Protein 7SZS (pdb70)

InterPro domains:
  IPR006073 GTP binding domain [PF01926] (28-146)
  IPR019987 GTP-binding protein, ribosome biogenesis, YsxC [MF_00321] (14-197)
  IPR019987 GTP-binding protein, ribosome biogenesis, YsxC [TIGR03598] (10-193)
  IPR027417 P-loop containing nucleoside triphosphate hydrolase [G3DSA:3.40.50.300] (1-209)
  IPR027417 P-loop containing nucleoside triphosphate hydrolase [SSF52540] (10-199)
  IPR030393 EngB-type guanine nucleotide-binding (G) domain [PS51706] (25-199)
  IPR030393 EngB-type guanine nucleotide-binding (G) domain [cd01876] (28-197)

Solvent-accessible surface area: 18723 Å² total; per-residue (Å²): 140,74,136,13,70,39,11,64,34,4,41,101,1,85,47,63,51,45,0,82,59,55,85,117,21,51,72,51,73,6,2,0,0,0,0,0,0,87,73,134,7,18,25,63,51,0,4,35,27,4,0,77,61,104,70,7,14,162,86,163,134,52,83,11,20,0,0,40,11,27,160,21,23,20,0,0,10,0,14,20,1,24,27,101,113,45,90,115,75,67,69,96,123,49,33,58,42,6,3,62,3,2,96,118,26,154,9,5,79,0,0,0,0,0,1,18,0,94,104,12,29,110,77,18,0,91,72,0,0,58,52,0,13,119,38,136,17,70,0,0,0,0,0,4,52,0,17,103,32,48,78,53,49,27,53,57,36,8,92,95,0,105,122,41,7,133,97,24,145,46,73,25,51,3,18,34,1,0,21,122,86,92,9,8,7,19,80,0,29,56,25,0,1,45,6,1,48,86,72,22,118,152,85,107,109,132,11,73,32,11,63,38,5,40,107,3,92,105,61,45,43,1,81,50,40,88,121,22,49,72,52,72,6,2,0,0,0,0,0,0,84,70,133,6,18,25,21,55,0,2,23,20,4,0,75,55,188,117,24,5,210,114,165,90,93,11,42,0,5,40,14,28,159,25,22,21,1,0,8,0,23,20,0,23,30,97,112,29,95,82,84,26,73,59,60,82,36,61,39,6,2,71,0,2,92,115,22,155,7,4,72,0,0,0,0,0,2,18,0,91,103,13,27,108,80,16,0,92,68,0,0,55,39,0,14,112,36,137,18,71,0,0,0,0,0,4,57,0,6,91,31,48,79,52,50,28,52,58,36,8,90,102,0,103,121,40,7,132,97,27,144,48,73,24,57,2,18,34,0,0,20,97,71,93,8,9,6,18,81,0,27,57,26,0,2,46,7,2,42,89,70,24,119,153,82,110

Sequence (406 aa):
HHHMLTNWNYQLTHFVTSSAPDIRHLPADTGIEVAFAGRSSNAGKSSSALNTLTNQKNLARTSTQLINLFEVAEGKRLVDLPGYGYAQVPEEMKIKWQRALGEYLEKRLCLKGLVVLMDIRHPLKDLDQQQMIEWAVESDIQVLVLLTKADKLASGARKAQVNMVREAVLAFNGDVQVEPFSSLKKKSGVDKLRQKLDSSWFNEIPPQEAHHMLTNWNYQLTHFVVTSAPDIRHLPADTGIEVAFAGRSSNAGKSSALNTLTNQKNLAARTTSQLINLFEVAEEGKRLVDLPGYGYAQVPEEMKIKWQRALGEYLEEKRLCLKGLVVLMDIRHPLKDLDQQMIEWAVESDIQVLVLLTKADKLASGARKAQVNMVREAVLAFNGDVQVEPFSSLKKSGVDKLRQKLDSSWFNEIPPQEA

Organism: Klebsiella pneumoniae subsp. pneumoniae (strain ATCC 700721 / MGH 78578) (NCBI:txid272620)

B-factor: mean 21.28, std 11.11, range [8.26, 72.09]

Secondary structure (DSSP, 8-state):
---------GGG-EEEEEESSGGGS--S-SEEEEEEEBTTSSHHHHHHHHHT-TTTT-----PEEEEEEETTEEEEEPPPB--TT--HHHHHHHHHHHHHHHHH-TTEEEEEEEEETTS-S-TTHHHHHHHHHHTT-EEEEEEE-GGGS-HHHHHHHHHHHHHHHTTSSS-EEEEE-BTTTTBSHHHHHHHHHHHHT---GGG-/--------GGG-EEEEEESSGGGS--S-SEEEEEEEBTTSSHHHHHHHHHT-SSSS-----EEEEEEETTEEEEEPPPB--TT--HHHHHHHHHHHHHHHHH-TTEEEEEEEEETTS-S-TTHHHHHHHHHHTT-EEEEEEE-GGGS-HHHHHHHHHHHHHHHTTSSS-EEEEE-BTTTTBSHHHHHHHHHHHHT---GGG-

Structure (mmCIF, N/CA/C/O backbone):
data_7SZS
#
_entry.id   7SZS
#
_cell.length_a   105.470
_cell.length_b   94.070
_cell.length_c   56.590
_cell.angle_alpha   90.000
_cell.angle_beta   108.600
_cell.angle_gamma   90.000
#
_symmetry.space_group_name_H-M   'C 1 2 1'
#
loop_
_entity.id
_entity.type
_entity.pdbx_description
1 polymer 'Probable GTP-binding protein EngB'
2 non-polymer "GUANOSINE-5'-DIPHOSPHATE"
3 non-polymer GLYCEROL
4 non-polymer 1,4-BUTANEDIOL
5 non-polymer R-1,2-PROPANEDIOL
6 water water
#
loop_
_atom_site.group_PDB
_atom_site.id
_atom_site.type_symbol
_atom_site.label_atom_id
_atom_site.label_alt_id
_atom_site.label_comp_id
_atom_site.label_asym_id
_atom_site.label_entity_id
_atom_site.label_seq_id
_atom_site.pdbx_PDB_ins_code
_atom_site.Cartn_x
_atom_site.Cartn_y
_atom_site.Cartn_z
_atom_site.occupancy
_atom_site.B_iso_or_equiv
_atom_site.auth_seq_id
_atom_site.auth_comp_id
_atom_site.auth_asym_id
_atom_site.auth_atom_id
_atom_site.pdbx_PDB_model_num
ATOM 1 N N . HIS A 1 6 ? 22.410 19.079 -12.122 1.00 54.28 -2 HIS A N 1
ATOM 2 C CA . HIS A 1 6 ? 21.889 18.587 -10.848 1.00 50.21 -2 HIS A CA 1
ATOM 3 C C . HIS A 1 6 ? 22.621 17.313 -10.419 1.00 52.58 -2 HIS A C 1
ATOM 4 O O . HIS A 1 6 ? 22.760 16.373 -11.206 1.00 61.58 -2 HIS A O 1
ATOM 11 N N . HIS A 1 7 ? 23.087 17.287 -9.171 1.00 44.82 -1 HIS A N 1
ATOM 12 C CA . HIS A 1 7 ? 23.917 16.209 -8.652 1.00 43.80 -1 HIS A CA 1
ATOM 13 C C . HIS A 1 7 ? 23.242 15.532 -7.465 1.00 38.56 -1 HIS A C 1
ATOM 14 O O . HIS A 1 7 ? 22.315 16.078 -6.856 1.00 38.12 -1 HIS A O 1
ATOM 21 N N . HIS A 1 8 ? 23.733 14.336 -7.130 1.00 36.74 0 HIS A N 1
ATOM 22 C CA . HIS A 1 8 ? 23.139 13.560 -6.048 1.00 38.42 0 HIS A CA 1
ATOM 23 C C . HIS A 1 8 ? 23.415 14.203 -4.698 1.00 32.81 0 HIS A C 1
ATOM 24 O O . HIS A 1 8 ? 24.501 14.732 -4.447 1.00 35.50 0 HIS A O 1
ATOM 31 N N . MET A 1 9 ? 22.419 14.135 -3.820 1.00 24.73 1 MET A N 1
ATOM 32 C CA . MET A 1 9 ? 22.513 14.643 -2.463 1.00 22.54 1 MET A CA 1
ATOM 33 C C . MET A 1 9 ? 21.737 13.708 -1.552 1.00 22.33 1 MET A C 1
ATOM 34 O O . MET A 1 9 ? 20.906 12.918 -2.005 1.00 26.51 1 MET A O 1
ATOM 39 N N . LEU A 1 10 ? 22.022 13.795 -0.259 1.00 21.70 2 LEU A N 1
ATOM 40 C CA . LEU A 1 10 ? 21.263 13.023 0.718 1.00 19.62 2 LEU A CA 1
ATOM 41 C C . LEU A 1 10 ? 19.837 13.558 0.805 1.00 16.34 2 LEU A C 1
ATOM 42 O O . LEU A 1 10 ? 19.624 14.704 1.218 1.00 18.32 2 LEU A O 1
ATOM 47 N N . THR A 1 11 ? 18.864 12.736 0.412 1.00 15.55 3 THR A N 1
ATOM 48 C CA . THR A 1 11 ? 17.461 13.134 0.460 1.00 13.71 3 THR A CA 1
ATOM 49 C C . THR A 1 11 ? 16.917 13.080 1.883 1.00 12.55 3 THR A C 1
ATOM 50 O O . THR A 1 11 ? 17.121 12.096 2.600 1.00 13.51 3 THR A O 1
ATOM 54 N N . ASN A 1 12 ? 16.185 14.127 2.273 1.00 13.06 4 ASN A N 1
ATOM 55 C CA . ASN A 1 12 ? 15.392 14.096 3.505 1.00 12.23 4 ASN A CA 1
ATOM 56 C C . ASN A 1 12 ? 13.980 13.672 3.132 1.00 12.83 4 ASN A C 1
ATOM 57 O O . ASN A 1 12 ? 13.179 14.487 2.666 1.00 14.97 4 ASN A O 1
ATOM 62 N N . TRP A 1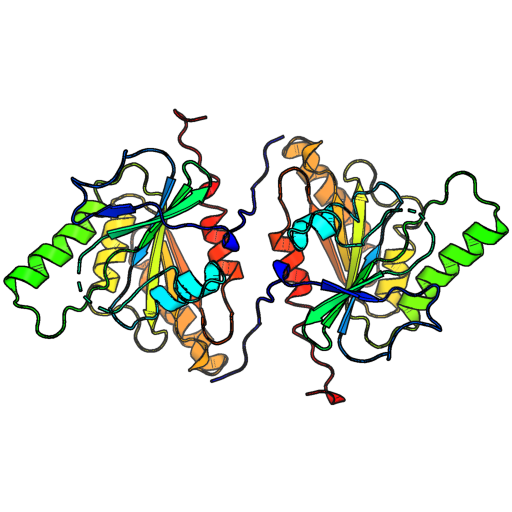 13 ? 13.664 12.400 3.347 1.00 11.17 5 TRP A N 1
ATOM 63 C CA . TRP A 1 13 ? 12.371 11.879 2.932 1.00 12.34 5 TRP A CA 1
ATOM 64 C C . TRP A 1 13 ? 11.271 12.456 3.804 1.00 12.33 5 TRP A C 1
ATOM 65 O O . TRP A 1 13 ? 11.502 12.851 4.949 1.00 13.01 5 TRP A O 1
ATOM 76 N N . ASN A 1 14 ? 10.066 12.529 3.240 1.00 12.77 6 ASN A N 1
ATOM 77 C CA . ASN A 1 14 ? 8.918 13.046 3.977 1.00 11.41 6 ASN A CA 1
ATOM 78 C C . ASN A 1 14 ? 8.199 11.881 4.644 1.00 9.74 6 ASN A C 1
ATOM 79 O O . ASN A 1 14 ? 7.351 11.228 4.035 1.00 12.12 6 ASN A O 1
ATOM 84 N N . TYR A 1 15 ? 8.510 11.644 5.924 1.00 11.05 7 TYR A N 1
ATOM 85 C CA . TYR A 1 15 ? 7.923 10.512 6.639 1.00 10.26 7 TYR A CA 1
ATOM 86 C C . TYR A 1 15 ? 6.458 10.731 6.976 1.00 10.44 7 TYR A C 1
ATOM 87 O O . TYR A 1 15 ? 5.766 9.753 7.290 1.00 11.64 7 TYR A O 1
ATOM 96 N N . GLN A 1 16 ? 5.956 11.967 6.874 1.00 10.09 8 GLN A N 1
ATOM 97 C CA . GLN A 1 16 ? 4.538 12.179 7.112 1.00 12.06 8 GLN A CA 1
ATOM 98 C C . GLN A 1 16 ? 3.685 11.719 5.941 1.00 13.38 8 GLN A C 1
ATOM 99 O O . GLN A 1 16 ? 2.456 11.684 6.070 1.00 15.45 8 GLN A O 1
ATOM 105 N N . LEU A 1 17 ? 4.303 11.353 4.816 1.00 12.19 9 LEU A N 1
ATOM 106 C CA . LEU A 1 17 ? 3.582 10.775 3.690 1.00 13.33 9 LEU A CA 1
ATOM 107 C C . LEU A 1 17 ? 3.643 9.256 3.676 1.00 12.22 9 LEU A C 1
ATOM 108 O O . LEU A 1 17 ? 3.128 8.637 2.736 1.00 14.77 9 LEU A O 1
ATOM 113 N N . THR A 1 18 ? 4.247 8.648 4.701 1.00 12.18 10 THR A N 1
ATOM 114 C CA . THR A 1 18 ? 4.287 7.197 4.825 1.00 11.57 10 THR A CA 1
ATOM 115 C C . THR A 1 18 ? 2.875 6.645 4.881 1.00 18.38 10 THR A C 1
ATOM 116 O O . THR A 1 18 ? 2.000 7.210 5.541 1.00 18.57 10 THR A O 1
ATOM 120 N N . HIS A 1 19 ? 2.639 5.539 4.187 1.00 16.15 11 HIS A N 1
ATOM 121 C CA . HIS A 1 19 ? 1.304 4.973 4.222 1.00 17.40 11 HIS A CA 1
ATOM 122 C C . HIS A 1 19 ? 1.359 3.460 4.307 1.00 15.99 11 HIS A C 1
ATOM 123 O O . HIS A 1 19 ? 2.295 2.812 3.829 1.00 16.16 11 HIS A O 1
ATOM 130 N N . PHE A 1 20 ? 0.332 2.922 4.941 1.00 17.14 12 PHE A N 1
ATOM 131 C CA . PHE A 1 20 ? 0.133 1.488 5.016 1.00 18.36 12 PHE A CA 1
ATOM 132 C C . PHE A 1 20 ? 0.053 0.901 3.614 1.00 19.35 12 PHE A C 1
ATOM 133 O O . PHE A 1 20 ? -0.619 1.446 2.735 1.00 20.79 12 PHE A O 1
ATOM 141 N N . VAL A 1 21 ? 0.737 -0.221 3.385 1.00 19.75 13 VAL A N 1
ATOM 142 C CA . VAL A 1 21 ? 0.594 -0.938 2.125 1.00 21.17 13 VAL A CA 1
ATOM 143 C C . VAL A 1 21 ? 0.062 -2.353 2.321 1.00 27.45 13 VAL A C 1
ATOM 144 O O . VAL A 1 21 ? -0.841 -2.780 1.592 1.00 28.33 13 VAL A O 1
ATOM 148 N N . THR A 1 22 ? 0.569 -3.092 3.301 1.00 22.95 14 THR A N 1
ATOM 149 C CA . THR A 1 22 ? 0.081 -4.455 3.461 1.00 28.19 14 THR A CA 1
ATOM 150 C C . THR A 1 22 ? 0.529 -5.000 4.805 1.00 28.26 14 THR A C 1
ATOM 151 O O . THR A 1 22 ? 1.418 -4.453 5.465 1.00 23.35 14 THR A O 1
ATOM 155 N N . SER A 1 23 ? -0.120 -6.083 5.203 1.00 30.37 15 SER A N 1
ATOM 156 C CA A SER A 1 23 ? 0.296 -6.868 6.350 0.68 27.71 15 SER A CA 1
ATOM 157 C CA B SER A 1 23 ? 0.278 -6.874 6.353 0.32 27.75 15 SER A CA 1
ATOM 158 C C . SER A 1 23 ? 0.676 -8.266 5.882 1.00 34.20 15 SER A C 1
ATOM 159 O O . SER A 1 23 ? 0.336 -8.692 4.773 1.00 31.66 15 SER A O 1
ATOM 164 N N . ALA A 1 24 ? 1.399 -8.978 6.739 1.00 28.39 16 ALA A N 1
ATOM 165 C CA . ALA A 1 24 ? 1.812 -10.324 6.423 1.00 30.08 16 ALA A CA 1
ATOM 166 C C . ALA A 1 24 ? 1.772 -11.147 7.701 1.00 31.21 16 ALA A C 1
ATOM 167 O O . ALA A 1 24 ? 2.214 -10.673 8.758 1.00 30.07 16 ALA A O 1
ATOM 169 N N . PRO A 1 25 ? 1.236 -12.367 7.641 1.00 28.62 17 PRO A N 1
ATOM 170 C CA . PRO A 1 25 ? 1.252 -13.228 8.834 1.00 26.46 17 PRO A CA 1
ATOM 171 C C . PRO A 1 25 ? 2.611 -13.841 9.132 1.00 28.81 17 PRO A C 1
ATOM 172 O O . PRO A 1 25 ? 2.809 -14.332 10.250 1.00 31.48 17 PRO A O 1
ATOM 176 N N . ASP A 1 26 ? 3.538 -13.840 8.179 1.00 28.78 18 ASP A N 1
ATOM 177 C CA . ASP A 1 26 ? 4.852 -14.463 8.331 1.00 29.03 18 ASP A CA 1
ATOM 178 C C . ASP A 1 26 ? 5.727 -13.983 7.179 1.00 33.37 18 ASP A C 1
ATOM 179 O O . ASP A 1 26 ? 5.261 -13.279 6.279 1.00 28.11 18 ASP A O 1
ATOM 184 N N . ILE A 1 27 ? 6.999 -14.403 7.191 1.00 32.89 19 ILE A N 1
ATOM 185 C CA . ILE A 1 27 ? 7.949 -13.903 6.198 1.00 32.76 19 ILE A CA 1
ATOM 186 C C . ILE A 1 27 ? 7.690 -14.507 4.824 1.00 34.09 19 ILE A C 1
ATOM 187 O O . ILE A 1 27 ? 8.005 -13.885 3.802 1.00 34.85 19 ILE A O 1
ATOM 192 N N . ARG A 1 28 ? 7.117 -15.714 4.766 1.00 31.17 20 ARG A N 1
ATOM 193 C CA . ARG A 1 28 ? 6.811 -16.327 3.478 1.00 34.07 20 ARG A CA 1
ATOM 194 C C . ARG A 1 28 ? 5.772 -15.535 2.699 1.00 31.78 20 ARG A C 1
ATOM 195 O O . ARG A 1 28 ? 5.674 -15.695 1.478 1.00 37.20 20 ARG A O 1
ATOM 197 N N . HIS A 1 29 ? 5.006 -14.675 3.371 1.00 30.38 21 HIS A N 1
ATOM 198 C CA . HIS A 1 29 ? 3.970 -13.878 2.726 1.00 34.36 21 HIS A CA 1
ATOM 199 C C . HIS A 1 29 ? 4.329 -12.399 2.674 1.00 27.30 21 HIS A C 1
ATOM 200 O O . HIS A 1 29 ? 3.453 -11.556 2.453 1.00 32.68 21 HIS A O 1
ATOM 207 N N . LEU A 1 30 ? 5.602 -12.067 2.865 1.00 25.97 22 LEU A N 1
ATOM 208 C CA . LEU A 1 30 ? 6.062 -10.713 2.639 1.00 21.22 22 LEU A CA 1
ATOM 209 C C . LEU A 1 30 ? 6.105 -10.408 1.142 1.00 23.47 22 LEU A C 1
ATOM 210 O O . LEU A 1 30 ? 6.140 -11.323 0.313 1.00 23.44 22 LEU A O 1
ATOM 215 N N . PRO A 1 31 ? 6.101 -9.122 0.763 1.00 21.06 23 PRO A N 1
ATOM 216 C CA . PRO A 1 31 ? 6.291 -8.788 -0.657 1.00 22.10 23 PRO A CA 1
ATOM 217 C C . PRO A 1 31 ? 7.714 -9.069 -1.114 1.00 20.78 23 PRO A C 1
ATOM 218 O O . PRO A 1 31 ? 8.555 -9.463 -0.304 1.00 18.64 23 PRO A O 1
ATOM 222 N N . ALA A 1 32 ? 7.987 -8.889 -2.407 1.00 20.45 24 ALA A N 1
ATOM 223 C CA . ALA A 1 32 ? 9.297 -9.214 -2.964 1.00 20.06 24 ALA A CA 1
ATOM 224 C C . ALA A 1 32 ? 10.425 -8.610 -2.136 1.00 20.30 24 ALA A C 1
ATOM 225 O O . ALA A 1 32 ? 10.309 -7.508 -1.597 1.00 17.93 24 ALA A O 1
ATOM 227 N N . ASP A 1 33 ? 11.524 -9.360 -2.035 1.00 18.40 25 ASP A N 1
ATOM 228 C CA . ASP A 1 33 ? 12.684 -8.986 -1.226 1.00 16.26 25 ASP A CA 1
ATOM 229 C C . ASP A 1 33 ? 13.580 -8.049 -2.039 1.00 16.41 25 ASP A C 1
ATOM 230 O O . ASP A 1 33 ? 14.685 -8.393 -2.468 1.00 21.68 25 ASP A O 1
ATOM 235 N N . THR A 1 34 ? 13.058 -6.845 -2.274 1.00 14.66 26 THR A N 1
ATOM 236 C CA . THR A 1 34 ? 13.703 -5.847 -3.122 1.00 15.75 26 THR A CA 1
ATOM 237 C C . THR A 1 34 ? 13.559 -4.488 -2.457 1.00 14.64 26 THR A C 1
ATOM 238 O O . THR A 1 34 ? 12.856 -4.336 -1.453 1.00 15.25 26 THR A O 1
ATOM 242 N N . GLY A 1 35 ? 14.226 -3.486 -3.024 1.00 15.04 27 GLY A N 1
ATOM 243 C CA . GLY A 1 35 ? 14.150 -2.173 -2.406 1.00 11.72 27 GLY A CA 1
ATOM 244 C C . GLY A 1 35 ? 14.905 -2.118 -1.085 1.00 12.01 27 GLY A C 1
ATOM 245 O O . GLY A 1 35 ? 15.927 -2.783 -0.888 1.00 12.36 27 GLY A O 1
ATOM 246 N N . ILE A 1 36 ? 14.398 -1.282 -0.174 1.00 12.25 28 ILE A N 1
ATOM 247 C CA . ILE A 1 36 ? 15.007 -1.066 1.136 1.00 10.82 28 ILE A CA 1
ATOM 248 C C . ILE A 1 36 ? 13.931 -1.185 2.204 1.00 10.30 28 ILE A C 1
ATOM 249 O O . ILE A 1 36 ? 12.884 -0.535 2.105 1.00 12.04 28 ILE A O 1
ATOM 254 N N . GLU A 1 37 ? 14.201 -1.992 3.230 1.00 11.37 29 GLU A N 1
ATOM 255 C CA . GLU A 1 37 ? 13.355 -2.062 4.414 1.00 10.59 29 GLU A CA 1
ATOM 256 C C . GLU A 1 37 ? 14.128 -1.606 5.643 1.00 10.02 29 GLU A C 1
ATOM 257 O O . GLU A 1 37 ? 15.316 -1.915 5.801 1.00 11.13 29 GLU A O 1
ATOM 263 N N . VAL A 1 38 ? 13.436 -0.877 6.510 1.00 9.39 30 VAL A N 1
ATOM 264 C CA . VAL A 1 38 ? 13.906 -0.592 7.865 1.00 8.26 30 VAL A CA 1
ATOM 265 C C . VAL A 1 38 ? 12.875 -1.164 8.825 1.00 10.11 30 VAL A C 1
ATOM 266 O O . VAL A 1 38 ? 11.689 -0.843 8.719 1.00 10.81 30 VAL A O 1
ATOM 270 N N . ALA A 1 39 ? 13.320 -2.009 9.757 1.00 9.66 31 ALA A N 1
ATOM 271 C CA . ALA A 1 39 ? 12.414 -2.691 10.671 1.00 9.50 31 ALA A CA 1
ATOM 272 C C . ALA A 1 39 ? 12.401 -2.018 12.037 1.00 10.82 31 ALA A C 1
ATOM 273 O O . ALA A 1 39 ? 13.376 -1.380 12.446 1.00 9.57 31 ALA A O 1
ATOM 275 N N . PHE A 1 40 ? 11.266 -2.158 12.720 1.00 9.41 32 PHE A N 1
ATOM 276 C CA . PHE A 1 40 ? 11.046 -1.634 14.063 1.00 9.06 32 PHE A CA 1
ATOM 277 C C . PHE A 1 40 ? 10.620 -2.780 14.966 1.00 9.76 32 PHE A C 1
ATOM 278 O O . PHE A 1 40 ? 9.727 -3.552 14.605 1.00 10.08 32 PHE A O 1
ATOM 286 N N . ALA A 1 41 ? 11.240 -2.882 16.142 1.00 9.82 33 ALA A N 1
ATOM 287 C CA . ALA A 1 41 ? 10.945 -3.976 17.059 1.00 9.83 33 ALA A CA 1
ATOM 288 C C . ALA A 1 41 ? 11.077 -3.500 18.495 1.00 10.63 33 ALA A C 1
ATOM 289 O O . ALA A 1 41 ? 11.773 -2.524 18.780 1.00 10.26 33 ALA A O 1
ATOM 291 N N . GLY A 1 42 ? 10.412 -4.219 19.394 1.00 9.67 34 GLY A N 1
ATOM 292 C CA . GLY A 1 42 ? 10.578 -3.956 20.818 1.00 9.89 34 GLY A CA 1
ATOM 293 C C . GLY A 1 42 ? 9.626 -4.795 21.635 1.00 11.36 34 GLY A C 1
ATOM 294 O O . GLY A 1 42 ? 8.746 -5.475 21.112 1.00 11.85 34 GLY A O 1
ATOM 295 N N . ARG A 1 43 ? 9.830 -4.754 22.951 1.00 10.96 35 ARG A N 1
ATOM 296 C CA . ARG A 1 43 ? 8.884 -5.408 23.847 1.00 12.03 35 ARG A CA 1
ATOM 297 C C . ARG A 1 43 ? 7.509 -4.775 23.689 1.00 11.91 35 ARG A C 1
ATOM 298 O O . ARG A 1 43 ? 7.395 -3.563 23.487 1.00 13.34 35 ARG A O 1
ATOM 306 N N . SER A 1 44 ? 6.461 -5.595 23.746 1.00 12.65 36 SER A N 1
ATOM 307 C CA A SER A 1 44 ? 5.113 -5.048 23.818 0.59 13.93 36 SER A CA 1
ATOM 308 C CA B SER A 1 44 ? 5.114 -5.045 23.817 0.41 13.96 36 SER A CA 1
ATOM 309 C C . SER A 1 44 ? 5.051 -3.999 24.921 1.00 14.83 36 SER A C 1
ATOM 310 O O . SER A 1 44 ? 5.603 -4.192 26.006 1.00 16.01 36 SER A O 1
ATOM 315 N N . ASN A 1 45 ? 4.407 -2.873 24.619 1.00 15.13 37 ASN A N 1
ATOM 316 C CA . ASN A 1 45 ? 4.216 -1.708 25.492 1.00 13.24 37 ASN A CA 1
ATOM 317 C C . ASN A 1 45 ? 5.453 -0.810 25.578 1.00 15.36 37 ASN A C 1
ATOM 318 O O . ASN A 1 45 ? 5.416 0.165 26.336 1.00 16.28 37 ASN A O 1
ATOM 323 N N . ALA A 1 46 ? 6.523 -1.070 24.826 1.00 12.41 38 ALA A N 1
ATOM 324 C CA . ALA A 1 46 ? 7.687 -0.195 24.915 1.00 12.01 38 ALA A CA 1
ATOM 325 C C . ALA A 1 46 ? 7.442 1.161 24.272 1.00 14.11 38 ALA A C 1
ATOM 326 O O . ALA A 1 46 ? 8.194 2.106 24.545 1.00 14.27 38 ALA A O 1
ATOM 328 N N . GLY A 1 47 ? 6.433 1.283 23.418 1.00 12.96 39 GLY A N 1
ATOM 329 C CA . GLY A 1 47 ? 6.150 2.534 22.749 1.00 12.46 39 GLY A CA 1
ATOM 330 C C . GLY A 1 47 ? 6.373 2.522 21.254 1.00 13.11 39 GLY A C 1
ATOM 331 O O . GLY A 1 47 ? 6.582 3.596 20.668 1.00 12.63 39 GLY A O 1
ATOM 332 N N . LYS A 1 48 ? 6.329 1.348 20.621 1.00 12.08 40 LYS A N 1
ATOM 333 C CA . LYS A 1 48 ? 6.633 1.237 19.195 1.00 10.61 40 LYS A CA 1
ATOM 334 C C . LYS A 1 48 ? 5.551 1.867 18.322 1.00 13.69 40 LYS A C 1
ATOM 335 O O . LYS A 1 48 ? 5.858 2.637 17.405 1.00 12.36 40 LYS A O 1
ATOM 341 N N A SER A 1 49 ? 4.274 1.570 18.591 0.72 13.18 41 SER A N 1
ATOM 342 N N B SER A 1 49 ? 4.277 1.557 18.588 0.28 13.19 41 SER A N 1
ATOM 343 C CA A SER A 1 49 ? 3.232 2.157 17.749 0.72 13.30 41 SER A CA 1
ATOM 344 C CA B SER A 1 49 ? 3.207 2.140 17.781 0.28 13.38 41 SER A CA 1
ATOM 345 C C A SER A 1 49 ? 3.186 3.668 17.916 0.72 12.34 41 SER A C 1
ATOM 346 C C B SER A 1 49 ? 3.176 3.655 17.923 0.28 12.42 41 SER A C 1
ATOM 347 O O A SER A 1 49 ? 3.010 4.398 16.934 0.72 13.40 41 SER A O 1
ATOM 348 O O B SER A 1 49 ? 2.988 4.375 16.936 0.28 13.39 41 SER A O 1
ATOM 353 N N . SER A 1 50 ? 3.367 4.156 19.146 1.00 12.68 42 SER A N 1
ATOM 354 C CA . SER A 1 50 ? 3.375 5.600 19.366 1.00 12.67 42 SER A CA 1
ATOM 355 C C . SER A 1 50 ? 4.513 6.272 18.606 1.00 12.73 42 SER A C 1
ATOM 356 O O . SER A 1 50 ? 4.339 7.361 18.046 1.00 13.53 42 SER A O 1
ATOM 359 N N . ALA A 1 51 ? 5.676 5.632 18.562 1.00 10.97 43 ALA A N 1
ATOM 360 C CA . ALA A 1 51 ? 6.810 6.211 17.853 1.00 10.85 43 ALA A CA 1
ATOM 361 C C . ALA A 1 51 ? 6.535 6.290 16.360 1.00 11.57 43 ALA A C 1
ATOM 362 O O . ALA A 1 51 ? 6.842 7.303 15.719 1.00 11.58 43 ALA A O 1
ATOM 364 N N . LEU A 1 52 ? 5.963 5.223 15.790 1.00 10.70 44 LEU A N 1
ATOM 365 C CA . LEU A 1 52 ? 5.643 5.230 14.366 1.00 9.45 44 LEU A CA 1
ATOM 366 C C . LEU A 1 52 ? 4.547 6.246 14.069 1.00 11.48 44 LEU A C 1
ATOM 367 O O . LEU A 1 52 ? 4.613 6.966 13.062 1.00 11.04 44 LEU A O 1
ATOM 372 N N . ASN A 1 53 ? 3.544 6.329 14.949 1.00 11.07 45 ASN A N 1
ATOM 373 C CA . ASN A 1 53 ? 2.502 7.335 14.791 1.00 13.22 45 ASN A CA 1
ATOM 374 C C . ASN A 1 53 ? 3.091 8.739 14.835 1.00 14.12 45 ASN A C 1
ATOM 375 O O . ASN A 1 53 ? 2.670 9.619 14.075 1.00 12.53 45 ASN A O 1
ATOM 380 N N . THR A 1 54 ? 4.047 8.973 15.737 1.00 11.72 46 THR A N 1
ATOM 381 C CA . THR A 1 54 ? 4.663 10.292 15.861 1.00 13.06 46 THR A CA 1
ATOM 382 C C . THR A 1 54 ? 5.498 10.626 14.627 1.00 13.45 46 THR A C 1
ATOM 383 O O . THR A 1 54 ? 5.389 11.727 14.064 1.00 13.47 46 THR A O 1
ATOM 387 N N . LEU A 1 55 ? 6.353 9.687 14.208 1.00 10.69 47 LEU A N 1
ATOM 388 C CA . LEU A 1 55 ? 7.186 9.886 13.022 1.00 9.74 47 LEU A CA 1
ATOM 389 C C . LEU A 1 55 ? 6.350 10.259 11.805 1.00 12.35 47 LEU A C 1
ATOM 390 O O . LEU A 1 55 ? 6.738 11.133 11.015 1.00 12.66 47 LEU A O 1
ATOM 395 N N . THR A 1 56 ? 5.220 9.583 11.618 1.00 10.71 48 THR A N 1
ATOM 396 C CA . THR A 1 56 ? 4.433 9.741 10.399 1.00 11.30 48 THR A CA 1
ATOM 397 C C . THR A 1 56 ? 3.290 10.725 10.557 1.00 13.09 48 THR A C 1
ATOM 398 O O . THR A 1 56 ? 2.568 10.966 9.589 1.00 13.15 48 THR A O 1
ATOM 402 N N . ASN A 1 57 ? 3.132 11.320 11.738 1.00 11.76 49 ASN A N 1
ATOM 403 C CA . ASN A 1 57 ? 1.988 12.178 12.068 1.00 12.49 49 ASN A CA 1
ATOM 404 C C . ASN A 1 57 ? 0.664 11.547 11.644 1.00 13.46 49 ASN A C 1
ATOM 405 O O . ASN A 1 57 ? -0.166 12.169 10.974 1.00 15.86 49 ASN A O 1
ATOM 410 N N . GLN A 1 58 ? 0.463 10.292 12.047 1.00 13.66 50 GLN A N 1
ATOM 411 C CA . GLN A 1 58 ? -0.780 9.579 11.782 1.00 14.78 50 GLN A CA 1
ATOM 412 C C . GLN A 1 58 ? -1.263 8.904 13.057 1.00 17.72 50 GLN A C 1
ATOM 413 O O . GLN A 1 58 ? -0.464 8.339 13.803 1.00 21.49 50 GLN A O 1
ATOM 419 N N . LYS A 1 59 ? -2.576 8.975 13.306 1.00 19.22 51 LYS A N 1
ATOM 420 C CA . LYS A 1 59 ? -3.115 8.642 14.624 1.00 25.92 51 LYS A CA 1
ATOM 421 C C . LYS A 1 59 ? -3.034 7.154 14.940 1.00 28.42 51 LYS A C 1
ATOM 422 O O . LYS A 1 59 ? -2.918 6.781 16.113 1.00 32.85 51 LYS A O 1
ATOM 424 N N . ASN A 1 60 ? -3.132 6.293 13.933 1.00 22.42 52 ASN A N 1
ATOM 425 C CA . ASN A 1 60 ? -3.154 4.840 14.137 1.00 22.40 52 ASN A CA 1
ATOM 426 C C . ASN A 1 60 ? -2.600 4.247 12.840 1.00 16.59 52 ASN A C 1
ATOM 427 O O . ASN A 1 60 ? -3.314 3.643 12.030 1.00 18.48 52 ASN A O 1
ATOM 432 N N . LEU A 1 61 ? -1.295 4.449 12.637 1.00 14.43 53 LEU A N 1
ATOM 433 C CA . LEU A 1 61 ? -0.685 4.099 11.353 1.00 12.79 53 LEU A CA 1
ATOM 434 C C . LEU A 1 61 ? -0.882 2.623 11.020 1.00 14.82 53 LEU A C 1
ATOM 435 O O . LEU A 1 61 ? -1.201 2.275 9.872 1.00 15.85 53 LEU A O 1
ATOM 440 N N . ALA A 1 62 ? -0.703 1.737 12.006 1.00 16.22 54 ALA A N 1
ATOM 441 C CA . ALA A 1 62 ? -0.810 0.302 11.758 1.00 18.29 54 ALA A CA 1
ATOM 442 C C . ALA A 1 62 ? -2.243 -0.181 11.576 1.00 17.91 54 ALA A C 1
ATOM 443 O O . ALA A 1 62 ? -2.427 -1.370 11.287 1.00 21.55 54 ALA A O 1
ATOM 445 N N . ARG A 1 63 ? -3.250 0.681 11.752 1.00 19.30 55 ARG A N 1
ATOM 446 C CA . ARG A 1 63 ? -4.658 0.309 11.569 1.00 19.16 55 ARG A CA 1
ATOM 447 C C . ARG A 1 63 ? -5.057 -0.849 12.479 1.00 24.50 55 ARG A C 1
ATOM 448 O O . ARG A 1 63 ? -5.784 -1.762 12.078 1.00 25.05 55 ARG A O 1
ATOM 456 N N . THR A 1 64 ? -4.576 -0.809 13.716 1.00 23.24 56 THR A N 1
ATOM 457 C CA . THR A 1 64 ? -4.970 -1.800 14.705 1.00 29.31 56 THR A CA 1
ATOM 458 C C . THR A 1 64 ? -6.409 -1.559 15.152 1.00 31.93 56 THR A C 1
ATOM 459 O O . THR A 1 64 ? -6.838 -0.416 15.328 1.00 33.47 56 THR A O 1
ATOM 463 N N . SER A 1 65 ? -7.157 -2.643 15.334 1.00 40.84 57 SER A N 1
ATOM 464 C CA . SER A 1 65 ? -8.546 -2.535 15.772 1.00 48.30 57 SER A CA 1
ATOM 465 C C . SER A 1 65 ? -8.638 -2.502 17.294 1.00 50.13 57 SER A C 1
ATOM 466 O O . SER A 1 65 ? -7.693 -2.872 17.990 1.00 51.78 57 SER A O 1
ATOM 469 N N . THR A 1 71 ? -1.583 -10.030 18.509 1.00 53.84 63 THR A N 1
ATOM 470 C CA . THR A 1 71 ? -1.440 -10.143 17.063 1.00 53.09 63 THR A CA 1
ATOM 471 C C . THR A 1 71 ? 0.015 -10.363 16.664 1.00 48.41 63 THR A C 1
ATOM 472 O O . THR A 1 71 ? 0.914 -9.669 17.141 1.00 46.02 63 THR A O 1
ATOM 474 N N . GLN A 1 72 ? 0.239 -11.339 15.786 1.00 41.86 64 GLN A N 1
ATOM 475 C CA . GLN A 1 72 ? 1.560 -11.632 15.251 1.00 37.64 64 GLN A CA 1
ATOM 476 C C . GLN A 1 72 ? 1.744 -11.092 13.839 1.00 33.21 64 GLN A C 1
ATOM 477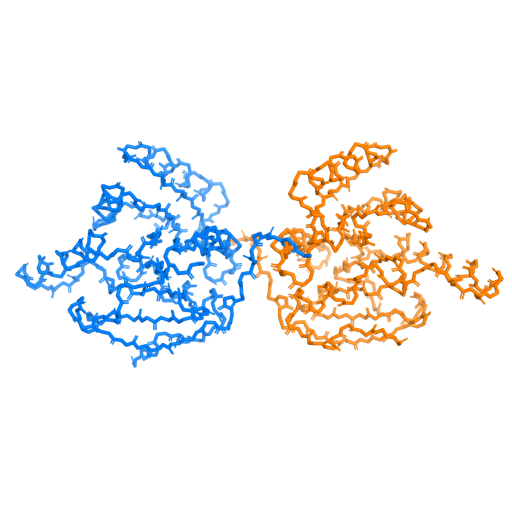 O O . GLN A 1 72 ? 2.660 -11.524 13.131 1.00 35.41 64 GLN A O 1
ATOM 483 N N . LEU A 1 73 ? 0.891 -10.166 13.412 1.00 31.78 65 LEU A N 1
ATOM 484 C CA . LEU A 1 73 ? 0.998 -9.633 12.062 1.00 28.68 65 LEU A CA 1
ATOM 485 C C . LEU A 1 73 ? 2.216 -8.730 11.929 1.00 19.79 65 LEU A C 1
ATOM 486 O O . LEU A 1 73 ? 2.570 -7.990 12.851 1.00 24.25 65 LEU A O 1
ATOM 491 N N . ILE A 1 74 ? 2.864 -8.806 10.772 1.00 19.61 66 ILE A N 1
ATOM 492 C CA . ILE A 1 74 ? 3.917 -7.876 10.379 1.00 16.49 66 ILE A CA 1
ATOM 493 C C . ILE A 1 74 ? 3.261 -6.799 9.526 1.00 18.69 66 ILE A C 1
ATOM 494 O O . ILE A 1 74 ? 2.597 -7.117 8.535 1.00 19.66 66 ILE A O 1
ATOM 499 N N . ASN A 1 75 ? 3.419 -5.534 9.902 1.00 16.30 67 ASN A N 1
ATOM 500 C CA . ASN A 1 75 ? 2.808 -4.436 9.154 1.00 17.32 67 ASN A CA 1
ATOM 501 C C . ASN A 1 75 ? 3.878 -3.739 8.327 1.00 13.18 67 ASN A C 1
ATOM 502 O O . ASN A 1 75 ? 4.973 -3.477 8.824 1.00 14.14 67 ASN A O 1
ATOM 507 N N . LEU A 1 76 ? 3.564 -3.443 7.067 1.00 13.96 68 LEU A N 1
ATOM 508 C CA . LEU A 1 76 ? 4.505 -2.782 6.171 1.00 12.35 68 LEU A CA 1
ATOM 509 C C . LEU A 1 76 ? 3.915 -1.482 5.661 1.00 12.89 68 LEU A C 1
ATOM 510 O O . LEU A 1 76 ? 2.737 -1.417 5.303 1.00 15.07 68 LEU A O 1
ATOM 515 N N . PHE A 1 77 ? 4.768 -0.465 5.597 1.00 13.13 69 PHE A N 1
ATOM 516 C CA . PHE A 1 77 ? 4.404 0.890 5.213 1.00 13.13 69 PHE A CA 1
ATOM 517 C C . PHE A 1 77 ? 5.398 1.382 4.178 1.00 12.77 69 PHE A C 1
ATOM 518 O O . PHE A 1 77 ? 6.585 1.076 4.268 1.00 16.14 69 PHE A O 1
ATOM 526 N N . GLU A 1 78 ? 4.925 2.133 3.191 1.00 12.99 70 GLU A N 1
ATOM 527 C CA . GLU A 1 78 ? 5.812 2.705 2.186 1.00 12.11 70 GLU A CA 1
ATOM 528 C C . GLU A 1 78 ? 6.064 4.168 2.512 1.00 12.08 70 GLU A C 1
ATOM 529 O O . GLU A 1 78 ? 5.116 4.951 2.620 1.00 12.98 70 GLU A O 1
ATOM 535 N N . VAL A 1 79 ? 7.346 4.529 2.653 1.00 11.48 71 VAL A N 1
ATOM 536 C CA . VAL A 1 79 ? 7.736 5.933 2.638 1.00 14.20 71 VAL A CA 1
ATOM 537 C C . VAL A 1 79 ? 7.684 6.472 1.214 1.00 12.99 71 VAL A C 1
ATOM 538 O O . VAL A 1 79 ? 7.251 7.606 0.975 1.00 15.82 71 VAL A O 1
ATOM 542 N N . ALA A 1 80 ? 8.111 5.655 0.256 1.00 12.95 72 ALA A N 1
ATOM 543 C CA . ALA A 1 80 ? 8.149 5.958 -1.168 1.00 14.80 72 ALA A CA 1
ATOM 544 C C . ALA A 1 80 ? 8.337 4.621 -1.864 1.00 14.54 72 ALA A C 1
ATOM 545 O O . ALA A 1 80 ? 8.616 3.611 -1.216 1.00 14.51 72 ALA A O 1
ATOM 547 N N . GLU A 1 81 ? 8.188 4.612 -3.184 1.00 16.33 73 GLU A N 1
ATOM 548 C CA . GLU A 1 81 ? 8.323 3.356 -3.911 1.00 17.22 73 GLU A CA 1
ATOM 549 C C . GLU A 1 81 ? 9.651 2.697 -3.576 1.00 16.15 73 GLU A C 1
ATOM 550 O O . GLU A 1 81 ? 10.713 3.319 -3.688 1.00 16.71 73 GLU A O 1
ATOM 556 N N . GLY A 1 82 ? 9.586 1.449 -3.120 1.00 15.41 74 GLY A N 1
ATOM 557 C CA . GLY A 1 82 ? 10.791 0.703 -2.820 1.00 15.59 74 GLY A CA 1
ATOM 558 C C . GLY A 1 82 ? 11.468 1.063 -1.517 1.00 14.59 74 GLY A C 1
ATOM 559 O O . GLY A 1 82 ? 12.617 0.662 -1.308 1.00 14.70 74 GLY A O 1
ATOM 560 N N . LYS A 1 83 ? 10.814 1.837 -0.658 1.00 12.35 75 LYS A N 1
ATOM 561 C CA . LYS A 1 83 ? 11.377 2.243 0.629 1.00 10.37 75 LYS A CA 1
ATOM 562 C C . LYS A 1 83 ? 10.304 2.039 1.688 1.00 12.06 75 LYS A C 1
ATOM 563 O O . LYS A 1 83 ? 9.321 2.790 1.735 1.00 13.20 75 LYS A O 1
ATOM 569 N N . ARG A 1 84 ? 10.486 1.016 2.521 1.00 11.41 76 ARG A N 1
ATOM 570 C CA . ARG A 1 84 ? 9.446 0.545 3.429 1.00 10.14 76 ARG A CA 1
ATOM 571 C C . ARG A 1 84 ? 9.903 0.543 4.879 1.00 11.21 76 ARG A C 1
ATOM 572 O O . ARG A 1 84 ? 11.063 0.240 5.179 1.00 11.03 76 ARG A O 1
ATOM 580 N N . LEU A 1 85 ? 8.963 0.864 5.767 1.00 10.42 77 LEU A N 1
ATOM 581 C CA . LEU A 1 85 ? 9.109 0.611 7.196 1.00 9.98 77 LEU A CA 1
ATOM 582 C C . LEU A 1 85 ? 8.387 -0.687 7.519 1.00 13.15 77 LEU A C 1
ATOM 583 O O . LEU A 1 85 ? 7.292 -0.945 7.011 1.00 12.96 77 LEU A O 1
ATOM 588 N N . VAL A 1 86 ? 8.995 -1.510 8.361 1.00 9.72 78 VAL A N 1
ATOM 589 C CA . VAL A 1 86 ? 8.438 -2.811 8.714 1.00 10.46 78 VAL A CA 1
ATOM 590 C C . VAL A 1 86 ? 8.226 -2.833 10.226 1.00 12.80 78 VAL A C 1
ATOM 591 O O . VAL A 1 86 ? 9.186 -2.689 10.993 1.00 14.11 78 VAL A O 1
ATOM 595 N N . ASP A 1 87 ? 6.976 -2.999 10.652 1.00 12.03 79 ASP A N 1
ATOM 596 C CA . ASP A 1 87 ? 6.615 -3.036 12.074 1.00 11.91 79 ASP A CA 1
ATOM 597 C C . ASP A 1 87 ? 6.526 -4.504 12.492 1.00 14.20 79 ASP A C 1
ATOM 598 O O . ASP A 1 87 ? 5.563 -5.194 12.154 1.00 14.59 79 ASP A O 1
ATOM 603 N N . LEU A 1 88 ? 7.551 -4.994 13.227 1.00 11.59 80 LEU A N 1
ATOM 604 C CA . LEU A 1 88 ? 7.563 -6.386 13.675 1.00 12.68 80 LEU A CA 1
ATOM 605 C C . LEU A 1 88 ? 6.761 -6.540 14.970 1.00 13.08 80 LEU A C 1
ATOM 606 O O . LEU A 1 88 ? 6.836 -5.681 15.852 1.00 13.98 80 LEU A O 1
ATOM 611 N N . PRO A 1 89 ? 5.995 -7.621 15.114 1.00 14.59 81 PRO A N 1
ATOM 612 C CA . PRO A 1 89 ? 5.149 -7.775 16.309 1.00 13.39 81 PRO A CA 1
ATOM 613 C C . PRO A 1 89 ? 5.961 -7.770 17.600 1.00 14.00 81 PRO A C 1
ATOM 614 O O . PRO A 1 89 ? 6.999 -8.425 17.715 1.00 14.98 81 PRO A O 1
ATOM 618 N N . GLY A 1 90 ? 5.459 -7.024 18.580 1.00 14.36 82 GLY A N 1
ATOM 619 C CA . GLY A 1 90 ? 6.180 -6.869 19.831 1.00 16.68 82 GLY A CA 1
ATOM 620 C C . GLY A 1 90 ? 6.411 -8.196 20.527 1.00 17.90 82 GLY A C 1
ATOM 621 O O . GLY A 1 90 ? 5.582 -9.113 20.468 1.00 18.20 82 GLY A O 1
ATOM 622 N N . TYR A 1 91 ? 7.555 -8.293 21.206 1.00 16.32 83 TYR A N 1
ATOM 623 C CA . TYR A 1 91 ? 7.911 -9.515 21.910 1.00 17.95 83 TYR A CA 1
ATOM 624 C C . TYR A 1 91 ? 7.686 -9.365 23.412 1.00 21.42 83 TYR A C 1
ATOM 625 O O . TYR A 1 91 ? 7.202 -8.347 23.904 1.00 20.23 83 TYR A O 1
ATOM 634 N N . GLY A 1 92 ? 8.040 -10.414 24.145 1.00 21.48 84 GLY A N 1
ATOM 635 C CA . GLY A 1 92 ? 7.711 -10.521 25.553 1.00 23.73 84 GLY A CA 1
ATOM 636 C C . GLY A 1 92 ? 6.740 -11.660 25.790 1.00 29.69 84 GLY A C 1
ATOM 637 O O . GLY A 1 92 ? 7.055 -12.620 26.501 1.00 35.38 84 GLY A O 1
ATOM 638 N N . TYR A 1 93 ? 5.553 -11.564 25.185 1.00 29.54 85 TYR A N 1
ATOM 639 C CA . TYR A 1 93 ? 4.555 -12.639 25.173 1.00 40.74 85 TYR A CA 1
ATOM 640 C C . TYR A 1 93 ? 4.142 -13.023 26.598 1.00 42.76 85 TYR A C 1
ATOM 641 O O . TYR A 1 93 ? 4.441 -14.108 27.100 1.00 48.71 85 TYR A O 1
ATOM 650 N N . ALA A 1 94 ? 3.430 -12.097 27.230 1.00 44.66 86 ALA A N 1
ATOM 651 C CA . ALA A 1 94 ? 2.912 -12.343 28.568 1.00 50.82 86 ALA A CA 1
ATOM 652 C C . ALA A 1 94 ? 1.871 -13.457 28.532 1.00 57.34 86 ALA A C 1
ATOM 653 O O . ALA A 1 94 ? 0.897 -13.384 27.775 1.00 61.06 86 ALA A O 1
ATOM 655 N N . GLN A 1 95 ? 2.095 -14.497 29.341 1.00 59.38 87 GLN A N 1
ATOM 656 C CA . GLN A 1 95 ? 1.160 -15.617 29.490 1.00 64.29 87 GLN A CA 1
ATOM 657 C C . GLN A 1 95 ? 0.944 -16.352 28.165 1.00 65.76 87 GLN A C 1
ATOM 658 O O . GLN A 1 95 ? -0.185 -16.534 27.704 1.00 68.91 87 GLN A O 1
ATOM 660 N N . VAL A 1 96 ? 2.045 -16.792 27.561 1.00 64.80 88 VAL A N 1
ATOM 661 C CA . VAL A 1 96 ? 2.017 -17.495 26.279 1.00 54.27 88 VAL A CA 1
ATOM 662 C C . VAL A 1 96 ? 2.740 -18.829 26.436 1.00 54.52 88 VAL A C 1
ATOM 663 O O . VAL A 1 96 ? 3.757 -18.896 27.141 1.00 58.66 88 VAL A O 1
ATOM 667 N N . PRO A 1 97 ? 2.249 -19.912 25.828 1.00 52.45 89 PRO A N 1
ATOM 668 C CA . PRO A 1 97 ? 2.915 -21.211 25.987 1.00 50.19 89 PRO A CA 1
ATOM 669 C C . PRO A 1 97 ? 4.334 -21.186 25.438 1.00 51.89 89 PRO A C 1
ATOM 670 O O . PRO A 1 97 ? 4.621 -20.521 24.440 1.00 46.63 89 PRO A O 1
ATOM 674 N N . GLU A 1 98 ? 5.220 -21.934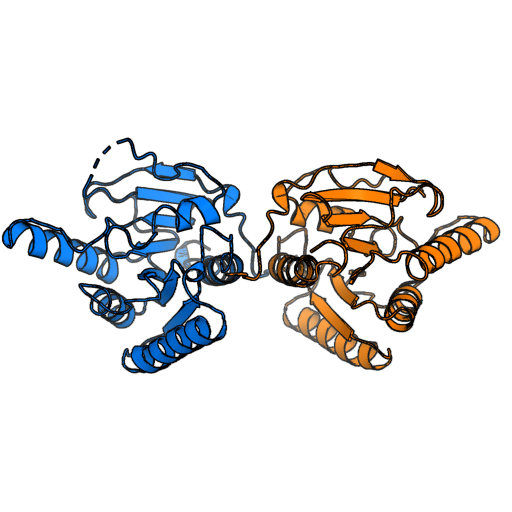 26.103 1.00 52.63 90 GLU A N 1
ATOM 675 C CA . GLU A 1 98 ? 6.633 -21.957 25.732 1.00 49.99 90 GLU A CA 1
ATOM 676 C C . GLU A 1 98 ? 6.825 -22.270 24.252 1.00 46.45 90 GLU A C 1
ATOM 677 O O . GLU A 1 98 ? 7.704 -21.695 23.597 1.00 42.71 90 GLU A O 1
ATOM 683 N N . GLU A 1 99 ? 5.999 -23.166 23.705 1.00 54.12 91 GLU A N 1
ATOM 684 C CA . GLU A 1 99 ? 6.139 -23.557 22.305 1.00 50.30 91 GLU A CA 1
ATOM 685 C C . GLU A 1 99 ? 5.893 -22.374 21.375 1.00 43.40 91 GLU A C 1
ATOM 686 O O . GLU A 1 99 ? 6.645 -22.156 20.417 1.00 43.87 91 GLU A O 1
ATOM 688 N N . MET A 1 100 ? 4.840 -21.598 21.642 1.00 46.51 92 MET A N 1
ATOM 689 C CA . MET A 1 100 ? 4.555 -20.441 20.801 1.00 39.68 92 MET A CA 1
ATOM 690 C C . MET A 1 100 ? 5.596 -19.347 20.998 1.00 37.40 92 MET A C 1
ATOM 691 O O . MET A 1 100 ? 5.989 -18.682 20.035 1.00 33.57 92 MET A O 1
ATOM 696 N N . LYS A 1 101 ? 6.049 -19.143 22.238 1.00 38.63 93 LYS A N 1
ATOM 697 C CA . LYS A 1 101 ? 7.057 -18.120 22.502 1.00 32.88 93 LYS A CA 1
ATOM 698 C C . LYS A 1 101 ? 8.314 -18.365 21.675 1.00 30.35 93 LYS A C 1
ATOM 699 O O . LYS A 1 101 ? 8.808 -17.462 20.988 1.00 27.45 93 LYS A O 1
ATOM 705 N N . ILE A 1 102 ? 8.839 -19.590 21.724 1.00 31.94 94 ILE A N 1
ATOM 706 C CA . ILE A 1 102 ? 10.042 -19.925 20.966 1.00 31.25 94 ILE A CA 1
ATOM 707 C C . ILE A 1 102 ? 9.803 -19.736 19.473 1.00 28.37 94 ILE A C 1
ATOM 708 O O . ILE A 1 102 ? 10.649 -19.185 18.758 1.00 25.90 94 ILE A O 1
ATOM 713 N N . LYS A 1 103 ? 8.642 -20.174 18.981 1.00 29.79 95 LYS A N 1
ATOM 714 C CA . LYS A 1 103 ? 8.334 -20.029 17.560 1.00 29.15 95 LYS A CA 1
ATOM 715 C C . LYS A 1 103 ? 8.334 -18.563 17.141 1.00 26.03 95 LYS A C 1
ATOM 716 O O . LYS A 1 103 ? 8.927 -18.193 16.119 1.00 24.38 95 LYS A O 1
ATOM 722 N N . TRP A 1 104 ? 7.685 -17.706 17.930 1.00 25.46 96 TRP A N 1
ATOM 723 C CA . TRP A 1 104 ? 7.570 -16.302 17.551 1.00 23.28 96 TRP A CA 1
ATOM 724 C C . TRP A 1 104 ? 8.909 -15.583 17.660 1.00 20.88 96 TRP A C 1
ATOM 725 O O . TRP A 1 104 ? 9.226 -14.725 16.829 1.00 19.21 96 TRP A O 1
ATOM 736 N N . GLN A 1 105 ? 9.705 -15.914 18.680 1.00 21.54 97 GLN A N 1
ATOM 737 C CA . GLN A 1 105 ? 11.047 -15.351 18.784 1.00 19.99 97 GLN A CA 1
ATOM 738 C C . GLN A 1 105 ? 11.908 -15.759 17.595 1.00 18.67 97 GLN A C 1
ATOM 739 O O . GLN A 1 105 ? 12.619 -14.924 17.017 1.00 17.36 97 GLN A O 1
ATOM 745 N N . ARG A 1 106 ? 11.845 -17.034 17.204 1.00 20.10 98 ARG A N 1
ATOM 746 C CA . ARG A 1 106 ? 12.650 -17.500 16.078 1.00 19.85 98 ARG A CA 1
ATOM 747 C C . ARG A 1 106 ? 12.259 -16.787 14.792 1.00 19.50 98 ARG A C 1
ATOM 748 O O . ARG A 1 106 ? 13.117 -16.499 13.949 1.00 20.33 98 ARG A O 1
ATOM 750 N N . ALA A 1 107 ? 10.968 -16.489 14.629 1.00 18.21 99 ALA A N 1
ATOM 751 C CA . ALA A 1 107 ? 10.509 -15.814 13.418 1.00 17.90 99 ALA A CA 1
ATOM 752 C C . ALA A 1 107 ? 11.100 -14.412 13.297 1.00 17.58 99 ALA A C 1
ATOM 753 O O . ALA A 1 107 ? 11.399 -13.952 12.187 1.00 15.89 99 ALA A O 1
ATOM 755 N N . LEU A 1 108 ? 11.267 -13.712 14.423 1.00 15.29 100 LEU A N 1
ATOM 756 C CA . LEU A 1 108 ? 11.938 -12.415 14.388 1.00 13.03 100 LEU A CA 1
ATOM 757 C C . LEU A 1 108 ? 13.381 -12.576 13.922 1.00 14.26 100 LEU A C 1
ATOM 758 O O . LEU A 1 108 ? 13.865 -11.823 13.069 1.00 14.22 100 LEU A O 1
ATOM 763 N N . GLY A 1 109 ? 14.085 -13.559 14.476 1.00 14.03 101 GLY A N 1
ATOM 764 C CA . GLY A 1 109 ? 15.452 -13.796 14.050 1.00 15.78 101 GLY A CA 1
ATOM 765 C C . GLY A 1 109 ? 15.540 -14.161 12.583 1.00 15.92 101 GLY A C 1
ATOM 766 O O . GLY A 1 109 ? 16.464 -13.739 11.884 1.00 16.22 101 GLY A O 1
ATOM 767 N N . GLU A 1 110 ? 14.583 -14.958 12.104 1.00 15.87 102 GLU A N 1
ATOM 768 C CA . GLU A 1 110 ? 14.603 -15.373 10.704 1.00 14.84 102 GLU A CA 1
ATOM 769 C C . GLU A 1 110 ? 14.432 -14.175 9.780 1.00 14.96 102 GLU A C 1
ATOM 770 O O . GLU A 1 110 ? 15.114 -14.075 8.752 1.00 14.87 102 GLU A O 1
ATOM 776 N N . TYR A 1 111 ? 13.539 -13.250 10.132 1.00 13.42 103 TYR A N 1
ATOM 777 C CA . TYR A 1 111 ? 13.404 -12.030 9.338 1.00 12.44 103 TYR A CA 1
ATOM 778 C C . TYR A 1 111 ? 14.726 -11.267 9.286 1.00 13.32 103 TYR A C 1
ATOM 779 O O . TYR A 1 111 ? 15.192 -10.880 8.205 1.00 13.69 103 TYR A O 1
ATOM 788 N N . LEU A 1 112 ? 15.371 -11.069 10.439 1.00 12.29 104 LEU A N 1
ATOM 789 C CA . LEU A 1 112 ? 16.593 -10.267 10.451 1.00 12.67 104 LEU A CA 1
ATOM 790 C C . LEU A 1 112 ? 17.702 -10.927 9.641 1.00 15.84 104 LEU A C 1
ATOM 791 O O . LEU A 1 112 ? 18.484 -10.236 8.975 1.00 15.29 104 LEU A O 1
ATOM 796 N N . GLU A 1 113 ? 17.786 -12.258 9.676 1.00 13.70 105 GLU A N 1
ATOM 797 C CA . GLU A 1 113 ? 18.893 -12.938 9.017 1.00 13.84 105 GLU A CA 1
ATOM 798 C C . GLU A 1 113 ? 18.628 -13.199 7.543 1.00 19.29 105 GLU A C 1
ATOM 799 O O . GLU A 1 113 ? 19.582 -13.322 6.769 1.00 19.37 105 GLU A O 1
ATOM 805 N N . LYS A 1 114 ? 17.365 -13.292 7.127 1.00 14.25 106 LYS A N 1
ATOM 806 C CA . LYS A 1 114 ? 17.070 -13.721 5.765 1.00 15.96 106 LYS A CA 1
ATOM 807 C C . LYS A 1 114 ? 16.499 -12.631 4.870 1.00 15.89 106 LYS A C 1
ATOM 808 O O . LYS A 1 114 ? 16.422 -12.841 3.654 1.00 17.24 106 LYS A O 1
ATOM 814 N N . ARG A 1 115 ? 16.102 -11.485 5.411 1.00 13.30 107 ARG A N 1
ATOM 815 C CA . ARG A 1 115 ? 15.519 -10.434 4.580 1.00 10.94 107 ARG A CA 1
ATOM 816 C C . ARG A 1 115 ? 16.645 -9.655 3.906 1.00 13.37 107 ARG A C 1
ATOM 817 O O . ARG A 1 115 ? 17.326 -8.843 4.543 1.00 13.91 107 ARG A O 1
ATOM 825 N N . LEU A 1 116 ? 16.832 -9.884 2.605 1.00 12.44 108 LEU A N 1
ATOM 826 C CA . LEU A 1 116 ? 17.982 -9.317 1.916 1.00 13.52 108 LEU A CA 1
ATOM 827 C C . LEU A 1 116 ? 17.867 -7.808 1.740 1.00 13.53 108 LEU A C 1
ATOM 828 O O . LEU A 1 116 ? 18.888 -7.123 1.624 1.00 15.76 108 LEU A O 1
ATOM 833 N N . CYS A 1 117 ? 16.649 -7.277 1.685 1.00 12.58 109 CYS A N 1
ATOM 834 C CA . CYS A 1 117 ? 16.463 -5.844 1.484 1.00 12.84 109 CYS A CA 1
ATOM 835 C C . CYS A 1 117 ? 16.531 -5.040 2.779 1.00 12.61 109 CYS A C 1
ATOM 836 O O . CYS A 1 117 ? 16.433 -3.807 2.727 1.00 13.30 109 CYS A O 1
ATOM 839 N N . LEU A 1 118 ? 16.727 -5.701 3.920 1.00 10.93 110 LEU A N 1
ATOM 840 C CA . LEU A 1 118 ? 16.772 -5.030 5.219 1.00 10.55 110 LEU A CA 1
ATOM 841 C C . LEU A 1 118 ? 18.075 -4.254 5.385 1.00 11.84 110 LEU A C 1
ATOM 842 O O . LEU A 1 118 ? 19.165 -4.807 5.221 1.00 16.57 110 LEU A O 1
ATOM 847 N N . LYS A 1 119 ? 17.967 -2.966 5.732 1.00 11.38 111 LYS A N 1
ATOM 848 C CA . LYS A 1 119 ? 19.144 -2.127 5.892 1.00 12.82 111 LYS A CA 1
ATOM 849 C C . LYS A 1 119 ? 19.322 -1.592 7.303 1.00 13.60 111 LYS A C 1
ATOM 850 O O . LYS A 1 119 ? 20.423 -1.145 7.638 1.00 17.29 111 LYS A O 1
ATOM 856 N N . GLY A 1 120 ? 18.290 -1.608 8.127 1.00 10.60 112 GLY A N 1
ATOM 857 C CA . GLY A 1 120 ? 18.425 -1.084 9.473 1.00 10.15 112 GLY A CA 1
ATOM 858 C C . GLY A 1 120 ? 17.369 -1.658 10.382 1.00 9.94 112 GLY A C 1
ATOM 859 O O . GLY A 1 120 ? 16.286 -2.047 9.935 1.00 10.22 112 GLY A O 1
ATOM 860 N N . LEU A 1 121 ? 17.692 -1.722 11.678 1.00 9.33 113 LEU A N 1
ATOM 861 C CA . LEU A 1 121 ? 16.759 -2.151 12.711 1.00 8.97 113 LEU A CA 1
ATOM 862 C C . LEU A 1 121 ? 16.684 -1.088 13.796 1.00 9.68 113 LEU A C 1
ATOM 863 O O . LEU A 1 121 ? 17.718 -0.674 14.329 1.00 10.96 113 LEU A O 1
ATOM 868 N N . VAL A 1 122 ? 15.471 -0.641 14.101 1.00 8.68 114 VAL A N 1
ATOM 869 C CA . VAL A 1 122 ? 15.218 0.249 15.230 1.00 8.94 114 VAL A CA 1
ATOM 870 C C . VAL A 1 122 ? 14.658 -0.607 16.350 1.00 9.34 114 VAL A C 1
ATOM 871 O O . VAL A 1 122 ? 13.598 -1.220 16.179 1.00 10.76 114 VAL A O 1
ATOM 875 N N . VAL A 1 123 ? 15.371 -0.674 17.480 1.00 8.58 115 VAL A N 1
ATOM 876 C CA . VAL A 1 123 ? 14.916 -1.402 18.668 1.00 8.89 115 VAL A CA 1
ATOM 877 C C . VAL A 1 123 ? 14.491 -0.372 19.693 1.00 9.90 115 VAL A C 1
ATOM 878 O O . VAL A 1 123 ? 15.315 0.428 20.155 1.00 11.31 115 VAL A O 1
ATOM 882 N N . LEU A 1 124 ? 13.210 -0.396 20.044 1.00 9.15 116 LEU A N 1
ATOM 883 C CA . LEU A 1 124 ? 12.642 0.535 21.008 1.00 9.37 116 LEU A CA 1
ATOM 884 C C . LEU A 1 124 ? 12.589 -0.143 22.365 1.00 10.23 116 LEU A C 1
ATOM 885 O O . LEU A 1 124 ? 12.129 -1.286 22.479 1.00 11.70 116 LEU A O 1
ATOM 890 N N . MET A 1 125 ? 13.075 0.552 23.388 1.00 10.57 117 MET A N 1
ATOM 891 C CA . MET A 1 125 ? 13.041 -0.005 24.730 1.00 11.05 117 MET A CA 1
ATOM 892 C C . MET A 1 125 ? 12.888 1.117 25.739 1.00 12.06 117 MET A C 1
ATOM 893 O O . MET A 1 125 ? 13.510 2.170 25.603 1.00 11.65 117 MET A O 1
ATOM 898 N N . ASP A 1 126 ? 12.073 0.866 26.762 1.00 12.50 118 ASP A N 1
ATOM 899 C CA . ASP A 1 126 ? 11.844 1.842 27.824 1.00 13.04 118 ASP A CA 1
ATOM 900 C C . ASP A 1 126 ? 13.169 2.311 28.417 1.00 14.70 118 ASP A C 1
ATOM 901 O O . ASP A 1 126 ? 13.989 1.499 28.857 1.00 14.24 118 ASP A O 1
ATOM 906 N N . ILE A 1 127 ? 13.368 3.633 28.444 1.00 11.90 119 ILE A N 1
ATOM 907 C CA . ILE A 1 127 ? 14.613 4.193 28.966 1.00 12.29 119 ILE A CA 1
ATOM 908 C C . ILE A 1 127 ? 14.880 3.774 30.409 1.00 15.11 119 ILE A C 1
ATOM 909 O O . ILE A 1 127 ? 16.036 3.750 30.837 1.00 15.36 119 ILE A O 1
ATOM 914 N N . ARG A 1 128 ? 13.840 3.433 31.168 1.00 13.57 120 ARG A N 1
ATOM 915 C CA . ARG A 1 128 ? 14.032 3.031 32.558 1.00 13.62 120 ARG A CA 1
ATOM 916 C C . ARG A 1 128 ? 14.491 1.590 32.693 1.00 16.44 120 ARG A C 1
ATOM 917 O O . ARG A 1 128 ? 15.076 1.238 33.725 1.00 14.98 120 ARG A O 1
ATOM 925 N N . HIS A 1 129 ? 14.239 0.750 31.687 1.00 14.46 121 HIS A N 1
ATOM 926 C CA . HIS A 1 129 ? 14.536 -0.685 31.772 1.00 13.35 121 HIS A CA 1
ATOM 927 C C . HIS A 1 129 ? 15.069 -1.197 30.444 1.00 11.10 121 HIS A C 1
ATOM 928 O O . HIS A 1 129 ? 14.495 -2.111 29.839 1.00 13.11 121 HIS A O 1
ATOM 935 N N . PRO A 1 130 ? 16.190 -0.652 29.973 1.00 11.66 122 PRO A N 1
ATOM 936 C CA . PRO A 1 130 ? 16.725 -1.073 28.673 1.00 12.15 122 PRO A CA 1
ATOM 937 C C . PRO A 1 130 ? 17.353 -2.459 28.734 1.00 13.99 122 PRO A C 1
ATOM 938 O O . PRO A 1 130 ? 17.743 -2.956 29.789 1.00 14.92 122 PRO A O 1
ATOM 942 N N . LEU A 1 131 ? 17.440 -3.090 27.560 1.00 12.38 123 LEU A N 1
ATOM 943 C CA . LEU A 1 131 ? 18.206 -4.323 27.364 1.00 14.20 123 LEU A CA 1
ATOM 944 C C . LEU A 1 131 ? 17.654 -5.472 28.214 1.00 13.88 123 LEU A C 1
ATOM 945 O O . LEU A 1 131 ? 18.361 -6.125 28.994 1.00 16.37 123 LEU A O 1
ATOM 950 N N . LYS A 1 132 ? 16.360 -5.723 28.033 1.00 12.65 124 LYS A N 1
ATOM 951 C CA . LYS A 1 132 ? 15.656 -6.790 28.721 1.00 11.85 124 LYS A CA 1
ATOM 952 C C . LYS A 1 132 ? 14.930 -7.660 27.707 1.00 11.93 124 LYS A C 1
ATOM 953 O O . LYS A 1 132 ? 14.678 -7.243 26.574 1.00 11.78 124 LYS A O 1
ATOM 959 N N . ASP A 1 133 ? 14.571 -8.866 28.139 1.00 13.66 125 ASP A N 1
ATOM 960 C CA . ASP A 1 133 ? 13.815 -9.817 27.314 1.00 13.19 125 ASP A CA 1
ATOM 961 C C . ASP A 1 133 ? 14.605 -10.015 26.022 1.00 13.45 125 ASP A C 1
ATOM 962 O O . ASP A 1 133 ? 15.832 -10.189 26.089 1.00 14.26 125 ASP A O 1
ATOM 967 N N . LEU A 1 134 ? 13.979 -9.961 24.844 1.00 11.71 126 LEU A N 1
ATOM 968 C CA . LEU A 1 134 ? 14.686 -10.256 23.601 1.00 12.76 126 LEU A CA 1
ATOM 969 C C . LEU A 1 134 ? 15.499 -9.076 23.071 1.00 11.43 126 LEU A C 1
ATOM 970 O O . LEU A 1 134 ? 16.057 -9.189 21.971 1.00 11.91 126 LEU A O 1
ATOM 975 N N . ASP A 1 135 ? 15.572 -7.948 23.793 1.00 10.94 127 ASP A N 1
ATOM 976 C CA . ASP A 1 135 ? 16.297 -6.774 23.297 1.00 10.17 127 ASP A CA 1
ATOM 977 C C . ASP A 1 135 ? 17.700 -7.138 22.818 1.00 10.65 127 ASP A C 1
ATOM 978 O O . ASP A 1 135 ? 18.092 -6.822 21.686 1.00 11.04 127 ASP A O 1
ATOM 983 N N . GLN A 1 136 ? 18.488 -7.780 23.681 1.00 12.37 128 GLN A N 1
ATOM 984 C CA A GLN A 1 136 ? 19.878 -8.057 23.333 0.50 12.58 128 GLN A CA 1
ATOM 985 C CA B GLN A 1 136 ? 19.880 -8.071 23.344 0.50 12.60 128 GLN A CA 1
ATOM 986 C C . GLN A 1 136 ? 19.975 -9.043 22.178 1.00 12.32 128 GLN A C 1
ATOM 987 O O . GLN A 1 136 ? 20.833 -8.887 21.299 1.00 12.56 128 GLN A O 1
ATOM 998 N N . GLN A 1 137 ? 19.102 -10.053 22.148 1.00 11.70 129 GLN A N 1
ATOM 999 C CA . GLN A 1 137 ? 19.124 -11.007 21.039 1.00 10.51 129 GLN A CA 1
ATOM 1000 C C . GLN A 1 137 ? 18.801 -10.323 19.716 1.00 12.05 129 GLN A C 1
ATOM 1001 O O . GLN A 1 137 ? 19.375 -10.668 18.675 1.00 13.14 129 GLN A O 1
ATOM 1007 N N . MET A 1 138 ? 17.883 -9.355 19.731 1.00 9.93 130 MET A N 1
ATOM 1008 C CA . MET A 1 138 ? 17.543 -8.645 18.499 1.00 10.08 130 MET A CA 1
ATOM 1009 C C . MET A 1 138 ? 18.733 -7.849 17.983 1.00 11.31 130 MET A C 1
ATOM 1010 O O . MET A 1 138 ? 19.064 -7.904 16.790 1.00 11.14 130 MET A O 1
ATOM 1015 N N . ILE A 1 139 ? 19.403 -7.116 18.871 1.00 10.45 131 ILE A N 1
ATOM 1016 C CA . ILE A 1 139 ? 20.603 -6.377 18.494 1.00 9.91 131 ILE A CA 1
ATOM 1017 C C . ILE A 1 139 ? 21.674 -7.332 17.975 1.00 12.99 131 ILE A C 1
ATOM 1018 O O . ILE A 1 139 ? 22.310 -7.076 16.946 1.00 12.26 131 ILE A O 1
ATOM 1023 N N . GLU A 1 140 ? 21.888 -8.451 18.679 1.00 11.72 132 GLU A N 1
ATOM 1024 C CA . GLU A 1 140 ? 22.916 -9.408 18.269 1.00 10.33 132 GLU A CA 1
ATOM 1025 C C . GLU A 1 140 ? 22.614 -9.991 16.893 1.00 12.60 132 GLU A C 1
ATOM 1026 O O . GLU A 1 140 ? 23.506 -10.096 16.041 1.00 13.27 132 GLU A O 1
ATOM 1032 N N . TRP A 1 141 ? 21.359 -10.388 16.656 1.00 10.87 133 TRP A N 1
ATOM 1033 C CA . TRP A 1 141 ? 20.997 -10.920 15.345 1.00 12.06 133 TRP A CA 1
ATOM 1034 C C . TRP A 1 141 ? 21.243 -9.890 14.250 1.00 11.44 133 TRP A C 1
ATOM 1035 O O . TRP A 1 141 ? 21.731 -10.225 13.161 1.00 12.83 133 TRP A O 1
ATOM 1046 N N . ALA A 1 142 ? 20.888 -8.632 14.507 1.00 12.43 134 ALA A N 1
ATOM 1047 C CA . ALA A 1 142 ? 21.114 -7.597 13.504 1.00 11.22 134 ALA A CA 1
ATOM 1048 C C . ALA A 1 142 ? 22.602 -7.428 13.205 1.00 11.10 134 ALA A C 1
ATOM 1049 O O . ALA A 1 142 ? 23.006 -7.382 12.040 1.00 12.21 134 ALA A O 1
ATOM 1051 N N . VAL A 1 143 ? 23.446 -7.348 14.244 1.00 11.61 135 VAL A N 1
ATOM 1052 C CA . VAL A 1 143 ? 24.861 -7.117 13.958 1.00 12.85 135 VAL A CA 1
ATOM 1053 C C . VAL A 1 143 ? 25.478 -8.326 13.257 1.00 14.69 135 VAL A C 1
ATOM 1054 O O . VAL A 1 143 ? 26.329 -8.164 12.370 1.00 14.49 135 VAL A O 1
ATOM 1058 N N . GLU A 1 144 ? 25.044 -9.547 13.605 1.00 14.48 136 GLU A N 1
ATOM 1059 C CA . GLU A 1 144 ? 25.561 -10.733 12.923 1.00 13.76 136 GLU A CA 1
ATOM 1060 C C . GLU A 1 144 ? 25.211 -10.709 11.446 1.00 13.17 136 GLU A C 1
ATOM 1061 O O . GLU A 1 144 ? 25.962 -11.237 10.614 1.00 16.73 136 GLU A O 1
ATOM 1067 N N . SER A 1 145 ? 24.091 -10.076 11.102 1.00 12.43 137 SER A N 1
ATOM 1068 C CA . SER A 1 145 ? 23.643 -9.986 9.722 1.00 13.40 137 SER A CA 1
ATOM 1069 C C . SER A 1 145 ? 24.090 -8.700 9.050 1.00 14.04 137 SER A C 1
ATOM 1070 O O . SER A 1 145 ? 23.606 -8.384 7.954 1.00 14.36 137 SER A O 1
ATOM 1073 N N . ASP A 1 146 ? 25.020 -7.964 9.664 1.00 13.05 138 ASP A N 1
ATOM 1074 C CA . ASP A 1 146 ? 25.583 -6.739 9.085 1.00 14.03 138 ASP A CA 1
ATOM 1075 C C . ASP A 1 146 ? 24.512 -5.668 8.886 1.00 14.86 138 ASP A C 1
ATOM 1076 O O . ASP A 1 146 ? 24.558 -4.899 7.915 1.00 18.05 138 ASP A O 1
ATOM 1081 N N . ILE A 1 147 ? 23.547 -5.630 9.801 1.00 12.25 139 ILE A N 1
ATOM 1082 C CA . ILE A 1 147 ? 22.485 -4.626 9.840 1.00 12.77 139 ILE A CA 1
ATOM 1083 C C . ILE A 1 147 ? 22.845 -3.578 10.889 1.00 16.02 139 ILE A C 1
ATOM 1084 O O . ILE A 1 147 ? 23.138 -3.924 12.042 1.00 14.12 139 ILE A O 1
ATOM 1089 N N . GLN A 1 148 ? 22.803 -2.301 10.516 1.00 14.06 140 GLN A N 1
ATOM 1090 C CA . GLN A 1 148 ? 22.991 -1.236 11.496 1.00 13.12 140 GLN A CA 1
ATOM 1091 C C . GLN A 1 148 ? 21.782 -1.142 12.423 1.00 11.84 140 GLN A C 1
ATOM 1092 O O . GLN A 1 148 ? 20.651 -1.413 12.024 1.00 12.68 140 GLN A O 1
ATOM 1098 N N . VAL A 1 149 ? 22.023 -0.753 13.681 1.00 9.57 141 VAL A N 1
ATOM 1099 C CA . VAL A 1 149 ? 20.972 -0.706 14.691 1.00 10.03 141 VAL A CA 1
ATOM 1100 C C . VAL A 1 149 ? 20.873 0.695 15.272 1.00 10.93 141 VAL A C 1
ATOM 1101 O O . VAL A 1 149 ? 21.890 1.354 15.515 1.00 12.37 141 VAL A O 1
ATOM 1105 N N . LEU A 1 150 ? 19.639 1.148 15.475 1.00 9.93 142 LEU A N 1
ATOM 1106 C CA . LEU A 1 150 ? 19.341 2.334 16.266 1.00 9.21 142 LEU A CA 1
ATOM 1107 C C . LEU A 1 150 ? 18.515 1.888 17.456 1.00 9.48 142 LEU A C 1
ATOM 1108 O O . LEU A 1 150 ? 17.423 1.339 17.280 1.00 10.52 142 LEU A O 1
ATOM 1113 N N . VAL A 1 151 ? 19.046 2.092 18.657 1.00 9.50 143 VAL A N 1
ATOM 1114 C CA . VAL A 1 151 ? 18.289 1.876 19.883 1.00 9.84 143 VAL A CA 1
ATOM 1115 C C . VAL A 1 151 ? 17.620 3.192 20.268 1.00 10.17 143 VAL A C 1
ATOM 1116 O O . VAL A 1 151 ? 18.292 4.218 20.424 1.00 11.80 143 VAL A O 1
ATOM 1120 N N . LEU A 1 152 ? 16.289 3.177 20.389 1.00 10.19 144 LEU A N 1
ATOM 1121 C CA . LEU A 1 152 ? 15.549 4.326 20.894 1.00 9.72 144 LEU A CA 1
ATOM 1122 C C . LEU A 1 152 ? 15.153 4.021 22.330 1.00 11.70 144 LEU A C 1
ATOM 1123 O O . LEU A 1 152 ? 14.435 3.048 22.583 1.00 10.97 144 LEU A O 1
ATOM 1128 N N . LEU A 1 153 ? 15.651 4.828 23.263 1.00 10.40 145 LEU A N 1
ATOM 1129 C CA . LEU A 1 153 ? 15.273 4.716 24.674 1.00 11.54 145 LEU A CA 1
ATOM 1130 C C . LEU A 1 153 ? 14.005 5.539 24.855 1.00 10.88 145 LEU A C 1
ATOM 1131 O O . LEU A 1 153 ? 14.058 6.766 24.974 1.00 12.60 145 LEU A O 1
ATOM 1136 N N . THR A 1 154 ? 12.863 4.857 24.830 1.00 9.46 146 THR A N 1
ATOM 1137 C CA . THR A 1 154 ? 11.553 5.482 24.757 1.00 10.18 146 THR A CA 1
ATOM 1138 C C . THR A 1 154 ? 11.086 5.958 26.129 1.00 10.51 146 THR A C 1
ATOM 1139 O O . THR A 1 154 ? 11.649 5.608 27.173 1.00 12.67 146 THR A O 1
ATOM 1143 N N . LYS A 1 155 ? 10.011 6.755 26.105 1.00 12.24 147 LYS A N 1
ATOM 1144 C CA . LYS A 1 155 ? 9.415 7.320 27.314 1.00 12.25 147 LYS A CA 1
ATOM 1145 C C . LYS A 1 155 ? 10.435 8.160 28.074 1.00 11.59 147 LYS A C 1
ATOM 1146 O O . LYS A 1 155 ? 10.404 8.242 29.307 1.00 14.67 147 LYS A O 1
ATOM 1152 N N . ALA A 1 156 ? 11.330 8.814 27.321 1.00 12.87 148 ALA A N 1
ATOM 1153 C CA . ALA A 1 156 ? 12.427 9.564 27.925 1.00 12.36 148 ALA A CA 1
ATOM 1154 C C . ALA A 1 156 ? 11.931 10.757 28.720 1.00 15.21 148 ALA A C 1
ATOM 1155 O O . ALA A 1 156 ? 12.666 11.260 29.581 1.00 16.35 148 ALA A O 1
ATOM 1157 N N . ASP A 1 157 ? 10.692 11.195 28.482 1.00 13.51 149 ASP A N 1
ATOM 1158 C CA . ASP A 1 157 ? 10.062 12.255 29.268 1.00 15.70 149 ASP A CA 1
ATOM 1159 C C . ASP A 1 157 ? 9.804 11.861 30.718 1.00 15.55 149 ASP A C 1
ATOM 1160 O O . ASP A 1 157 ? 9.493 12.739 31.532 1.00 19.13 149 ASP A O 1
ATOM 1165 N N . LYS A 1 158 ? 9.894 10.575 31.050 1.00 16.12 150 LYS A N 1
ATOM 1166 C CA . LYS A 1 158 ? 9.679 10.138 32.425 1.00 17.04 150 LYS A CA 1
ATOM 1167 C C . LYS A 1 158 ? 10.882 10.390 33.316 1.00 20.63 150 LYS A C 1
ATOM 1168 O O . LYS A 1 158 ? 10.770 10.222 34.537 1.00 21.72 150 LYS A O 1
ATOM 1174 N N . LEU A 1 159 ? 12.018 10.787 32.751 1.00 19.94 151 LEU A N 1
ATOM 1175 C CA . LEU A 1 159 ? 13.220 11.076 33.520 1.00 20.25 151 LEU A CA 1
ATOM 1176 C C . LEU A 1 159 ? 13.601 12.540 33.367 1.00 19.42 151 LEU A C 1
ATOM 1177 O O . LEU A 1 159 ? 13.432 13.123 32.290 1.00 20.54 151 LEU A O 1
ATOM 1182 N N . ALA A 1 160 ? 14.118 13.125 34.446 1.00 22.97 152 ALA A N 1
ATOM 1183 C CA . ALA A 1 160 ? 14.727 14.441 34.356 1.00 24.48 152 ALA A CA 1
ATOM 1184 C C . ALA A 1 160 ? 16.011 14.364 33.538 1.00 24.75 152 ALA A C 1
ATOM 1185 O O . ALA A 1 160 ? 16.561 13.285 33.300 1.00 23.91 152 ALA A O 1
ATOM 1187 N N . SER A 1 161 ? 16.489 15.533 33.102 1.00 22.42 153 SER A N 1
ATOM 1188 C CA . SER A 1 161 ? 17.541 15.566 32.088 1.00 25.81 153 SER A CA 1
ATOM 1189 C C . SER A 1 161 ? 18.801 14.840 32.552 1.00 25.09 153 SER A C 1
ATOM 1190 O O . SER A 1 161 ? 19.427 14.114 31.771 1.00 22.86 153 SER A O 1
ATOM 1193 N N . GLY A 1 162 ? 19.184 15.008 33.819 1.00 26.20 154 GLY A N 1
ATOM 1194 C CA . GLY A 1 162 ? 20.380 14.341 34.308 1.00 26.31 154 GLY A CA 1
ATOM 1195 C C . GLY A 1 162 ? 20.255 12.828 34.297 1.00 25.30 154 GLY A C 1
ATOM 1196 O O . GLY A 1 162 ? 21.153 12.122 33.831 1.00 24.11 154 GLY A O 1
ATOM 1197 N N . ALA A 1 163 ? 19.143 12.310 34.828 1.00 22.61 155 ALA A N 1
ATOM 1198 C CA . ALA A 1 163 ? 18.920 10.867 34.838 1.00 22.96 155 ALA A CA 1
ATOM 1199 C C . ALA A 1 163 ? 18.781 10.321 33.425 1.00 20.91 155 ALA A C 1
ATOM 1200 O O . ALA A 1 163 ? 19.241 9.210 33.134 1.00 21.24 155 ALA A O 1
ATOM 1202 N N . ARG A 1 164 ? 18.139 11.084 32.541 1.00 20.27 156 ARG A N 1
ATOM 1203 C CA . ARG A 1 164 ? 18.002 10.672 31.150 1.00 16.86 156 ARG A CA 1
ATOM 1204 C C . ARG A 1 164 ? 19.369 10.481 30.503 1.00 20.57 156 ARG A C 1
ATOM 1205 O O . ARG A 1 164 ? 19.625 9.461 29.849 1.00 17.91 156 ARG A O 1
ATOM 1213 N N . LYS A 1 165 ? 20.263 11.457 30.682 1.00 19.13 157 LYS A N 1
ATOM 1214 C CA . LYS A 1 165 ? 21.604 11.345 30.120 1.00 18.94 157 LYS A CA 1
ATOM 1215 C C . LYS A 1 165 ? 22.359 10.163 30.719 1.00 20.62 157 LYS A C 1
ATOM 1216 O O . LYS A 1 165 ? 23.126 9.489 30.020 1.00 19.89 157 LYS A O 1
ATOM 1218 N N . ALA A 1 166 ? 22.159 9.895 32.012 1.00 21.01 158 ALA A N 1
ATOM 1219 C CA . ALA A 1 166 ? 22.853 8.773 32.640 1.00 20.36 158 ALA A CA 1
ATOM 1220 C C . ALA A 1 166 ? 22.433 7.445 32.017 1.00 19.82 158 ALA A C 1
ATOM 1221 O O . ALA A 1 166 ? 23.278 6.572 31.770 1.00 19.51 158 ALA A O 1
ATOM 1223 N N . GLN A 1 167 ? 21.133 7.268 31.771 1.00 17.80 159 GLN A N 1
ATOM 1224 C CA . GLN A 1 167 ? 20.654 6.054 31.111 1.00 16.29 159 GLN A CA 1
ATOM 1225 C C . GLN A 1 167 ? 21.204 5.935 29.694 1.00 16.51 159 GLN A C 1
ATOM 1226 O O . GLN A 1 167 ? 21.639 4.857 29.274 1.00 16.35 159 GLN A O 1
ATOM 1232 N N . VAL A 1 168 ? 21.155 7.027 28.927 1.00 15.02 160 VAL A N 1
ATOM 1233 C CA . VAL A 1 168 ? 21.702 7.009 27.572 1.00 15.26 160 VAL A CA 1
ATOM 1234 C C . VAL A 1 168 ? 23.164 6.590 27.597 1.00 17.63 160 VAL A C 1
ATOM 1235 O O . VAL A 1 168 ? 23.592 5.728 26.822 1.00 16.05 160 VAL A O 1
ATOM 1239 N N . ASN A 1 169 ? 23.946 7.166 28.518 1.00 16.45 161 ASN A N 1
ATOM 1240 C CA . ASN A 1 169 ? 25.363 6.817 28.603 1.00 18.49 161 ASN A CA 1
ATOM 1241 C C . ASN A 1 169 ? 25.557 5.357 28.993 1.00 18.21 161 ASN A C 1
ATOM 1242 O O . ASN A 1 169 ? 26.471 4.688 28.486 1.00 17.79 161 ASN A O 1
ATOM 1247 N N . MET A 1 170 ? 24.722 4.849 29.906 1.00 17.20 162 MET A N 1
ATOM 1248 C CA . MET A 1 170 ? 24.865 3.461 30.339 1.00 17.69 162 MET A CA 1
ATOM 1249 C C . MET A 1 170 ? 24.612 2.510 29.185 1.00 15.61 162 MET A C 1
ATOM 1250 O O . MET A 1 170 ? 25.333 1.519 29.012 1.00 17.15 162 MET A O 1
ATOM 1255 N N . VAL A 1 171 ? 23.614 2.819 28.359 1.00 15.01 163 VAL A N 1
ATOM 1256 C CA . VAL A 1 171 ? 23.292 1.939 27.246 1.00 13.61 163 VAL A CA 1
ATOM 1257 C C . VAL A 1 171 ? 24.338 2.069 26.142 1.00 15.43 163 VAL A C 1
ATOM 1258 O O . VAL A 1 171 ? 24.730 1.069 25.526 1.00 13.54 163 VAL A O 1
ATOM 1262 N N . ARG A 1 172 ? 24.836 3.284 25.896 1.00 13.74 164 ARG A N 1
ATOM 1263 C CA . ARG A 1 172 ? 25.908 3.435 24.912 1.00 14.69 164 ARG A CA 1
ATOM 1264 C C . ARG A 1 172 ? 27.126 2.608 25.300 1.00 14.42 164 ARG A C 1
ATOM 1265 O O . ARG A 1 172 ? 27.738 1.958 24.448 1.00 15.55 164 ARG A O 1
ATOM 1273 N N . GLU A 1 173 ? 27.485 2.605 26.589 1.00 15.11 165 GLU A N 1
ATOM 1274 C CA . GLU A 1 173 ? 28.593 1.767 27.031 1.00 17.11 165 GLU A CA 1
ATOM 1275 C C . GLU A 1 173 ? 28.264 0.289 26.841 1.00 17.28 165 GLU A C 1
ATOM 1276 O O . GLU A 1 173 ? 29.107 -0.491 26.385 1.00 17.64 165 GLU A O 1
ATOM 1282 N N . ALA A 1 174 ? 27.031 -0.107 27.167 1.00 15.11 166 ALA A N 1
ATOM 1283 C CA . ALA A 1 174 ? 26.678 -1.521 27.130 1.00 15.22 166 ALA A CA 1
ATOM 1284 C C . ALA A 1 174 ? 26.693 -2.065 25.712 1.00 14.02 166 ALA A C 1
ATOM 1285 O O . ALA A 1 174 ? 27.090 -3.217 25.490 1.00 16.92 166 ALA A O 1
ATOM 1287 N N . VAL A 1 175 ? 26.275 -1.259 24.733 1.00 13.96 167 VAL A N 1
ATOM 1288 C CA . VAL A 1 175 ? 26.151 -1.806 23.384 1.00 12.85 167 VAL A CA 1
ATOM 1289 C C . VAL A 1 175 ? 27.487 -1.901 22.670 1.00 16.91 167 VAL A C 1
ATOM 1290 O O . VAL A 1 175 ? 27.546 -2.495 21.589 1.00 15.86 167 VAL A O 1
ATOM 1294 N N . LEU A 1 176 ? 28.571 -1.380 23.254 1.00 15.40 168 LEU A N 1
ATOM 1295 C CA . LEU A 1 176 ? 29.896 -1.632 22.693 1.00 15.41 168 LEU A CA 1
ATOM 1296 C C . LEU A 1 176 ? 30.224 -3.119 22.655 1.00 17.34 168 LEU A C 1
ATOM 1297 O O . LEU A 1 176 ? 31.077 -3.539 21.862 1.00 19.27 168 LEU A O 1
ATOM 1302 N N . ALA A 1 177 ? 29.556 -3.928 23.479 1.00 16.06 169 ALA A N 1
ATOM 1303 C CA . ALA A 1 177 ? 29.827 -5.359 23.513 1.00 17.10 169 ALA A CA 1
ATOM 1304 C C . ALA A 1 177 ? 29.306 -6.096 22.287 1.00 18.72 169 ALA A C 1
ATOM 1305 O O . ALA A 1 177 ? 29.687 -7.254 22.090 1.00 19.96 169 ALA A O 1
ATOM 1307 N N . PHE A 1 178 ? 28.449 -5.469 21.475 1.00 19.16 170 PHE A N 1
ATOM 1308 C CA . PHE A 1 178 ? 27.970 -6.067 20.234 1.00 18.60 170 PHE A CA 1
ATOM 1309 C C . PHE A 1 178 ? 28.934 -5.722 19.109 1.00 21.21 170 PHE A C 1
ATOM 1310 O O . PHE A 1 178 ? 29.390 -4.580 18.999 1.00 26.07 170 PHE A O 1
ATOM 1318 N N . ASN A 1 179 ? 29.217 -6.703 18.257 1.00 20.82 171 ASN A N 1
ATOM 1319 C CA . ASN A 1 179 ? 30.206 -6.519 17.192 1.00 27.49 171 ASN A CA 1
ATOM 1320 C C . ASN A 1 179 ? 29.526 -5.916 15.965 1.00 27.02 171 ASN A C 1
ATOM 1321 O O . ASN A 1 179 ? 29.348 -6.558 14.927 1.00 30.43 171 ASN A O 1
ATOM 1326 N N . GLY A 1 180 ? 29.146 -4.653 16.106 1.00 24.64 172 GLY A N 1
ATOM 1327 C CA . GLY A 1 180 ? 28.480 -3.973 15.017 1.00 21.86 172 GLY A CA 1
ATOM 1328 C C . GLY A 1 180 ? 28.244 -2.511 15.322 1.00 21.56 172 GLY A C 1
ATOM 1329 O O . GLY A 1 180 ? 28.774 -1.958 16.285 1.00 25.85 172 GLY A O 1
ATOM 1330 N N . ASP A 1 181 ? 27.423 -1.896 14.480 1.00 18.30 173 ASP A N 1
ATOM 1331 C CA . ASP A 1 181 ? 27.150 -0.463 14.521 1.00 16.96 173 ASP A CA 1
ATOM 1332 C C . ASP A 1 181 ? 25.833 -0.257 15.250 1.00 16.51 173 ASP A C 1
ATOM 1333 O O . ASP A 1 181 ? 24.768 -0.558 14.704 1.00 16.60 173 ASP A O 1
ATOM 1338 N N . VAL A 1 182 ? 25.896 0.244 16.484 1.00 13.75 174 VAL A N 1
ATOM 1339 C CA . VAL A 1 182 ? 24.706 0.438 17.312 1.00 12.46 174 VAL A CA 1
ATOM 1340 C C . VAL A 1 182 ? 24.695 1.873 17.831 1.00 16.88 174 VAL A C 1
ATOM 1341 O O . VAL A 1 182 ? 25.540 2.245 18.655 1.00 17.25 174 VAL A O 1
ATOM 1345 N N . GLN A 1 183 ? 23.729 2.666 17.374 1.00 12.46 175 GLN A N 1
ATOM 1346 C CA . GLN A 1 183 ? 23.514 4.033 17.830 1.00 11.31 175 GLN A CA 1
ATOM 1347 C C . GLN A 1 183 ? 22.403 4.025 18.872 1.00 11.33 175 GLN A C 1
ATOM 1348 O O . GLN A 1 183 ? 21.476 3.219 18.780 1.00 13.61 175 GLN A O 1
ATOM 1354 N N . VAL A 1 184 ? 22.511 4.899 19.882 1.00 10.95 176 VAL A N 1
ATOM 1355 C CA . VAL A 1 184 ? 21.556 4.961 20.992 1.00 11.40 176 VAL A CA 1
ATOM 1356 C C . VAL A 1 184 ? 21.083 6.400 21.138 1.00 12.15 176 VAL A C 1
ATOM 1357 O O . VAL A 1 184 ? 21.911 7.310 21.233 1.00 14.13 176 VAL A O 1
ATOM 1361 N N . GLU A 1 185 ? 19.760 6.607 21.183 1.00 12.58 177 GLU A N 1
ATOM 1362 C CA . GLU A 1 185 ? 19.194 7.952 21.357 1.00 12.41 177 GLU A CA 1
ATOM 1363 C C . GLU A 1 185 ? 17.986 7.919 22.284 1.00 11.97 177 GLU A C 1
ATOM 1364 O O . GLU A 1 185 ? 17.179 6.983 22.209 1.00 12.82 177 GLU A O 1
ATOM 1370 N N . PRO A 1 186 ? 17.816 8.929 23.137 1.00 12.17 178 PRO A N 1
ATOM 1371 C CA . PRO A 1 186 ? 16.559 9.056 23.885 1.00 12.85 178 PRO A CA 1
ATOM 1372 C C . PRO A 1 186 ? 15.433 9.494 22.954 1.00 13.44 178 PRO A C 1
ATOM 1373 O O . PRO A 1 186 ? 15.658 10.140 21.925 1.00 15.27 178 PRO A O 1
ATOM 1377 N N . PHE A 1 187 ? 14.205 9.136 23.321 1.00 11.80 179 PHE A N 1
ATOM 1378 C CA . PHE A 1 187 ? 13.061 9.376 22.453 1.00 11.58 179 PHE A CA 1
ATOM 1379 C C . PHE A 1 187 ? 11.813 9.562 23.307 1.00 13.43 179 PHE A C 1
ATOM 1380 O O . PHE A 1 187 ? 11.634 8.871 24.315 1.00 13.56 179 PHE A O 1
ATOM 1388 N N . SER A 1 188 ? 10.956 10.507 22.914 1.00 11.64 180 SER A N 1
ATOM 1389 C CA . SER A 1 188 ? 9.647 10.661 23.551 1.00 11.79 180 SER A CA 1
ATOM 1390 C C . SER A 1 188 ? 8.588 10.957 22.497 1.00 13.42 180 SER A C 1
ATOM 1391 O O . SER A 1 188 ? 8.568 12.050 21.923 1.00 13.41 180 SER A O 1
ATOM 1394 N N . SER A 1 189 ? 7.690 9.996 22.270 1.00 12.58 181 SER A N 1
ATOM 1395 C CA . SER A 1 189 ? 6.501 10.280 21.478 1.00 14.41 181 SER A CA 1
ATOM 1396 C C . SER A 1 189 ? 5.662 11.368 22.122 1.00 15.80 181 SER A C 1
ATOM 1397 O O . SER A 1 189 ? 5.090 12.215 21.426 1.00 17.94 181 SER A O 1
ATOM 1400 N N . LEU A 1 190 ? 5.563 11.357 23.450 1.00 13.99 182 LEU A N 1
ATOM 1401 C CA . LEU A 1 190 ? 4.670 12.286 24.129 1.00 16.70 182 LEU A CA 1
ATOM 1402 C C . LEU A 1 190 ? 5.109 13.730 23.929 1.00 16.70 182 LEU A C 1
ATOM 1403 O O . LEU A 1 190 ? 4.280 14.604 23.654 1.00 20.06 182 LEU A O 1
ATOM 1408 N N . LYS A 1 191 ? 6.407 13.995 24.038 1.00 15.98 183 LYS A N 1
ATOM 1409 C CA . LYS A 1 191 ? 6.953 15.338 23.896 1.00 17.69 183 LYS A CA 1
ATOM 1410 C C . LYS A 1 191 ? 7.495 15.599 22.501 1.00 17.01 183 LYS A C 1
ATOM 1411 O O . LYS A 1 191 ? 8.058 16.673 22.257 1.00 18.58 183 LYS A O 1
ATOM 1417 N N . LYS A 1 192 ? 7.329 14.646 21.584 1.00 13.83 184 LYS A N 1
ATOM 1418 C CA A LYS A 1 192 ? 7.770 14.796 20.199 0.42 14.71 184 LYS A CA 1
ATOM 1419 C CA B LYS A 1 192 ? 7.771 14.797 20.199 0.58 14.69 184 LYS A CA 1
ATOM 1420 C C . LYS A 1 192 ? 9.250 15.164 20.146 1.00 14.23 184 LYS A C 1
ATOM 1421 O O . LYS A 1 192 ? 9.662 16.105 19.462 1.00 16.28 184 LYS A O 1
ATOM 1432 N N . SER A 1 193 ? 10.055 14.401 20.880 1.00 11.34 185 SER A N 1
ATOM 1433 C CA . SER A 1 193 ? 11.482 14.652 21.007 1.00 12.53 185 SER A CA 1
ATOM 1434 C C . SER A 1 193 ? 12.273 13.428 20.569 1.00 12.97 185 SER A C 1
ATOM 1435 O O . SER A 1 193 ? 11.920 12.293 20.900 1.00 14.47 185 SER A O 1
ATOM 1438 N N . GLY A 1 194 ? 13.349 13.656 19.822 1.00 12.38 186 GLY A N 1
ATOM 1439 C CA . GLY A 1 194 ? 14.093 12.549 19.272 1.00 12.74 186 GLY A CA 1
ATOM 1440 C C . GLY A 1 194 ? 13.624 12.128 17.903 1.00 13.63 186 GLY A C 1
ATOM 1441 O O . GLY A 1 194 ? 14.219 11.215 17.319 1.00 13.25 186 GLY A O 1
ATOM 1442 N N . VAL A 1 195 ? 12.567 12.758 17.383 1.00 10.50 187 VAL A N 1
ATOM 1443 C CA . VAL A 1 195 ? 12.093 12.433 16.041 1.00 11.19 187 VAL A CA 1
ATOM 1444 C C . VAL A 1 195 ? 13.158 12.779 15.020 1.00 13.25 187 VAL A C 1
ATOM 1445 O O . VAL A 1 195 ? 13.335 12.060 14.024 1.00 12.00 187 VAL A O 1
ATOM 1449 N N . ASP A 1 196 ? 13.880 13.880 15.251 1.00 12.13 188 ASP A N 1
ATOM 1450 C CA . ASP A 1 196 ? 14.950 14.278 14.342 1.00 13.97 188 ASP A CA 1
ATOM 1451 C C . ASP A 1 196 ? 16.024 13.199 14.244 1.00 14.98 188 ASP A C 1
ATOM 1452 O O . ASP A 1 196 ? 16.464 12.845 13.146 1.00 13.47 188 ASP A O 1
ATOM 1457 N N . LYS A 1 197 ? 16.447 12.639 15.379 1.00 12.74 189 LYS A N 1
ATOM 1458 C CA . LYS A 1 197 ? 17.456 11.584 15.339 1.00 12.54 189 LYS A CA 1
ATOM 1459 C C . LYS A 1 197 ? 16.961 10.377 14.556 1.00 13.03 189 LYS A C 1
ATOM 1460 O O . LYS A 1 197 ? 17.726 9.739 13.819 1.00 12.46 189 LYS A O 1
ATOM 1466 N N . LEU A 1 198 ? 15.690 10.031 14.728 1.00 11.24 190 LEU A N 1
ATOM 1467 C CA . LEU A 1 198 ? 15.124 8.908 13.992 1.00 10.54 190 LEU A CA 1
ATOM 1468 C C . LEU A 1 198 ? 15.096 9.201 12.499 1.00 11.49 190 LEU A C 1
ATOM 1469 O O . LEU A 1 198 ? 15.496 8.353 11.692 1.00 13.25 190 LEU A O 1
ATOM 1474 N N . ARG A 1 199 ? 14.622 10.395 12.112 1.00 10.45 191 ARG A N 1
ATOM 1475 C CA . ARG A 1 199 ? 14.585 10.740 10.689 1.00 9.32 191 ARG A CA 1
ATOM 1476 C C . ARG A 1 199 ? 15.982 10.725 10.082 1.00 11.71 191 ARG A C 1
ATOM 1477 O O . ARG A 1 199 ? 16.159 10.301 8.927 1.00 12.56 191 ARG A O 1
ATOM 1485 N N . GLN A 1 200 ? 16.984 11.208 10.824 1.00 12.91 192 GLN A N 1
ATOM 1486 C CA . GLN A 1 200 ? 18.346 11.230 10.296 1.00 12.45 192 GLN A CA 1
ATOM 1487 C C . GLN A 1 200 ? 18.842 9.824 10.012 1.00 13.14 192 GLN A C 1
ATOM 1488 O O . GLN A 1 200 ? 19.493 9.577 8.987 1.00 11.65 192 GLN A O 1
ATOM 1494 N N . LYS A 1 201 ? 18.554 8.891 10.921 1.00 11.56 193 LYS A N 1
ATOM 1495 C CA . LYS A 1 201 ? 18.965 7.509 10.721 1.00 10.63 193 LYS A CA 1
ATOM 1496 C C . LYS A 1 201 ? 18.242 6.903 9.531 1.00 12.46 193 LYS A C 1
ATOM 1497 O O . LYS A 1 201 ? 18.861 6.253 8.681 1.00 11.93 193 LYS A O 1
ATOM 1503 N N . LEU A 1 202 ? 16.925 7.113 9.450 1.00 9.88 194 LEU A N 1
ATOM 1504 C CA . LEU A 1 202 ? 16.170 6.599 8.312 1.00 10.40 194 LEU A CA 1
ATOM 1505 C C . LEU A 1 202 ? 16.678 7.180 7.000 1.00 11.10 194 LEU A C 1
ATOM 1506 O O . LEU A 1 202 ? 16.814 6.454 6.004 1.00 11.04 194 LEU A O 1
ATOM 1511 N N . ASP A 1 203 ? 16.949 8.494 6.964 1.00 10.25 195 ASP A N 1
ATOM 1512 C CA . ASP A 1 203 ? 17.463 9.091 5.733 1.00 10.01 195 ASP A CA 1
ATOM 1513 C C . ASP A 1 203 ? 18.796 8.467 5.344 1.00 11.52 195 ASP A C 1
ATOM 1514 O O . ASP A 1 203 ? 19.070 8.250 4.155 1.00 12.48 195 ASP A O 1
ATOM 1519 N N . SER A 1 204 ? 19.637 8.155 6.332 1.00 11.61 196 SER A N 1
ATOM 1520 C CA A SER A 1 204 ? 20.924 7.543 6.021 0.56 11.40 196 SER A CA 1
ATOM 1521 C CA B SER A 1 204 ? 20.924 7.537 6.032 0.44 11.43 196 SER A CA 1
ATOM 1522 C C . SER A 1 204 ? 20.737 6.152 5.429 1.00 12.02 196 SER A C 1
ATOM 1523 O O . SER A 1 204 ? 21.466 5.762 4.507 1.00 14.49 196 SER A O 1
ATOM 1528 N N . TRP A 1 205 ? 19.755 5.407 5.923 1.00 11.39 197 TRP A N 1
ATOM 1529 C CA . TRP A 1 205 ? 19.520 4.056 5.436 1.00 11.26 197 TRP A CA 1
ATOM 1530 C C . TRP A 1 205 ? 18.840 4.062 4.074 1.00 12.51 197 TRP A C 1
ATOM 1531 O O . TRP A 1 205 ? 19.155 3.224 3.218 1.00 14.39 197 TRP A O 1
ATOM 1542 N N . PHE A 1 206 ? 17.918 5.002 3.846 1.00 10.59 198 PHE A N 1
ATOM 1543 C CA . PHE A 1 206 ? 17.239 5.074 2.555 1.00 11.33 198 PHE A CA 1
ATOM 1544 C C . PHE A 1 206 ? 18.083 5.745 1.483 1.00 15.29 198 PHE A C 1
ATOM 1545 O O . PHE A 1 206 ? 17.665 5.785 0.320 1.00 15.67 198 PHE A O 1
ATOM 1553 N N . ASN A 1 207 ? 19.272 6.227 1.836 1.00 13.34 199 ASN A N 1
ATOM 1554 C CA . ASN A 1 207 ? 20.238 6.708 0.861 1.00 16.25 199 ASN A CA 1
ATOM 1555 C C . ASN A 1 207 ? 20.979 5.567 0.178 1.00 18.87 199 ASN A C 1
ATOM 1556 O O . ASN A 1 207 ? 21.638 5.803 -0.838 1.00 24.59 199 ASN A O 1
ATOM 1561 N N . GLU A 1 208 ? 20.855 4.342 0.698 1.00 18.87 200 GLU A N 1
ATOM 1562 C CA . GLU A 1 208 ? 21.651 3.191 0.260 1.00 24.16 200 GLU A CA 1
ATOM 1563 C C . GLU A 1 208 ? 20.854 2.376 -0.758 1.00 19.72 200 GLU A C 1
ATOM 1564 O O . GLU A 1 208 ? 20.339 1.297 -0.469 1.00 21.18 200 GLU A O 1
ATOM 1570 N N . ILE A 1 209 ? 20.800 2.887 -1.980 1.00 21.92 201 ILE A N 1
ATOM 1571 C CA . ILE A 1 209 ? 19.975 2.277 -3.033 1.00 19.03 201 ILE A CA 1
ATOM 1572 C C . ILE A 1 209 ? 20.627 0.980 -3.505 1.00 18.48 201 ILE A C 1
ATOM 1573 O O . ILE A 1 209 ? 21.842 0.966 -3.769 1.00 19.93 201 ILE A O 1
ATOM 1578 N N . PRO A 1 210 ? 19.878 -0.115 -3.650 1.00 16.96 202 PRO A N 1
ATOM 1579 C CA . PRO A 1 210 ? 20.460 -1.359 -4.193 1.00 17.05 202 PRO A CA 1
ATOM 1580 C C . PRO A 1 210 ? 21.072 -1.111 -5.556 1.00 19.19 202 PRO A C 1
ATOM 1581 O O . PRO A 1 210 ? 20.402 -0.576 -6.449 1.00 23.50 202 PRO A O 1
ATOM 1585 N N . PRO A 1 211 ? 22.345 -1.476 -5.749 1.00 19.56 203 PRO A N 1
ATOM 1586 C CA . PRO A 1 211 ? 23.008 -1.191 -7.032 1.00 21.99 203 PRO A CA 1
ATOM 1587 C C . PRO A 1 211 ? 22.262 -1.732 -8.237 1.00 23.79 203 PRO A C 1
ATOM 1588 O O . PRO A 1 211 ? 22.252 -1.084 -9.290 1.00 26.32 203 PRO A O 1
ATOM 1592 N N . GLN A 1 212 ? 21.629 -2.898 -8.111 1.00 23.05 204 GLN A N 1
ATOM 1593 C CA . GLN A 1 212 ? 20.906 -3.475 -9.237 1.00 25.16 204 GLN A CA 1
ATOM 1594 C C . GLN A 1 212 ? 19.567 -2.789 -9.486 1.00 26.35 204 GLN A C 1
ATOM 1595 O O . GLN A 1 212 ? 18.917 -3.098 -10.495 1.00 30.01 204 GLN A O 1
ATOM 1601 N N . GLU A 1 213 ? 19.162 -1.861 -8.617 1.00 24.99 205 GLU A N 1
ATOM 1602 C CA . GLU A 1 213 ? 17.952 -1.072 -8.801 1.00 26.32 205 GLU A CA 1
ATOM 1603 C C . GLU A 1 213 ? 18.245 0.390 -9.118 1.00 37.37 205 GLU A C 1
ATOM 1604 O O . GLU A 1 213 ? 17.307 1.187 -9.237 1.00 41.70 205 GLU A O 1
ATOM 1610 N N . ALA A 1 214 ? 19.513 0.760 -9.264 1.00 37.92 206 ALA A N 1
ATOM 1611 C CA . ALA A 1 214 ? 19.889 2.135 -9.569 1.00 43.72 206 ALA A CA 1
ATOM 1612 C C . ALA A 1 214 ? 20.412 2.253 -10.995 1.00 47.91 206 ALA A C 1
ATOM 1613 O O . ALA A 1 214 ? 20.786 1.254 -11.618 1.00 48.17 206 ALA A O 1
ATOM 1615 N N . HIS B 1 7 ? 8.852 15.759 32.105 1.00 39.91 -1 HIS B N 1
ATOM 1616 C CA . HIS B 1 7 ? 10.020 16.634 32.085 1.00 37.35 -1 HIS B CA 1
ATOM 1617 C C . HIS B 1 7 ? 10.205 17.284 30.717 1.00 39.27 -1 HIS B C 1
ATOM 1618 O O . HIS B 1 7 ? 9.846 16.694 29.691 1.00 38.42 -1 HIS B O 1
ATOM 1625 N N . HIS B 1 8 ? 10.774 18.492 30.710 1.00 38.15 0 HIS B N 1
ATOM 1626 C CA . HIS B 1 8 ? 10.960 19.226 29.464 1.00 39.80 0 HIS B CA 1
ATOM 1627 C C . HIS B 1 8 ? 11.959 18.520 28.560 1.00 33.55 0 HIS B C 1
ATOM 1628 O O . HIS B 1 8 ? 12.968 17.975 29.020 1.00 34.32 0 HIS B O 1
ATOM 1635 N N . MET B 1 9 ? 11.671 18.544 27.262 1.00 29.39 1 MET B N 1
ATOM 1636 C CA . MET B 1 9 ? 12.567 18.023 26.246 1.00 25.06 1 MET B CA 1
ATOM 1637 C C . MET B 1 9 ? 12.543 18.950 25.040 1.00 21.93 1 MET B C 1
ATOM 1638 O O . MET B 1 9 ? 11.614 19.738 24.849 1.00 25.79 1 MET B O 1
ATOM 1643 N N . LEU B 1 10 ? 13.580 18.837 24.219 1.00 20.50 2 LEU B N 1
ATOM 1644 C CA . LEU B 1 10 ? 13.652 19.582 22.964 1.00 18.88 2 LEU B CA 1
ATOM 1645 C C . LEU B 1 10 ? 12.604 19.058 21.987 1.00 18.06 2 LEU B C 1
ATOM 1646 O O . LEU B 1 10 ? 12.718 17.928 21.499 1.00 20.08 2 LEU B O 1
ATOM 1651 N N . THR B 1 11 ? 11.598 19.877 21.689 1.00 15.42 3 THR B N 1
ATOM 1652 C CA . THR B 1 11 ? 10.507 19.475 20.803 1.00 14.29 3 THR B CA 1
ATOM 1653 C C . THR B 1 11 ? 10.905 19.593 19.337 1.00 12.93 3 THR B C 1
ATOM 1654 O O . THR B 1 11 ? 11.493 20.592 18.918 1.00 13.75 3 THR B O 1
ATOM 1658 N N . ASN B 1 12 ? 10.567 18.569 18.556 1.00 12.32 4 ASN B N 1
ATOM 1659 C CA . ASN B 1 12 ? 10.689 18.629 17.100 1.00 11.60 4 ASN B CA 1
ATOM 1660 C C . ASN B 1 12 ? 9.344 19.077 16.551 1.00 14.13 4 ASN B C 1
ATOM 1661 O O . ASN B 1 12 ? 8.398 18.289 16.460 1.00 15.48 4 ASN B O 1
ATOM 1666 N N . TRP B 1 13 ? 9.253 20.353 16.184 1.00 11.65 5 TRP B N 1
ATOM 1667 C CA . TRP B 1 13 ? 7.979 20.906 15.750 1.00 11.80 5 TRP B CA 1
ATOM 1668 C C . TRP B 1 13 ? 7.615 20.371 14.374 1.00 11.42 5 TRP B C 1
ATOM 1669 O O . TRP B 1 13 ? 8.479 19.967 13.596 1.00 13.02 5 TRP B O 1
ATOM 1680 N N . ASN B 1 14 ? 6.309 20.340 14.092 1.00 11.71 6 ASN B N 1
ATOM 1681 C CA . ASN B 1 14 ? 5.828 19.876 12.788 1.00 9.48 6 ASN B CA 1
ATOM 1682 C C . ASN B 1 14 ? 5.716 21.066 11.843 1.00 10.94 6 ASN B C 1
ATOM 1683 O O . ASN B 1 14 ? 4.697 21.757 11.793 1.00 12.01 6 ASN B O 1
ATOM 1688 N N . TYR B 1 15 ? 6.773 21.282 11.053 1.00 10.40 7 TYR B N 1
ATOM 1689 C CA . TYR B 1 15 ? 6.792 22.427 10.146 1.00 10.39 7 TYR B CA 1
ATOM 1690 C C . TYR B 1 15 ? 5.840 22.243 8.982 1.00 12.38 7 TYR B C 1
ATOM 1691 O O . TYR B 1 15 ? 5.509 23.232 8.311 1.00 11.05 7 TYR B O 1
ATOM 1700 N N . GLN B 1 16 ? 5.365 21.023 8.738 1.00 11.14 8 GLN B N 1
ATOM 1701 C CA . GLN B 1 16 ? 4.449 20.837 7.621 1.00 11.15 8 GLN B CA 1
ATOM 1702 C C . GLN B 1 16 ? 3.050 21.358 7.918 1.00 12.33 8 GLN B C 1
ATOM 1703 O O . GLN B 1 16 ? 2.252 21.488 6.980 1.00 15.41 8 GLN B O 1
ATOM 1709 N N . LEU B 1 17 ? 2.742 21.680 9.175 1.00 12.48 9 LEU B N 1
ATOM 1710 C CA . LEU B 1 17 ? 1.446 22.244 9.537 1.00 13.46 9 LEU B CA 1
ATOM 1711 C C . LEU B 1 17 ? 1.458 23.767 9.579 1.00 13.02 9 LEU B C 1
ATOM 1712 O O . LEU B 1 17 ? 0.433 24.365 9.927 1.00 16.38 9 LEU B O 1
ATOM 1717 N N . THR B 1 18 ? 2.584 24.395 9.233 1.00 11.55 10 THR B N 1
ATOM 1718 C CA . THR B 1 18 ? 2.715 25.849 9.285 1.00 13.01 10 THR B CA 1
ATOM 1719 C C . THR B 1 18 ? 1.626 26.501 8.447 1.00 14.48 10 THR B C 1
ATOM 1720 O O . THR B 1 18 ? 1.304 26.028 7.352 1.00 12.74 10 THR B O 1
ATOM 1724 N N . HIS B 1 19 ? 1.060 27.596 8.954 1.00 13.26 11 HIS B N 1
ATOM 1725 C CA . HIS B 1 19 ? -0.019 28.273 8.249 1.00 13.02 11 HIS B CA 1
ATOM 1726 C C . HIS B 1 19 ? 0.226 29.777 8.213 1.00 14.21 11 HIS B C 1
ATOM 1727 O O . HIS B 1 19 ? 0.938 30.342 9.041 1.00 14.06 11 HIS B O 1
ATOM 1734 N N . PHE B 1 20 ? -0.363 30.428 7.215 1.00 13.27 12 PHE B N 1
ATOM 1735 C CA . PHE B 1 20 ? -0.234 31.870 7.093 1.00 13.92 12 PHE B CA 1
ATOM 1736 C C . PHE B 1 20 ? -1.022 32.573 8.191 1.00 13.95 12 PHE B C 1
ATOM 1737 O O . PHE B 1 20 ? -2.165 32.204 8.474 1.00 17.66 12 PHE B O 1
ATOM 1745 N N . VAL B 1 21 ? -0.437 33.619 8.795 1.00 14.57 13 VAL B N 1
ATOM 1746 C CA A VAL B 1 21 ? -1.092 34.438 9.828 0.63 17.70 13 VAL B CA 1
ATOM 1747 C CA B VAL B 1 21 ? -1.152 34.409 9.789 0.37 17.67 13 VAL B CA 1
ATOM 1748 C C . VAL B 1 21 ? -1.452 35.819 9.296 1.00 18.99 13 VAL B C 1
ATOM 1749 O O . VAL B 1 21 ? -2.605 36.245 9.343 1.00 19.21 13 VAL B O 1
ATOM 1756 N N . THR B 1 22 ? -0.450 36.562 8.834 1.00 17.87 14 THR B N 1
ATOM 1757 C CA . THR B 1 22 ? -0.718 37.934 8.420 1.00 20.89 14 THR B CA 1
ATOM 1758 C C . THR B 1 22 ? 0.474 38.460 7.640 1.00 20.40 14 THR B C 1
ATOM 1759 O O . THR B 1 22 ? 1.548 37.853 7.615 1.00 19.82 14 THR B O 1
ATOM 1763 N N . SER B 1 23 ? 0.254 39.586 6.978 1.00 20.94 15 SER B N 1
ATOM 1764 C CA . SER B 1 23 ? 1.304 40.327 6.310 1.00 24.17 15 SER B CA 1
ATOM 1765 C C . SER B 1 23 ? 1.365 41.726 6.901 1.00 28.00 15 SER B C 1
ATOM 1766 O O . SER B 1 23 ? 0.438 42.175 7.579 1.00 32.51 15 SER B O 1
ATOM 1769 N N . ALA B 1 24 ? 2.475 42.413 6.647 1.00 20.67 16 ALA B N 1
ATOM 1770 C CA . ALA B 1 24 ? 2.618 43.757 7.162 1.00 25.37 16 ALA B CA 1
ATOM 1771 C C . ALA B 1 24 ? 3.525 44.557 6.245 1.00 25.46 16 ALA B C 1
ATOM 1772 O O . ALA B 1 24 ? 4.532 44.019 5.760 1.00 26.50 16 ALA B O 1
ATOM 1774 N N . PRO B 1 25 ? 3.204 45.833 6.002 1.00 33.94 17 PRO B N 1
ATOM 1775 C CA . PRO B 1 25 ? 4.056 46.655 5.129 1.00 36.54 17 PRO B CA 1
ATOM 1776 C C . PRO B 1 25 ? 5.316 47.165 5.803 1.00 39.50 17 PRO B C 1
ATOM 1777 O O . PRO B 1 25 ? 6.237 47.600 5.099 1.00 46.69 17 PRO B O 1
ATOM 1781 N N . ASP B 1 26 ? 5.386 47.124 7.128 1.00 36.14 18 ASP B N 1
ATOM 1782 C CA . ASP B 1 26 ? 6.517 47.647 7.884 1.00 39.18 18 ASP B CA 1
ATOM 1783 C C . ASP B 1 26 ? 6.418 47.093 9.296 1.00 39.27 18 ASP B C 1
ATOM 1784 O O . ASP B 1 26 ? 5.406 46.498 9.677 1.00 33.91 18 ASP B O 1
ATOM 1789 N N . ILE B 1 27 ? 7.478 47.306 10.081 1.00 37.49 19 ILE B N 1
ATOM 1790 C CA . ILE B 1 27 ? 7.508 46.725 11.416 1.00 37.36 19 ILE B CA 1
ATOM 1791 C C . ILE B 1 27 ? 6.505 47.394 12.342 1.00 33.47 19 ILE B C 1
ATOM 1792 O O . ILE B 1 27 ? 6.091 46.786 13.334 1.00 32.74 19 ILE B O 1
ATOM 1797 N N . ARG B 1 28 ? 6.087 48.625 12.036 1.00 31.89 20 ARG B N 1
ATOM 1798 C CA . ARG B 1 28 ? 5.084 49.294 12.854 1.00 31.43 20 ARG B CA 1
ATOM 1799 C C . ARG B 1 28 ? 3.716 48.639 12.740 1.00 32.71 20 ARG B C 1
ATOM 1800 O O . ARG B 1 28 ? 2.867 48.855 13.609 1.00 37.92 20 ARG B O 1
ATOM 1802 N N . HIS B 1 29 ? 3.484 47.834 11.701 1.00 33.57 21 HIS B N 1
ATOM 1803 C CA . HIS B 1 29 ? 2.203 47.167 11.507 1.00 28.19 21 HIS B CA 1
ATOM 1804 C C . HIS B 1 29 ? 2.296 45.658 11.704 1.00 26.53 21 HIS B C 1
ATOM 1805 O O . HIS B 1 29 ? 1.401 44.923 11.281 1.00 24.58 21 HIS B O 1
ATOM 1812 N N . LEU B 1 30 ? 3.352 45.187 12.355 1.00 25.08 22 LEU B N 1
ATOM 1813 C CA . LEU B 1 30 ? 3.465 43.792 12.737 1.00 23.15 22 LEU B CA 1
ATOM 1814 C C . LEU B 1 30 ? 2.578 43.483 13.940 1.00 22.08 22 LEU B C 1
ATOM 1815 O O . LEU B 1 30 ? 2.206 44.381 14.702 1.00 21.93 22 LEU B O 1
ATOM 1820 N N . PRO B 1 31 ? 2.245 42.207 14.155 1.00 18.53 23 PRO B N 1
ATOM 1821 C CA . PRO B 1 31 ? 1.524 41.842 15.380 1.00 20.65 23 PRO B CA 1
ATOM 1822 C C . PRO B 1 31 ? 2.393 41.985 16.616 1.00 19.39 23 PRO B C 1
ATOM 1823 O O . PRO B 1 31 ? 3.581 42.309 16.514 1.00 17.94 23 PRO B O 1
ATOM 1827 N N . ALA B 1 32 ? 1.804 41.710 17.780 1.00 18.87 24 ALA B N 1
ATOM 1828 C CA . ALA B 1 32 ? 2.481 41.889 19.057 1.00 19.79 24 ALA B CA 1
ATOM 1829 C C . ALA B 1 32 ? 3.869 41.261 19.057 1.00 16.91 24 ALA B C 1
ATOM 1830 O O . ALA B 1 32 ? 4.081 40.166 18.525 1.00 16.57 24 ALA B O 1
ATOM 1832 N N . ASP B 1 33 ? 4.815 41.980 19.664 1.00 16.46 25 ASP B N 1
ATOM 1833 C CA . ASP B 1 33 ? 6.224 41.594 19.708 1.00 14.15 25 ASP B CA 1
ATOM 1834 C C . ASP B 1 33 ? 6.436 40.626 20.875 1.00 13.68 25 ASP B C 1
ATOM 1835 O O . ASP B 1 33 ? 7.097 40.928 21.872 1.00 20.04 25 ASP B O 1
ATOM 1840 N N . THR B 1 34 ? 5.830 39.443 20.743 1.00 13.02 26 THR B N 1
ATOM 1841 C CA . THR B 1 34 ? 5.829 38.404 21.776 1.00 14.85 26 THR B CA 1
ATOM 1842 C C . THR B 1 34 ? 6.137 37.056 21.135 1.00 14.73 26 THR B C 1
ATOM 1843 O O . THR B 1 34 ? 6.240 36.936 19.913 1.00 14.22 26 THR B O 1
ATOM 1847 N N . GLY B 1 35 ? 6.284 36.026 21.966 1.00 14.58 27 GLY B N 1
ATOM 1848 C CA . GLY B 1 35 ? 6.600 34.720 21.416 1.00 13.84 27 GLY B CA 1
ATOM 1849 C C . GLY B 1 35 ? 7.997 34.681 20.818 1.00 11.62 27 GLY B C 1
ATOM 1850 O O . GLY B 1 35 ? 8.929 35.322 21.306 1.00 13.81 27 GLY B O 1
ATOM 1851 N N . ILE B 1 36 ? 8.150 33.889 19.752 1.00 11.33 28 ILE B N 1
ATOM 1852 C CA . ILE B 1 36 ? 9.437 33.685 19.095 1.00 11.14 28 ILE B CA 1
ATOM 1853 C C . ILE B 1 36 ? 9.234 33.805 17.593 1.00 11.39 28 ILE B C 1
ATOM 1854 O O . ILE B 1 36 ? 8.368 33.122 17.032 1.00 12.29 28 ILE B O 1
ATOM 1859 N N . GLU B 1 37 ? 10.053 34.630 16.945 1.00 10.23 29 GLU B N 1
ATOM 1860 C CA . GLU B 1 37 ? 10.108 34.707 15.489 1.00 10.87 29 GLU B CA 1
ATOM 1861 C C . GLU B 1 37 ? 11.474 34.257 14.992 1.00 10.48 29 GLU B C 1
ATOM 1862 O O . GLU B 1 37 ? 12.502 34.523 15.620 1.00 11.58 29 GLU B O 1
ATOM 1868 N N . VAL B 1 38 ? 11.466 33.557 13.864 1.00 9.65 30 VAL B N 1
ATOM 1869 C CA . VAL B 1 38 ? 12.670 33.252 13.101 1.00 9.66 30 VAL B CA 1
ATOM 1870 C C . VAL B 1 38 ? 12.460 33.835 11.716 1.00 10.64 30 VAL B C 1
ATOM 1871 O O . VAL B 1 38 ? 11.461 33.518 11.055 1.00 11.51 30 VAL B O 1
ATOM 1875 N N . ALA B 1 39 ? 13.381 34.689 11.285 1.00 9.30 31 ALA B N 1
ATOM 1876 C CA . ALA B 1 39 ? 13.245 35.391 10.017 1.00 10.06 31 ALA B CA 1
ATOM 1877 C C . ALA B 1 39 ? 14.070 34.731 8.920 1.00 10.70 31 ALA B C 1
ATOM 1878 O O . ALA B 1 39 ? 15.085 34.082 9.184 1.00 10.58 31 ALA B O 1
ATOM 1880 N N . PHE B 1 40 ? 13.599 34.901 7.683 1.00 10.09 32 PHE B N 1
ATOM 1881 C CA . PHE B 1 40 ? 14.237 34.381 6.477 1.00 10.38 32 PHE B CA 1
ATOM 1882 C C . PHE B 1 40 ? 14.467 35.531 5.508 1.00 9.64 32 PHE B C 1
ATOM 1883 O O . PHE B 1 40 ? 13.549 36.316 5.260 1.00 10.72 32 PHE B O 1
ATOM 1891 N N . ALA B 1 41 ? 15.676 35.620 4.948 1.00 10.58 33 ALA B N 1
ATOM 1892 C CA . ALA B 1 41 ? 16.030 36.727 4.064 1.00 10.10 33 ALA B CA 1
ATOM 1893 C C . ALA B 1 41 ? 16.998 36.246 2.996 1.00 11.10 33 ALA B C 1
ATOM 1894 O O . ALA B 1 41 ? 17.695 35.248 3.176 1.00 12.42 33 ALA B O 1
ATOM 1896 N N . GLY B 1 42 ? 17.034 36.971 1.881 1.00 10.79 34 GLY B N 1
ATOM 1897 C CA . GLY B 1 42 ? 18.007 36.687 0.839 1.00 11.10 34 GLY B CA 1
ATOM 1898 C C . GLY B 1 42 ? 17.759 37.557 -0.367 1.00 11.82 34 GLY B C 1
ATOM 1899 O O . GLY B 1 42 ? 16.760 38.276 -0.457 1.00 13.90 34 GLY B O 1
ATOM 1900 N N . ARG B 1 43 ? 18.708 37.499 -1.302 1.00 12.27 35 ARG B N 1
ATOM 1901 C CA . ARG B 1 43 ? 18.506 38.186 -2.571 1.00 13.14 35 ARG B CA 1
ATOM 1902 C C . ARG B 1 43 ? 17.305 37.586 -3.286 1.00 13.08 35 ARG B C 1
ATOM 1903 O O . ARG B 1 43 ? 17.061 36.378 -3.212 1.00 14.05 35 ARG B O 1
ATOM 1911 N N A SER B 1 44 ? 16.539 38.436 -3.967 0.58 14.09 36 SER B N 1
ATOM 1912 N N B SER B 1 44 ? 16.547 38.437 -3.978 0.42 14.13 36 SER B N 1
ATOM 1913 C CA A SER B 1 44 ? 15.517 37.920 -4.865 0.58 15.31 36 SER B CA 1
ATOM 1914 C CA B SER B 1 44 ? 15.531 37.933 -4.891 0.42 15.36 36 SER B CA 1
ATOM 1915 C C A SER B 1 44 ? 16.142 36.900 -5.807 0.58 16.29 36 SER B C 1
ATOM 1916 C C B SER B 1 44 ? 16.154 36.893 -5.810 0.42 16.30 36 SER B C 1
ATOM 1917 O O A SER B 1 44 ? 17.246 37.107 -6.322 0.58 17.52 36 SER B O 1
ATOM 1918 O O B SER B 1 44 ? 17.266 37.082 -6.312 0.42 17.50 36 SER B O 1
ATOM 1923 N N . ASN B 1 45 ? 15.449 35.777 -5.988 1.00 14.57 37 ASN B N 1
ATOM 1924 C CA . ASN B 1 45 ? 15.838 34.620 -6.805 1.00 16.52 37 ASN B CA 1
ATOM 1925 C C . ASN B 1 45 ? 16.850 33.707 -6.108 1.00 15.53 37 ASN B C 1
ATOM 1926 O O . ASN B 1 45 ? 17.254 32.716 -6.722 1.00 16.67 37 ASN B O 1
ATOM 1931 N N . ALA B 1 46 ? 17.245 33.969 -4.858 1.00 14.14 38 ALA B N 1
ATOM 1932 C CA . ALA B 1 46 ? 18.192 33.079 -4.186 1.00 13.11 38 ALA B CA 1
ATOM 1933 C C . ALA B 1 46 ? 17.595 31.716 -3.855 1.00 13.92 38 ALA B C 1
ATOM 1934 O O . ALA B 1 46 ? 18.347 30.752 -3.678 1.00 14.68 38 ALA B O 1
ATOM 1936 N N . GLY B 1 47 ? 16.278 31.608 -3.766 1.00 12.32 39 GLY B N 1
ATOM 1937 C CA . GLY B 1 47 ? 15.632 30.370 -3.400 1.00 13.43 39 GLY B CA 1
ATOM 1938 C C . GLY B 1 47 ? 14.910 30.377 -2.075 1.00 12.77 39 GLY B C 1
ATOM 1939 O O . GLY B 1 47 ? 14.703 29.292 -1.501 1.00 13.86 39 GLY B O 1
ATOM 1940 N N . LYS B 1 48 ? 14.510 31.553 -1.575 1.00 11.94 40 LYS B N 1
ATOM 1941 C CA . LYS B 1 48 ? 13.899 31.660 -0.252 1.00 11.34 40 LYS B CA 1
ATOM 1942 C C . LYS B 1 48 ? 12.508 31.039 -0.225 1.00 13.67 40 LYS B C 1
ATOM 1943 O O . LYS B 1 48 ? 12.183 30.261 0.680 1.00 12.17 40 LYS B O 1
ATOM 1949 N N . SER B 1 49 ? 11.656 31.383 -1.195 1.00 12.53 41 SER B N 1
ATOM 1950 C CA . SER B 1 49 ? 10.311 30.819 -1.171 1.00 12.78 41 SER B CA 1
ATOM 1951 C C . SER B 1 49 ? 10.359 29.311 -1.370 1.00 12.61 41 SER B C 1
ATOM 1952 O O . SER B 1 49 ? 9.634 28.570 -0.698 1.00 11.58 41 SER B O 1
ATOM 1955 N N . SER B 1 50 ? 11.217 28.836 -2.281 1.00 12.01 42 SER B N 1
ATOM 1956 C CA . SER B 1 50 ? 11.355 27.396 -2.469 1.00 10.77 42 SER B CA 1
ATOM 1957 C C . SER B 1 50 ? 11.781 26.703 -1.182 1.00 10.63 42 SER B C 1
ATOM 1958 O O . SER B 1 50 ? 11.282 25.619 -0.863 1.00 12.54 42 SER B O 1
ATOM 1961 N N . ALA B 1 51 ? 12.697 27.316 -0.428 1.00 10.27 43 ALA B N 1
ATOM 1962 C CA . ALA B 1 51 ? 13.168 26.698 0.809 1.00 10.05 43 ALA B CA 1
ATOM 1963 C C . ALA B 1 51 ? 12.059 26.622 1.842 1.00 11.06 43 ALA B C 1
ATOM 1964 O O . ALA B 1 51 ? 11.890 25.585 2.498 1.00 11.44 43 ALA B O 1
ATOM 1966 N N . LEU B 1 52 ? 11.284 27.702 1.988 1.00 10.46 44 LEU B N 1
ATOM 1967 C CA . LEU B 1 52 ? 10.162 27.690 2.922 1.00 9.28 44 LEU B CA 1
ATOM 1968 C C . LEU B 1 52 ? 9.106 26.686 2.489 1.00 10.56 44 LEU B C 1
ATOM 1969 O O . LEU B 1 52 ? 8.538 25.972 3.325 1.00 11.16 44 LEU B O 1
ATOM 1974 N N . ASN B 1 53 ? 8.855 26.595 1.184 1.00 9.54 45 ASN B N 1
ATOM 1975 C CA . ASN B 1 53 ? 7.871 25.646 0.684 1.00 8.82 45 ASN B CA 1
ATOM 1976 C C . ASN B 1 53 ? 8.355 24.207 0.819 1.00 10.55 45 ASN B C 1
ATOM 1977 O O . ASN B 1 53 ? 7.551 23.300 1.057 1.00 12.26 45 ASN B O 1
ATOM 1982 N N . THR B 1 54 ? 9.661 23.984 0.712 1.00 10.58 46 THR B N 1
ATOM 1983 C CA . THR B 1 54 ? 10.208 22.654 0.963 1.00 10.12 46 THR B CA 1
ATOM 1984 C C . THR B 1 54 ? 10.098 22.283 2.443 1.00 10.60 46 THR B C 1
ATOM 1985 O O . THR B 1 54 ? 9.653 21.180 2.791 1.00 11.67 46 THR B O 1
ATOM 1989 N N . LEU B 1 55 ? 10.512 23.196 3.325 1.00 9.58 47 LEU B N 1
ATOM 1990 C CA . LEU B 1 55 ? 10.436 22.960 4.767 1.00 10.56 47 LEU B CA 1
ATOM 1991 C C . LEU B 1 55 ? 9.032 22.569 5.208 1.00 11.71 47 LEU B C 1
ATOM 1992 O O . LEU B 1 55 ? 8.855 21.673 6.046 1.00 11.28 47 LEU B O 1
ATOM 1997 N N . THR B 1 56 ? 8.024 23.240 4.660 1.00 9.95 48 THR B N 1
ATOM 1998 C CA . THR B 1 56 ? 6.648 23.095 5.110 1.00 9.54 48 THR B CA 1
ATOM 1999 C C . THR B 1 56 ? 5.849 22.126 4.256 1.00 9.68 48 THR B C 1
ATOM 2000 O O . THR B 1 56 ? 4.662 21.929 4.526 1.00 9.95 48 THR B O 1
ATOM 2004 N N . ASN B 1 57 ? 6.475 21.529 3.240 1.00 9.99 49 ASN B N 1
ATOM 2005 C CA . ASN B 1 57 ? 5.811 20.665 2.256 1.00 10.76 49 ASN B CA 1
ATOM 2006 C C . ASN B 1 57 ? 4.529 21.292 1.717 1.00 10.89 49 ASN B C 1
ATOM 2007 O O . ASN B 1 57 ? 3.458 20.675 1.695 1.00 13.48 49 ASN B O 1
ATOM 2012 N N . GLN B 1 58 ? 4.650 22.533 1.250 1.00 10.54 50 GLN B N 1
ATOM 2013 C CA . GLN B 1 58 ? 3.507 23.241 0.694 1.00 9.90 50 GLN B CA 1
ATOM 2014 C C . GLN B 1 58 ? 3.955 23.967 -0.561 1.00 14.78 50 GLN B C 1
ATOM 2015 O O . GLN B 1 58 ? 4.958 24.678 -0.528 1.00 23.82 50 GLN B O 1
ATOM 2021 N N . LYS B 1 59 ? 3.184 23.850 -1.634 1.00 14.10 51 LYS B N 1
ATOM 2022 C CA . LYS B 1 59 ? 3.643 24.370 -2.920 1.00 18.14 51 LYS B CA 1
ATOM 2023 C C . LYS B 1 59 ? 3.616 25.892 -2.978 1.00 17.60 51 LYS B C 1
ATOM 2024 O O . LYS B 1 59 ? 4.369 26.489 -3.757 1.00 15.67 51 LYS B O 1
ATOM 2030 N N . ASN B 1 60 ? 2.722 26.534 -2.213 1.00 14.69 52 ASN B N 1
ATOM 2031 C CA . ASN B 1 60 ? 2.493 27.965 -2.379 1.00 14.59 52 ASN B CA 1
ATOM 2032 C C . ASN B 1 60 ? 2.303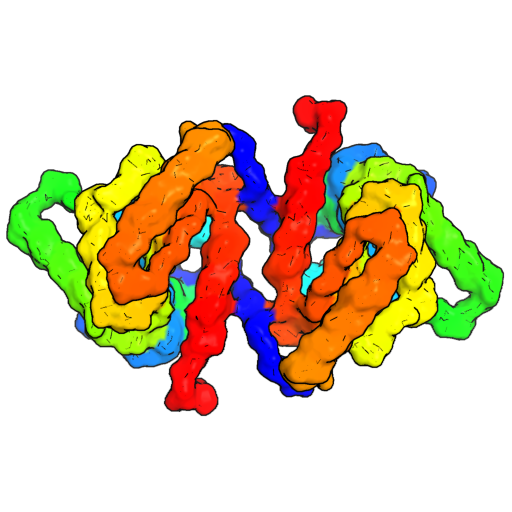 28.662 -1.040 1.00 12.48 52 ASN B C 1
ATOM 2033 O O . ASN B 1 60 ? 1.611 29.681 -0.967 1.00 16.18 52 ASN B O 1
ATOM 2038 N N . LEU B 1 61 ? 2.879 28.120 0.030 1.00 13.17 53 LEU B N 1
ATOM 2039 C CA . LEU B 1 61 ? 2.822 28.825 1.305 1.00 11.62 53 LEU B CA 1
ATOM 2040 C C . LEU B 1 61 ? 3.567 30.150 1.206 1.00 12.74 53 LEU B C 1
ATOM 2041 O O . LEU B 1 61 ? 3.014 31.218 1.500 1.00 15.51 53 LEU B O 1
ATOM 2046 N N . ALA B 1 62 ? 4.825 30.091 0.784 1.00 13.64 54 ALA B N 1
ATOM 2047 C CA A ALA B 1 62 ? 5.619 31.282 0.533 0.50 13.27 54 ALA B CA 1
ATOM 2048 C CA B ALA B 1 62 ? 5.619 31.282 0.533 0.50 13.27 54 ALA B CA 1
ATOM 2049 C C . ALA B 1 62 ? 5.473 31.675 -0.929 1.00 14.62 54 ALA B C 1
ATOM 2050 O O . ALA B 1 62 ? 5.515 30.820 -1.819 1.00 17.77 54 ALA B O 1
ATOM 2053 N N . ARG B 1 63 ? 5.276 32.971 -1.165 1.00 17.18 55 ARG B N 1
ATOM 2054 C CA . ARG B 1 63 ? 4.959 33.497 -2.482 1.00 22.45 55 ARG B CA 1
ATOM 2055 C C . ARG B 1 63 ? 6.067 34.403 -2.991 1.00 28.23 55 ARG B C 1
ATOM 2056 O O . ARG B 1 63 ? 6.766 35.065 -2.218 1.00 29.46 55 ARG B O 1
ATOM 2064 N N . THR B 1 64 ? 6.192 34.439 -4.313 1.00 29.51 56 THR B N 1
ATOM 2065 C CA A THR B 1 64 ? 7.003 35.432 -4.996 0.71 36.97 56 THR B CA 1
ATOM 2066 C CA B THR B 1 64 ? 7.020 35.411 -5.011 0.29 37.00 56 THR B CA 1
ATOM 2067 C C . THR B 1 64 ? 6.291 35.804 -6.286 1.00 37.17 56 THR B C 1
ATOM 2068 O O . THR B 1 64 ? 5.758 34.939 -6.985 1.00 43.87 56 THR B O 1
ATOM 2075 N N . SER B 1 65 ? 6.257 37.097 -6.578 1.00 36.06 57 SER B N 1
ATOM 2076 C CA . SER B 1 65 ? 5.565 37.567 -7.773 1.00 32.73 57 SER B CA 1
ATOM 2077 C C . SER B 1 65 ? 6.413 37.332 -9.020 1.00 46.46 57 SER B C 1
ATOM 2078 O O . SER B 1 65 ? 7.228 38.174 -9.401 1.00 53.25 57 SER B O 1
ATOM 2081 N N . GLN B 1 72 ? 6.885 44.117 -1.294 1.00 49.73 64 GLN B N 1
ATOM 2082 C CA . GLN B 1 72 ? 7.622 44.682 -0.169 1.00 49.38 64 GLN B CA 1
ATOM 2083 C C . GLN B 1 72 ? 6.945 44.383 1.165 1.00 46.44 64 GLN B C 1
ATOM 2084 O O . GLN B 1 72 ? 7.219 45.044 2.169 1.00 50.18 64 GLN B O 1
ATOM 2090 N N . LEU B 1 73 ? 6.066 43.385 1.175 1.00 37.59 65 LEU B N 1
ATOM 2091 C CA . LEU B 1 73 ? 5.358 43.003 2.389 1.00 30.26 65 LEU B CA 1
ATOM 2092 C C . LEU B 1 73 ? 6.148 41.965 3.174 1.00 24.94 65 LEU B C 1
ATOM 2093 O O . LEU B 1 73 ? 6.750 41.052 2.603 1.00 27.15 65 LEU B O 1
ATOM 2098 N N . ILE B 1 74 ? 6.137 42.115 4.491 1.00 20.84 66 ILE B N 1
ATOM 2099 C CA . ILE B 1 74 ? 6.611 41.062 5.381 1.00 18.96 66 ILE B CA 1
ATOM 2100 C C . ILE B 1 74 ? 5.487 40.048 5.537 1.00 21.20 66 ILE B C 1
ATOM 2101 O O . ILE B 1 74 ? 4.327 40.427 5.733 1.00 22.52 66 ILE B O 1
ATOM 2106 N N . ASN B 1 75 ? 5.812 38.760 5.449 1.00 17.03 67 ASN B N 1
ATOM 2107 C CA . ASN B 1 75 ? 4.807 37.712 5.571 1.00 15.37 67 ASN B CA 1
ATOM 2108 C C . ASN B 1 75 ? 5.126 36.845 6.775 1.00 13.89 67 ASN B C 1
ATOM 2109 O O . ASN B 1 75 ? 6.267 36.406 6.937 1.00 15.68 67 ASN B O 1
ATOM 2114 N N . LEU B 1 76 ? 4.127 36.621 7.629 1.00 13.71 68 LEU B N 1
ATOM 2115 C CA . LEU B 1 76 ? 4.310 35.883 8.870 1.00 14.17 68 LEU B CA 1
ATOM 2116 C C . LEU B 1 76 ? 3.490 34.607 8.832 1.00 11.99 68 LEU B C 1
ATOM 2117 O O . LEU B 1 76 ? 2.323 34.616 8.432 1.00 14.07 68 LEU B O 1
ATOM 2122 N N . PHE B 1 77 ? 4.123 33.522 9.261 1.00 12.14 69 PHE B N 1
ATOM 2123 C CA . PHE B 1 77 ? 3.559 32.183 9.251 1.00 13.05 69 PHE B CA 1
ATOM 2124 C C . PHE B 1 77 ? 3.688 31.626 10.655 1.00 14.06 69 PHE B C 1
ATOM 2125 O O . PHE B 1 77 ? 4.629 31.960 11.369 1.00 18.07 69 PHE B O 1
ATOM 2133 N N . GLU B 1 78 ? 2.732 30.808 11.066 1.00 11.77 70 GLU B N 1
ATOM 2134 C CA . GLU B 1 78 ? 2.728 30.271 12.422 1.00 12.92 70 GLU B CA 1
ATOM 2135 C C . GLU B 1 78 ? 2.964 28.773 12.362 1.00 13.44 70 GLU B C 1
ATOM 2136 O O . GLU B 1 78 ? 2.216 28.052 11.692 1.00 12.53 70 GLU B O 1
ATOM 2142 N N . VAL B 1 79 ? 4.002 28.320 13.070 1.00 11.84 71 VAL B N 1
ATOM 2143 C CA . VAL B 1 79 ? 4.254 26.896 13.249 1.00 12.80 71 VAL B CA 1
ATOM 2144 C C . VAL B 1 79 ? 3.374 26.345 14.357 1.00 14.14 71 VAL B C 1
ATOM 2145 O O . VAL B 1 79 ? 2.801 25.259 14.239 1.00 15.54 71 VAL B O 1
ATOM 2149 N N . ALA B 1 80 ? 3.268 27.095 15.444 1.00 13.21 72 ALA B N 1
ATOM 2150 C CA . ALA B 1 80 ? 2.441 26.766 16.593 1.00 14.93 72 ALA B CA 1
ATOM 2151 C C . ALA B 1 80 ? 2.219 28.078 17.327 1.00 14.49 72 ALA B C 1
ATOM 2152 O O . ALA B 1 80 ? 2.849 29.087 17.011 1.00 15.76 72 ALA B O 1
ATOM 2154 N N . GLU B 1 81 ? 1.325 28.069 18.313 1.00 17.91 73 GLU B N 1
ATOM 2155 C CA A GLU B 1 81 ? 1.042 29.299 19.040 0.61 21.10 73 GLU B CA 1
ATOM 2156 C CA B GLU B 1 81 ? 1.042 29.298 19.044 0.39 21.14 73 GLU B CA 1
ATOM 2157 C C . GLU B 1 81 ? 2.331 29.913 19.574 1.00 19.32 73 GLU B C 1
ATOM 2158 O O . GLU B 1 81 ? 3.117 29.248 20.257 1.00 20.03 73 GLU B O 1
ATOM 2169 N N . GLY B 1 82 ? 2.551 31.184 19.242 1.00 19.47 74 GLY B N 1
ATOM 2170 C CA . GLY B 1 82 ? 3.729 31.889 19.704 1.00 19.57 74 GLY B CA 1
ATOM 2171 C C . GLY B 1 82 ? 5.027 31.540 19.007 1.00 16.03 74 GLY B C 1
ATOM 2172 O O . GLY B 1 82 ? 6.092 31.934 19.492 1.00 16.18 74 GLY B O 1
ATOM 2173 N N . LYS B 1 83 ? 4.987 30.814 17.887 1.00 14.27 75 LYS B N 1
ATOM 2174 C CA . LYS B 1 83 ? 6.200 30.410 17.181 1.00 13.03 75 LYS B CA 1
ATOM 2175 C C . LYS B 1 83 ? 5.998 30.664 15.696 1.00 12.97 75 LYS B C 1
ATOM 2176 O O . LYS B 1 83 ? 5.227 29.952 15.040 1.00 13.97 75 LYS B O 1
ATOM 2182 N N . ARG B 1 84 ? 6.690 31.674 15.168 1.00 11.27 76 ARG B N 1
ATOM 2183 C CA . ARG B 1 84 ? 6.408 32.179 13.833 1.00 10.76 76 ARG B CA 1
ATOM 2184 C C . ARG B 1 84 ? 7.651 32.196 12.956 1.00 11.23 76 ARG B C 1
ATOM 2185 O O . ARG B 1 84 ? 8.763 32.452 13.426 1.00 10.79 76 ARG B O 1
ATOM 2193 N N . LEU B 1 85 ? 7.452 31.894 11.670 1.00 10.37 77 LEU B N 1
ATOM 2194 C CA . LEU B 1 85 ? 8.455 32.135 10.642 1.00 10.60 77 LEU B CA 1
ATOM 2195 C C . LEU B 1 85 ? 8.116 33.442 9.948 1.00 12.05 77 LEU B C 1
ATOM 2196 O O . LEU B 1 85 ? 6.951 33.702 9.630 1.00 12.75 77 LEU B O 1
ATOM 2201 N N . VAL B 1 86 ? 9.132 34.259 9.699 1.00 10.54 78 VAL B N 1
ATOM 2202 C CA . VAL B 1 86 ? 8.938 35.582 9.111 1.00 9.14 78 VAL B CA 1
ATOM 2203 C C . VAL B 1 86 ? 9.681 35.634 7.786 1.00 13.29 78 VAL B C 1
ATOM 2204 O O . VAL B 1 86 ? 10.907 35.477 7.753 1.00 13.44 78 VAL B O 1
ATOM 2208 N N . ASP B 1 87 ? 8.936 35.839 6.699 1.00 11.90 79 ASP B N 1
ATOM 2209 C CA . ASP B 1 87 ? 9.487 35.894 5.348 1.00 12.40 79 ASP B CA 1
ATOM 2210 C C . ASP B 1 87 ? 9.735 37.362 5.007 1.00 12.92 79 ASP B C 1
ATOM 2211 O O . ASP B 1 87 ? 8.785 38.122 4.785 1.00 16.02 79 ASP B O 1
ATOM 2216 N N . LEU B 1 88 ? 11.015 37.768 4.991 1.00 12.18 80 LEU B N 1
ATOM 2217 C CA . LEU B 1 88 ? 11.313 39.168 4.695 1.00 14.69 80 LEU B CA 1
ATOM 2218 C C . LEU B 1 88 ? 11.472 39.365 3.189 1.00 15.40 80 LEU B C 1
ATOM 2219 O O . LEU B 1 88 ? 12.066 38.521 2.511 1.00 14.87 80 LEU B O 1
ATOM 2224 N N . PRO B 1 89 ? 10.951 40.461 2.638 1.00 17.65 81 PRO B N 1
ATOM 2225 C CA . PRO B 1 89 ? 11.002 40.647 1.180 1.00 19.38 81 PRO B CA 1
ATOM 2226 C C . PRO B 1 89 ? 12.430 40.628 0.645 1.00 17.24 81 PRO B C 1
ATOM 2227 O O . PRO B 1 89 ? 13.335 41.244 1.207 1.00 18.48 81 PRO B O 1
ATOM 2231 N N . GLY B 1 90 ? 12.616 39.908 -0.458 1.00 17.54 82 GLY B N 1
ATOM 2232 C CA . GLY B 1 90 ? 13.946 39.743 -1.015 1.00 19.46 82 GLY B CA 1
ATOM 2233 C C . GLY B 1 90 ? 14.568 41.064 -1.423 1.00 20.80 82 GLY B C 1
ATOM 2234 O O . GLY B 1 90 ? 13.888 41.990 -1.882 1.00 21.96 82 GLY B O 1
ATOM 2235 N N . TYR B 1 91 ? 15.887 41.149 -1.263 1.00 18.18 83 TYR B N 1
ATOM 2236 C CA . TYR B 1 91 ? 16.628 42.346 -1.627 1.00 20.04 83 TYR B CA 1
ATOM 2237 C C . TYR B 1 91 ? 17.382 42.138 -2.940 1.00 24.04 83 TYR B C 1
ATOM 2238 O O . TYR B 1 91 ? 17.271 41.106 -3.607 1.00 20.73 83 TYR B O 1
ATOM 2247 N N . GLY B 1 92 ? 18.143 43.154 -3.335 1.00 25.72 84 GLY B N 1
ATOM 2248 C CA . GLY B 1 92 ? 18.745 43.144 -4.649 1.00 25.52 84 GLY B CA 1
ATOM 2249 C C . GLY B 1 92 ? 17.730 43.694 -5.624 1.00 32.56 84 GLY B C 1
ATOM 2250 O O . GLY B 1 92 ? 17.235 42.989 -6.508 1.00 47.09 84 GLY B O 1
ATOM 2251 N N . TYR B 1 93 ? 17.412 44.969 -5.444 1.00 46.84 85 TYR B N 1
ATOM 2252 C CA . TYR B 1 93 ? 16.276 45.618 -6.092 1.00 50.31 85 TYR B CA 1
ATOM 2253 C C . TYR B 1 93 ? 16.703 46.062 -7.482 1.00 51.30 85 TYR B C 1
ATOM 2254 O O . TYR B 1 93 ? 17.156 47.189 -7.692 1.00 57.58 85 TYR B O 1
ATOM 2263 N N . ALA B 1 94 ? 16.560 45.153 -8.443 1.00 46.61 86 ALA B N 1
ATOM 2264 C CA . ALA B 1 94 ? 16.954 45.433 -9.817 1.00 51.14 86 ALA B CA 1
ATOM 2265 C C . ALA B 1 94 ? 16.051 46.507 -10.410 1.00 58.85 86 ALA B C 1
ATOM 2266 O O . ALA B 1 94 ? 14.824 46.361 -10.421 1.00 62.89 86 ALA B O 1
ATOM 2268 N N . GLN B 1 95 ? 16.662 47.592 -10.886 1.00 59.57 87 GLN B N 1
ATOM 2269 C CA . GLN B 1 95 ? 15.995 48.699 -11.567 1.00 61.36 87 GLN B CA 1
ATOM 2270 C C . GLN B 1 95 ? 15.029 49.467 -10.668 1.00 61.55 87 GLN B C 1
ATOM 2271 O O . GLN B 1 95 ? 14.220 50.256 -11.173 1.00 70.77 87 GLN B O 1
ATOM 2273 N N . VAL B 1 96 ? 15.085 49.262 -9.356 1.00 65.52 88 VAL B N 1
ATOM 2274 C CA . VAL B 1 96 ? 14.275 50.042 -8.422 1.00 59.65 88 VAL B CA 1
ATOM 2275 C C . VAL B 1 96 ? 14.986 51.368 -8.176 1.00 64.30 88 VAL B C 1
ATOM 2276 O O . VAL B 1 96 ? 16.225 51.402 -8.135 1.00 66.82 88 VAL B O 1
ATOM 2278 N N . PRO B 1 97 ? 14.260 52.476 -8.017 1.00 64.04 89 PRO B N 1
ATOM 2279 C CA . PRO B 1 97 ? 14.928 53.771 -7.826 1.00 58.30 89 PRO B CA 1
ATOM 2280 C C . PRO B 1 97 ? 15.734 53.789 -6.536 1.00 60.41 89 PRO B C 1
ATOM 2281 O O . PRO B 1 97 ? 15.359 53.172 -5.537 1.00 51.94 89 PRO B O 1
ATOM 2285 N N . GLU B 1 98 ? 16.859 54.513 -6.572 1.00 56.53 90 GLU B N 1
ATOM 2286 C CA . GLU B 1 98 ? 17.801 54.489 -5.454 1.00 54.82 90 GLU B CA 1
ATOM 2287 C C . GLU B 1 98 ? 17.148 54.917 -4.144 1.00 56.10 90 GLU B C 1
ATOM 2288 O O . GLU B 1 98 ? 17.523 54.420 -3.075 1.00 50.49 90 GLU B O 1
ATOM 2290 N N . GLU B 1 99 ? 16.173 55.827 -4.203 1.00 58.75 91 GLU B N 1
ATOM 2291 C CA . GLU B 1 99 ? 15.481 56.252 -2.990 1.00 57.11 91 GLU B CA 1
ATOM 2292 C C . GLU B 1 99 ? 14.690 55.101 -2.377 1.00 51.44 91 GLU B C 1
ATOM 2293 O O . GLU B 1 99 ? 14.738 54.877 -1.161 1.00 54.18 91 GLU B O 1
ATOM 2295 N N . MET B 1 100 ? 13.957 54.354 -3.208 1.00 49.57 92 MET B N 1
ATOM 2296 C CA . MET B 1 100 ? 13.197 53.215 -2.705 1.00 46.68 92 MET B CA 1
ATOM 2297 C C . MET B 1 100 ? 14.113 52.089 -2.237 1.00 46.00 92 MET B C 1
ATOM 2298 O O . MET B 1 100 ? 13.782 51.378 -1.283 1.00 45.56 92 MET B O 1
ATOM 2300 N N . LYS B 1 101 ? 15.263 51.915 -2.891 1.00 46.78 93 LYS B N 1
ATOM 2301 C CA . LYS B 1 101 ? 16.204 50.875 -2.486 1.00 48.38 93 LYS B CA 1
ATOM 2302 C C . LYS B 1 101 ? 16.723 51.126 -1.076 1.00 37.16 93 LYS B C 1
ATOM 2303 O O . LYS B 1 101 ? 16.773 50.210 -0.246 1.00 29.82 93 LYS B O 1
ATOM 2309 N N . ILE B 1 102 ? 17.125 52.368 -0.794 1.00 36.91 94 ILE B N 1
ATOM 2310 C CA . ILE B 1 102 ? 17.648 52.712 0.525 1.00 38.14 94 ILE B CA 1
ATOM 2311 C C . ILE B 1 102 ? 16.587 52.488 1.594 1.00 33.91 94 ILE B C 1
ATOM 2312 O O . ILE B 1 102 ? 16.869 51.924 2.660 1.00 34.59 94 ILE B O 1
ATOM 2314 N N . LYS B 1 103 ? 15.347 52.904 1.319 1.00 36.40 95 LYS B N 1
ATOM 2315 C CA . LYS B 1 103 ? 14.280 52.769 2.307 1.00 38.47 95 LYS B CA 1
ATOM 2316 C C . LYS B 1 103 ? 13.990 51.306 2.614 1.00 34.28 95 LYS B C 1
ATOM 2317 O O . LYS B 1 103 ? 13.788 50.933 3.776 1.00 32.41 95 LYS B O 1
ATOM 2319 N N . TRP B 1 104 ? 13.962 50.461 1.585 1.00 37.68 96 TRP B N 1
ATOM 2320 C CA . TRP B 1 104 ? 13.649 49.057 1.806 1.00 31.93 96 TRP B CA 1
ATOM 2321 C C . TRP B 1 104 ? 14.795 48.331 2.498 1.00 24.27 96 TRP B C 1
ATOM 2322 O O . TRP B 1 104 ? 14.556 47.434 3.313 1.00 26.18 96 TRP B O 1
ATOM 2333 N N . GLN B 1 105 ? 16.040 48.713 2.204 1.00 26.11 97 GLN B N 1
ATOM 2334 C CA . GLN B 1 105 ? 17.170 48.150 2.936 1.00 23.43 97 GLN B CA 1
ATOM 2335 C C . GLN B 1 105 ? 17.119 48.547 4.406 1.00 22.06 97 GLN B C 1
ATOM 2336 O O . GLN B 1 105 ? 17.357 47.716 5.291 1.00 20.89 97 GLN B O 1
ATOM 2342 N N . ARG B 1 106 ? 16.804 49.815 4.684 1.00 26.21 98 ARG B N 1
ATOM 2343 C CA . ARG B 1 106 ? 16.705 50.270 6.069 1.00 23.21 98 ARG B CA 1
ATOM 2344 C C . ARG B 1 106 ? 15.605 49.532 6.819 1.00 27.83 98 ARG B C 1
ATOM 2345 O O . ARG B 1 106 ? 15.758 49.213 8.004 1.00 25.39 98 ARG B O 1
ATOM 2347 N N . ALA B 1 107 ? 14.492 49.237 6.144 1.00 20.54 99 ALA B N 1
ATOM 2348 C CA . ALA B 1 107 ? 13.391 48.537 6.800 1.00 21.49 99 ALA B CA 1
ATOM 2349 C C . ALA B 1 107 ? 13.808 47.142 7.267 1.00 20.56 99 ALA B C 1
ATOM 2350 O O . ALA B 1 107 ? 13.391 46.689 8.342 1.00 19.32 99 ALA B O 1
ATOM 2352 N N . LEU B 1 108 ? 14.631 46.444 6.475 1.00 18.53 100 LEU B N 1
ATOM 2353 C CA . LEU B 1 108 ? 15.145 45.143 6.892 1.00 15.81 100 LEU B CA 1
ATOM 2354 C C . LEU B 1 108 ? 16.022 45.277 8.128 1.00 14.55 100 LEU B C 1
ATOM 2355 O O . LEU B 1 108 ? 15.909 44.484 9.070 1.00 14.67 100 LEU B O 1
ATOM 2360 N N . GLY B 1 109 ? 16.908 46.271 8.138 1.00 17.61 101 GLY B N 1
ATOM 2361 C CA . GLY B 1 109 ? 17.747 46.476 9.304 1.00 17.48 101 GLY B CA 1
ATOM 2362 C C . GLY B 1 109 ? 16.942 46.842 10.532 1.00 20.53 101 GLY B C 1
ATOM 2363 O O . GLY B 1 109 ? 17.227 46.366 11.631 1.00 17.26 101 GLY B O 1
ATOM 2364 N N . GLU B 1 110 ? 15.910 47.666 10.354 1.00 18.07 102 GLU B N 1
ATOM 2365 C CA . GLU B 1 110 ? 15.072 48.058 11.484 1.00 16.97 102 GLU B CA 1
ATOM 2366 C C . GLU B 1 110 ? 14.367 46.850 12.089 1.00 17.39 102 GLU B C 1
ATOM 2367 O O . GLU B 1 110 ? 14.263 46.736 13.319 1.00 17.42 102 GLU B O 1
ATOM 2373 N N . TYR B 1 111 ? 13.873 45.937 11.247 1.00 15.54 103 TYR B N 1
ATOM 2374 C CA . TYR B 1 111 ? 13.260 44.720 11.769 1.00 14.01 103 TYR B CA 1
ATOM 2375 C C . TYR B 1 111 ? 14.261 43.935 12.611 1.00 14.29 103 TYR B C 1
ATOM 2376 O O . TYR B 1 111 ? 13.968 43.545 13.752 1.00 14.12 103 TYR B O 1
ATOM 2385 N N . LEU B 1 112 ? 15.469 43.723 12.083 1.00 13.74 104 LEU B N 1
ATOM 2386 C CA . LEU B 1 112 ? 16.447 42.910 12.803 1.00 11.79 104 LEU B CA 1
ATOM 2387 C C . LEU B 1 112 ? 16.862 43.562 14.113 1.00 14.40 104 LEU B C 1
ATOM 2388 O O . LEU B 1 112 ? 17.090 42.863 15.110 1.00 15.83 104 LEU B O 1
ATOM 2393 N N . GLU B 1 113 ? 16.951 44.897 14.137 1.00 13.69 105 GLU B N 1
ATOM 2394 C CA A GLU B 1 113 ? 17.442 45.589 15.324 0.56 15.19 105 GLU B CA 1
ATOM 2395 C CA C GLU B 1 113 ? 17.440 45.597 15.319 0.44 15.22 105 GLU B CA 1
ATOM 2396 C C . GLU B 1 113 ? 16.357 45.806 16.367 1.00 16.19 105 GLU B C 1
ATOM 2397 O O . GLU B 1 113 ? 16.669 45.903 17.559 1.00 19.34 105 GLU B O 1
ATOM 2408 N N . LYS B 1 114 ? 15.089 45.890 15.956 1.00 15.71 106 LYS B N 1
ATOM 2409 C CA . LYS B 1 114 ? 14.038 46.302 16.875 1.00 15.91 106 LYS B CA 1
ATOM 2410 C C . LYS B 1 114 ? 13.030 45.219 17.221 1.00 15.12 106 LYS B C 1
ATOM 2411 O O . LYS B 1 114 ? 12.232 45.427 18.143 1.00 16.09 106 LYS B O 1
ATOM 2417 N N . ARG B 1 115 ? 13.032 44.085 16.531 1.00 13.37 107 ARG B N 1
ATOM 2418 C CA . ARG B 1 115 ? 12.051 43.042 16.824 1.00 12.88 107 ARG B CA 1
ATOM 2419 C C . ARG B 1 115 ? 12.514 42.240 18.038 1.00 12.74 107 ARG B C 1
ATOM 2420 O O . ARG B 1 115 ? 13.428 41.417 17.936 1.00 14.54 107 ARG B O 1
ATOM 2428 N N . LEU B 1 116 ? 11.873 42.467 19.185 1.00 12.78 108 LEU B N 1
ATOM 2429 C CA . LEU B 1 116 ? 12.356 41.870 20.428 1.00 15.06 108 LEU B CA 1
ATOM 2430 C C . LEU B 1 116 ? 12.145 40.362 20.474 1.00 14.97 108 LEU B C 1
ATOM 2431 O O . LEU B 1 116 ? 12.859 39.670 21.206 1.00 16.15 108 LEU B O 1
ATOM 2436 N N . CYS B 1 117 ? 11.160 39.837 19.748 1.00 12.39 109 CYS B N 1
ATOM 2437 C CA . CYS B 1 117 ? 10.867 38.408 19.768 1.00 13.26 109 CYS B CA 1
ATOM 2438 C C . CYS B 1 117 ? 11.695 37.618 18.768 1.00 12.20 109 CYS B C 1
ATOM 2439 O O . CYS B 1 117 ? 11.563 36.390 18.706 1.00 12.64 109 CYS B O 1
ATOM 2442 N N . LEU B 1 118 ? 12.553 38.287 18.009 1.00 10.60 110 LEU B N 1
ATOM 2443 C CA . LEU B 1 118 ? 13.366 37.623 16.996 1.00 11.16 110 LEU B CA 1
ATOM 2444 C C . LEU B 1 118 ? 14.490 36.827 17.651 1.00 13.63 110 LEU B C 1
ATOM 2445 O O . LEU B 1 118 ? 15.246 37.361 18.470 1.00 17.29 110 LEU B O 1
ATOM 2450 N N . LYS B 1 119 ? 14.597 35.540 17.305 1.00 11.99 111 LYS B N 1
ATOM 2451 C CA . LYS B 1 119 ? 15.608 34.671 17.900 1.00 13.77 111 LYS B CA 1
ATOM 2452 C C . LYS B 1 119 ? 16.600 34.102 16.894 1.00 12.17 111 LYS B C 1
ATOM 2453 O O . LYS B 1 119 ? 17.632 33.559 17.304 1.00 18.13 111 LYS B O 1
ATOM 2459 N N . GLY B 1 120 ? 16.336 34.211 15.599 1.00 9.11 112 GLY B N 1
ATOM 2460 C CA . GLY B 1 120 ? 17.259 33.684 14.613 1.00 10.96 112 GLY B CA 1
ATOM 2461 C C . GLY B 1 120 ? 16.988 34.277 13.254 1.00 11.00 112 GLY B C 1
ATOM 2462 O O . GLY B 1 120 ? 15.865 34.691 12.947 1.00 10.76 112 GLY B O 1
ATOM 2463 N N . LEU B 1 121 ? 18.035 34.319 12.427 1.00 8.29 113 LEU B N 1
ATOM 2464 C CA . LEU B 1 121 ? 17.938 34.781 11.048 1.00 8.97 113 LEU B CA 1
ATOM 2465 C C . LEU B 1 121 ? 18.517 33.719 10.132 1.00 10.72 113 LEU B C 1
ATOM 2466 O O . LEU B 1 121 ? 19.657 33.286 10.328 1.00 10.12 113 LEU B O 1
ATOM 2471 N N . VAL B 1 122 ? 17.735 33.307 9.139 1.00 9.13 114 VAL B N 1
ATOM 2472 C CA . VAL B 1 122 ? 18.209 32.422 8.080 1.00 9.92 114 VAL B CA 1
ATOM 2473 C C . VAL B 1 122 ? 18.473 33.286 6.858 1.00 9.80 114 VAL B C 1
ATOM 2474 O O . VAL B 1 122 ? 17.552 33.936 6.348 1.00 11.08 114 VAL B O 1
ATOM 2478 N N . VAL B 1 123 ? 19.731 33.333 6.402 1.00 9.14 115 VAL B N 1
ATOM 2479 C CA . VAL B 1 123 ? 20.101 34.061 5.186 1.00 10.25 115 VAL B CA 1
ATOM 2480 C C . VAL B 1 123 ? 20.372 33.037 4.105 1.00 10.64 115 VAL B C 1
ATOM 2481 O O . VAL B 1 123 ? 21.294 32.221 4.232 1.00 11.07 115 VAL B O 1
ATOM 2485 N N . LEU B 1 124 ? 19.577 33.087 3.041 1.00 9.80 116 LEU B N 1
ATOM 2486 C CA . LEU B 1 124 ? 19.697 32.161 1.927 1.00 9.80 116 LEU B CA 1
ATOM 2487 C C . LEU B 1 124 ? 20.489 32.829 0.814 1.00 10.70 116 LEU B C 1
ATOM 2488 O O . LEU B 1 124 ? 20.204 33.975 0.442 1.00 11.40 116 LEU B O 1
ATOM 2493 N N . MET B 1 125 ? 21.485 32.115 0.291 1.00 11.39 117 MET B N 1
ATOM 2494 C CA . MET B 1 125 ? 22.286 32.655 -0.799 1.00 10.15 117 MET B CA 1
ATOM 2495 C C . MET B 1 125 ? 22.762 31.524 -1.698 1.00 11.51 117 MET B C 1
ATOM 2496 O O . MET B 1 125 ? 23.118 30.443 -1.224 1.00 12.80 117 MET B O 1
ATOM 2501 N N . ASP B 1 126 ? 22.756 31.791 -3.001 1.00 11.92 118 ASP B N 1
ATOM 2502 C CA . ASP B 1 126 ? 23.215 30.828 -3.999 1.00 13.14 118 ASP B CA 1
ATOM 2503 C C . ASP B 1 126 ? 24.615 30.333 -3.662 1.00 13.12 118 ASP B C 1
ATOM 2504 O O . ASP B 1 126 ? 25.543 31.128 -3.497 1.00 13.35 118 ASP B O 1
ATOM 2509 N N . ILE B 1 127 ? 24.769 29.007 -3.572 1.00 12.12 119 ILE B N 1
ATOM 2510 C CA . ILE B 1 127 ? 26.063 28.431 -3.218 1.00 13.25 119 ILE B CA 1
ATOM 2511 C C . ILE B 1 127 ? 27.165 28.853 -4.174 1.00 16.08 119 ILE B C 1
ATOM 2512 O O . ILE B 1 127 ? 28.339 28.870 -3.788 1.00 16.29 119 ILE B O 1
ATOM 2517 N N . ARG B 1 128 ? 26.817 29.202 -5.413 1.00 15.47 120 ARG B N 1
ATOM 2518 C CA . ARG B 1 128 ? 27.817 29.595 -6.401 1.00 13.73 120 ARG B CA 1
ATOM 2519 C C . ARG B 1 128 ? 28.291 31.026 -6.217 1.00 14.64 120 ARG B C 1
ATOM 2520 O O . ARG B 1 128 ? 29.388 31.366 -6.688 1.00 16.33 120 ARG B O 1
ATOM 2528 N N . HIS B 1 129 ? 27.489 31.873 -5.568 1.00 14.69 121 HIS B N 1
ATOM 2529 C CA . HIS B 1 129 ? 27.784 33.307 -5.460 1.00 14.05 121 HIS B CA 1
ATOM 2530 C C . HIS B 1 129 ? 27.382 33.821 -4.089 1.00 14.55 121 HIS B C 1
ATOM 2531 O O . HIS B 1 129 ? 26.532 34.707 -3.962 1.00 13.67 121 HIS B O 1
ATOM 2538 N N . PRO B 1 130 ? 27.983 33.288 -3.033 1.00 13.55 122 PRO B N 1
ATOM 2539 C CA . PRO B 1 130 ? 27.614 33.725 -1.685 1.00 12.92 122 PRO B CA 1
ATOM 2540 C C . PRO B 1 130 ? 28.142 35.111 -1.359 1.00 13.05 122 PRO B C 1
ATOM 2541 O O . PRO B 1 130 ? 29.115 35.598 -1.938 1.00 14.93 122 PRO B O 1
ATOM 2545 N N . LEU B 1 131 ? 27.484 35.726 -0.369 1.00 12.41 123 LEU B N 1
ATOM 2546 C CA . LEU B 1 131 ? 27.955 36.951 0.273 1.00 13.77 123 LEU B CA 1
ATOM 2547 C C . LEU B 1 131 ? 28.046 38.102 -0.727 1.00 14.26 123 LEU B C 1
ATOM 2548 O O . LEU B 1 131 ? 29.092 38.732 -0.917 1.00 17.01 123 LEU B O 1
ATOM 2553 N N . LYS B 1 132 ? 26.910 38.363 -1.373 1.00 12.84 124 LYS B N 1
ATOM 2554 C CA . LYS B 1 132 ? 26.767 39.445 -2.334 1.00 12.00 124 LYS B CA 1
ATOM 2555 C C . LYS B 1 132 ? 25.586 40.318 -1.940 1.00 12.04 124 LYS B C 1
ATOM 2556 O O . LYS B 1 132 ? 24.690 39.893 -1.204 1.00 13.77 124 LYS B O 1
ATOM 2562 N N . ASP B 1 133 ? 25.571 41.534 -2.493 1.00 14.17 125 ASP B N 1
ATOM 2563 C CA . ASP B 1 133 ? 24.488 42.498 -2.263 1.00 14.35 125 ASP B CA 1
ATOM 2564 C C . ASP B 1 133 ? 24.331 42.677 -0.752 1.00 14.43 125 ASP B C 1
ATOM 2565 O O . ASP B 1 133 ? 25.338 42.821 -0.049 1.00 15.57 125 ASP B O 1
ATOM 2570 N N . LEU B 1 134 ? 23.118 42.666 -0.216 1.00 13.55 126 LEU B N 1
ATOM 2571 C CA . LEU B 1 134 ? 22.922 42.935 1.204 1.00 13.56 126 LEU B CA 1
ATOM 2572 C C . LEU B 1 134 ? 23.238 41.740 2.098 1.00 13.46 126 LEU B C 1
ATOM 2573 O O . LEU B 1 134 ? 23.024 41.845 3.312 1.00 13.41 126 LEU B O 1
ATOM 2578 N N . ASP B 1 135 ? 23.743 40.620 1.557 1.00 12.11 127 ASP B N 1
ATOM 2579 C CA . ASP B 1 135 ? 24.009 39.432 2.377 1.00 13.43 127 ASP B CA 1
ATOM 2580 C C . ASP B 1 135 ? 24.830 39.776 3.621 1.00 12.44 127 ASP B C 1
ATOM 2581 O O . ASP B 1 135 ? 24.459 39.430 4.752 1.00 12.19 127 ASP B O 1
ATOM 2586 N N . GLN B 1 136 ? 25.986 40.412 3.422 1.00 12.69 128 GLN B N 1
ATOM 2587 C CA . GLN B 1 136 ? 26.871 40.662 4.557 1.00 12.98 128 GLN B CA 1
ATOM 2588 C C . GLN B 1 136 ? 26.246 41.641 5.533 1.00 12.05 128 GLN B C 1
ATOM 2589 O O . GLN B 1 136 ? 26.379 41.475 6.751 1.00 12.90 128 GLN B O 1
ATOM 2595 N N . GLN B 1 137 ? 25.527 42.645 5.031 1.00 12.49 129 GLN B N 1
ATOM 2596 C CA . GLN B 1 137 ? 24.891 43.604 5.931 1.00 13.11 129 GLN B CA 1
ATOM 2597 C C . GLN B 1 137 ? 23.798 42.943 6.769 1.00 14.15 129 GLN B C 1
ATOM 2598 O O . GLN B 1 137 ? 23.628 43.280 7.948 1.00 14.27 129 GLN B O 1
ATOM 2604 N N . MET B 1 138 ? 23.052 41.994 6.192 1.00 12.23 130 MET B N 1
ATOM 2605 C CA . MET B 1 138 ? 22.045 41.270 6.971 1.00 12.51 130 MET B CA 1
ATOM 2606 C C . MET B 1 138 ? 22.689 40.454 8.089 1.00 12.71 130 MET B C 1
ATOM 2607 O O . MET B 1 138 ? 22.220 40.474 9.240 1.00 12.95 130 MET B O 1
ATOM 2612 N N . ILE B 1 139 ? 23.771 39.731 7.778 1.00 11.94 131 ILE B N 1
ATOM 2613 C CA . ILE B 1 139 ? 24.474 38.970 8.810 1.00 11.75 131 ILE B CA 1
ATOM 2614 C C . ILE B 1 139 ? 25.015 39.905 9.885 1.00 12.36 131 ILE B C 1
ATOM 2615 O O . ILE B 1 139 ? 24.902 39.626 11.087 1.00 12.79 131 ILE B O 1
ATOM 2620 N N . GLU B 1 140 ? 25.609 41.028 9.476 1.00 10.98 132 GLU B N 1
ATOM 2621 C CA . GLU B 1 140 ? 26.183 41.962 10.442 1.00 11.79 132 GLU B CA 1
ATOM 2622 C C . GLU B 1 140 ? 25.116 42.549 11.359 1.00 14.46 132 GLU B C 1
ATOM 2623 O O . GLU B 1 140 ? 25.327 42.657 12.573 1.00 13.76 132 GLU B O 1
ATOM 2629 N N . TRP B 1 141 ? 23.975 42.963 10.797 1.00 13.00 133 TRP B N 1
ATOM 2630 C CA . TRP B 1 141 ? 22.891 43.484 11.628 1.00 13.62 133 TRP B CA 1
ATOM 2631 C C . TRP B 1 141 ? 22.427 42.444 12.637 1.00 12.36 133 TRP B C 1
ATOM 2632 O O . TRP B 1 141 ? 22.183 42.762 13.811 1.00 13.98 133 TRP B O 1
ATOM 2643 N N . ALA B 1 142 ? 22.313 41.189 12.208 1.00 12.47 134 ALA B N 1
ATOM 2644 C CA . ALA B 1 142 ? 21.883 40.149 13.134 1.00 12.41 134 ALA B CA 1
ATOM 2645 C C . ALA B 1 142 ? 22.888 39.978 14.267 1.00 11.66 134 ALA B C 1
ATOM 2646 O O . ALA B 1 142 ? 22.511 39.956 15.444 1.00 12.13 134 ALA B O 1
ATOM 2648 N N . VAL B 1 143 ? 24.185 39.882 13.944 1.00 12.54 135 VAL B N 1
ATOM 2649 C CA . VAL B 1 143 ? 25.150 39.639 15.012 1.00 12.50 135 VAL B CA 1
ATOM 2650 C C . VAL B 1 143 ? 25.223 40.843 15.946 1.00 11.95 135 VAL B C 1
ATOM 2651 O O . VAL B 1 143 ? 25.350 40.681 17.170 1.00 14.28 135 VAL B O 1
ATOM 2655 N N . GLU B 1 144 ? 25.089 42.066 15.409 1.00 13.79 136 GLU B N 1
ATOM 2656 C CA . GLU B 1 144 ? 25.091 43.238 16.284 1.00 13.94 136 GLU B CA 1
ATOM 2657 C C . GLU B 1 144 ? 23.912 43.219 17.247 1.00 13.02 136 GLU B C 1
ATOM 2658 O O . GLU B 1 144 ? 24.019 43.742 18.368 1.00 15.04 136 GLU B O 1
ATOM 2664 N N . SER B 1 145 ? 22.793 42.623 16.837 1.00 13.30 137 SER B N 1
ATOM 2665 C CA . SER B 1 145 ? 21.611 42.511 17.687 1.00 15.40 137 SER B CA 1
ATOM 2666 C C . SER B 1 145 ? 21.573 41.211 18.476 1.00 16.23 137 SER B C 1
ATOM 2667 O O . SER B 1 145 ? 20.518 40.862 19.019 1.00 14.66 137 SER B O 1
ATOM 2670 N N . ASP B 1 146 ? 22.688 40.485 18.535 1.00 12.57 138 ASP B N 1
ATOM 2671 C CA . ASP B 1 146 ? 22.795 39.250 19.313 1.00 12.52 138 ASP B CA 1
ATOM 2672 C C . ASP B 1 146 ? 21.804 38.188 18.828 1.00 13.64 138 ASP B C 1
ATOM 2673 O O . ASP B 1 146 ? 21.249 37.421 19.619 1.00 18.44 138 ASP B O 1
ATOM 2678 N N . ILE B 1 147 ? 21.596 38.140 17.511 1.00 12.12 139 ILE B N 1
ATOM 2679 C CA . ILE B 1 147 ? 20.758 37.148 16.835 1.00 15.21 139 ILE B CA 1
ATOM 2680 C C . ILE B 1 147 ? 21.671 36.101 16.202 1.00 16.50 139 ILE B C 1
ATOM 2681 O O . ILE B 1 147 ? 22.579 36.450 15.435 1.00 16.10 139 ILE B O 1
ATOM 2686 N N . GLN B 1 148 ? 21.434 34.821 16.499 1.00 13.67 140 GLN B N 1
ATOM 2687 C CA . GLN B 1 148 ? 22.143 33.753 15.790 1.00 12.15 140 GLN B CA 1
ATOM 2688 C C . GLN B 1 148 ? 21.720 33.686 14.326 1.00 13.40 140 GLN B C 1
ATOM 2689 O O . GLN B 1 148 ? 20.571 33.952 13.981 1.00 11.14 140 GLN B O 1
ATOM 2695 N N . VAL B 1 149 ? 22.663 33.308 13.458 1.00 10.19 141 VAL B N 1
ATOM 2696 C CA . VAL B 1 149 ? 22.445 33.265 12.018 1.00 10.68 141 VAL B CA 1
ATOM 2697 C C . VAL B 1 149 ? 22.697 31.856 11.498 1.00 9.64 141 VAL B C 1
ATOM 2698 O O . VAL B 1 149 ? 23.638 31.178 11.925 1.00 11.51 141 VAL B O 1
ATOM 2702 N N . LEU B 1 150 ? 21.838 31.420 10.581 1.00 10.44 142 LEU B N 1
ATOM 2703 C CA . LEU B 1 150 ? 22.064 30.241 9.747 1.00 9.32 142 LEU B CA 1
ATOM 2704 C C . LEU B 1 150 ? 22.144 30.704 8.301 1.00 10.10 142 LEU B C 1
ATOM 2705 O O . LEU B 1 150 ? 21.185 31.279 7.780 1.00 11.12 142 LEU B O 1
ATOM 2710 N N . VAL B 1 151 ? 23.295 30.502 7.676 1.00 9.69 143 VAL B N 1
ATOM 2711 C CA . VAL B 1 151 ? 23.447 30.739 6.242 1.00 9.23 143 VAL B CA 1
ATOM 2712 C C . VAL B 1 151 ? 23.142 29.434 5.531 1.00 10.62 143 VAL B C 1
ATOM 2713 O O . VAL B 1 151 ? 23.769 28.410 5.816 1.00 11.43 143 VAL B O 1
ATOM 2717 N N . LEU B 1 152 ? 22.182 29.461 4.610 1.00 10.32 144 LEU B N 1
ATOM 2718 C CA . LEU B 1 152 ? 21.894 28.315 3.754 1.00 10.27 144 LEU B CA 1
ATOM 2719 C C . LEU B 1 152 ? 22.433 28.640 2.375 1.00 11.50 144 LEU B C 1
ATOM 2720 O O . LEU B 1 152 ? 22.035 29.648 1.777 1.00 12.07 144 LEU B O 1
ATOM 2725 N N . LEU B 1 153 ? 23.359 27.811 1.897 1.00 11.18 145 LEU B N 1
ATOM 2726 C CA . LEU B 1 153 ? 23.928 27.934 0.559 1.00 10.65 145 LEU B CA 1
ATOM 2727 C C . LEU B 1 153 ? 23.010 27.139 -0.357 1.00 11.96 145 LEU B C 1
ATOM 2728 O O . LEU B 1 153 ? 23.116 25.912 -0.453 1.00 12.67 145 LEU B O 1
ATOM 2733 N N . THR B 1 154 ? 22.111 27.851 -1.034 1.00 11.44 146 THR B N 1
ATOM 2734 C CA . THR B 1 154 ? 21.019 27.236 -1.770 1.00 12.49 146 THR B CA 1
ATOM 2735 C C . THR B 1 154 ? 21.486 26.760 -3.137 1.00 12.88 146 THR B C 1
ATOM 2736 O O . THR B 1 154 ? 22.584 27.085 -3.604 1.00 12.56 146 THR B O 1
ATOM 2740 N N . LYS B 1 155 ? 20.622 25.973 -3.789 1.00 12.53 147 LYS B N 1
ATOM 2741 C CA . LYS B 1 155 ? 20.895 25.435 -5.124 1.00 12.74 147 LYS B CA 1
ATOM 2742 C C . LYS B 1 155 ? 22.172 24.599 -5.118 1.00 13.53 147 LYS B C 1
ATOM 2743 O O . LYS B 1 155 ? 22.901 24.520 -6.114 1.00 15.17 147 LYS B O 1
ATOM 2749 N N . ALA B 1 156 ? 22.437 23.943 -3.984 1.00 13.40 148 ALA B N 1
ATOM 2750 C CA . ALA B 1 156 ? 23.659 23.167 -3.838 1.00 12.90 148 ALA B CA 1
ATOM 2751 C C . ALA B 1 156 ? 23.699 21.970 -4.775 1.00 14.95 148 ALA B C 1
ATOM 2752 O O . ALA B 1 156 ? 24.776 21.408 -5.002 1.00 16.33 148 ALA B O 1
ATOM 2754 N N . ASP B 1 157 ? 22.552 21.576 -5.327 1.00 13.67 149 ASP B N 1
ATOM 2755 C CA . ASP B 1 157 ? 22.502 20.522 -6.325 1.00 14.48 149 ASP B CA 1
ATOM 2756 C C . ASP B 1 157 ? 23.202 20.914 -7.621 1.00 18.53 149 ASP B C 1
ATOM 2757 O O . ASP B 1 157 ? 23.472 20.039 -8.450 1.00 20.31 149 ASP B O 1
ATOM 2762 N N . LYS B 1 158 ? 23.495 22.201 -7.825 1.00 19.37 150 LYS B N 1
ATOM 2763 C CA . LYS B 1 158 ? 24.164 22.599 -9.061 1.00 16.13 150 LYS B CA 1
ATOM 2764 C C . LYS B 1 158 ? 25.662 22.342 -9.024 1.00 21.30 150 LYS B C 1
ATOM 2765 O O . LYS B 1 158 ? 26.324 22.502 -10.056 1.00 23.92 150 LYS B O 1
ATOM 2771 N N . LEU B 1 159 ? 26.207 21.933 -7.880 1.00 18.43 151 LEU B N 1
ATOM 2772 C CA . LEU B 1 159 ? 27.622 21.627 -7.743 1.00 18.79 151 LEU B CA 1
ATOM 2773 C C . LEU B 1 159 ? 27.808 20.153 -7.415 1.00 21.57 151 LEU B C 1
ATOM 2774 O O . LEU B 1 159 ? 27.005 19.559 -6.685 1.00 23.60 151 LEU B O 1
ATOM 2779 N N . ALA B 1 160 ? 28.866 19.567 -7.970 1.00 24.51 152 ALA B N 1
ATOM 2780 C CA . ALA B 1 160 ? 29.290 18.244 -7.546 1.00 23.68 152 ALA B CA 1
ATOM 2781 C C . ALA B 1 160 ? 29.779 18.296 -6.100 1.00 25.18 152 ALA B C 1
ATOM 2782 O O . ALA B 1 160 ? 30.075 19.363 -5.558 1.00 22.86 152 ALA B O 1
ATOM 2784 N N . SER B 1 161 ? 29.867 17.116 -5.478 1.00 25.58 153 SER B N 1
ATOM 2785 C CA . SER B 1 161 ? 30.087 17.053 -4.034 1.00 24.13 153 SER B CA 1
ATOM 2786 C C . SER B 1 161 ? 31.374 17.760 -3.622 1.00 24.72 153 SER B C 1
ATOM 2787 O O . SER B 1 161 ? 31.396 18.475 -2.614 1.00 23.95 153 SER B O 1
ATOM 2790 N N . GLY B 1 162 ? 32.449 17.597 -4.397 1.00 28.01 154 GLY B N 1
ATOM 2791 C CA . GLY B 1 162 ? 33.706 18.244 -4.043 1.00 27.05 154 GLY B CA 1
ATOM 2792 C C . GLY B 1 162 ? 33.624 19.760 -4.082 1.00 26.06 154 GLY B C 1
ATOM 2793 O O . GLY B 1 162 ? 34.038 20.444 -3.140 1.00 26.96 154 GLY B O 1
ATOM 2794 N N . ALA B 1 163 ? 33.096 20.308 -5.178 1.00 23.39 155 ALA B N 1
ATOM 2795 C CA . ALA B 1 163 ? 32.963 21.756 -5.289 1.00 24.16 155 ALA B CA 1
ATOM 2796 C C . ALA B 1 163 ? 31.973 22.298 -4.268 1.00 25.31 155 ALA B C 1
ATOM 2797 O O . ALA B 1 163 ? 32.165 23.397 -3.734 1.00 22.37 155 ALA B O 1
ATOM 2799 N N . ARG B 1 164 ? 30.903 21.547 -3.998 1.00 22.83 156 ARG B N 1
ATOM 2800 C CA . ARG B 1 164 ? 29.947 21.937 -2.964 1.00 19.56 156 ARG B CA 1
ATOM 2801 C C . ARG B 1 164 ? 30.639 22.106 -1.618 1.00 21.21 156 ARG B C 1
ATOM 2802 O O . ARG B 1 164 ? 30.477 23.132 -0.944 1.00 19.77 156 ARG B O 1
ATOM 2810 N N . LYS B 1 165 ? 31.422 21.103 -1.212 1.00 22.20 157 LYS B N 1
ATOM 2811 C CA . LYS B 1 165 ? 32.132 21.179 0.060 1.00 23.63 157 LYS B CA 1
ATOM 2812 C C . LYS B 1 165 ? 33.121 22.338 0.078 1.00 21.88 157 LYS B C 1
ATOM 2813 O O . LYS B 1 165 ? 33.290 23.002 1.107 1.00 21.41 157 LYS B O 1
ATOM 2815 N N . ALA B 1 166 ? 33.787 22.595 -1.051 1.00 23.97 158 ALA B N 1
ATOM 2816 C CA . ALA B 1 166 ? 34.736 23.704 -1.110 1.00 23.74 158 ALA B CA 1
ATOM 2817 C C . ALA B 1 166 ? 34.040 25.043 -0.899 1.00 22.89 158 ALA B C 1
ATOM 2818 O O . ALA B 1 166 ? 34.570 25.921 -0.206 1.00 22.01 158 ALA B O 1
ATOM 2820 N N . GLN B 1 167 ? 32.856 25.224 -1.489 1.00 19.57 159 GLN B N 1
ATOM 2821 C CA . GLN B 1 167 ? 32.118 26.466 -1.276 1.00 18.05 159 GLN B CA 1
ATOM 2822 C C . GLN B 1 167 ? 31.681 26.595 0.174 1.00 19.34 159 GLN B C 1
ATOM 2823 O O . GLN B 1 167 ? 31.788 27.677 0.765 1.00 17.28 159 GLN B O 1
ATOM 2829 N N . VAL B 1 168 ? 31.179 25.503 0.757 1.00 16.39 160 VAL B N 1
ATOM 2830 C CA . VAL B 1 168 ? 30.769 25.523 2.158 1.00 17.16 160 VAL B CA 1
ATOM 2831 C C . VAL B 1 168 ? 31.941 25.919 3.045 1.00 18.29 160 VAL B C 1
ATOM 2832 O O . VAL B 1 168 ? 31.814 26.787 3.917 1.00 16.62 160 VAL B O 1
ATOM 2836 N N . ASN B 1 169 ? 33.111 25.304 2.820 1.00 19.79 161 ASN B N 1
ATOM 2837 C CA . ASN B 1 169 ? 34.269 25.605 3.658 1.00 20.67 161 ASN B CA 1
ATOM 2838 C C . ASN B 1 169 ? 34.714 27.048 3.483 1.00 18.05 161 ASN B C 1
ATOM 2839 O O . ASN B 1 169 ? 35.133 27.702 4.446 1.00 21.05 161 ASN B O 1
ATOM 2844 N N . MET B 1 170 ? 34.632 27.565 2.261 1.00 16.78 162 MET B N 1
ATOM 2845 C CA . MET B 1 170 ? 35.066 28.936 2.040 1.00 18.90 162 MET B CA 1
ATOM 2846 C C . MET B 1 170 ? 34.139 29.932 2.731 1.00 18.93 162 MET B C 1
ATOM 2847 O O . MET B 1 170 ? 34.603 30.936 3.288 1.00 18.29 162 MET B O 1
ATOM 2852 N N . VAL B 1 171 ? 32.831 29.664 2.733 1.00 17.23 163 VAL B N 1
ATOM 2853 C CA . VAL B 1 171 ? 31.901 30.565 3.411 1.00 13.29 163 VAL B CA 1
ATOM 2854 C C . VAL B 1 171 ? 32.035 30.434 4.926 1.00 14.72 163 VAL B C 1
ATOM 2855 O O . VAL B 1 171 ? 31.954 31.431 5.654 1.00 14.38 163 VAL B O 1
ATOM 2859 N N . ARG B 1 172 ? 32.265 29.214 5.427 1.00 14.25 164 ARG B N 1
ATOM 2860 C CA . ARG B 1 172 ? 32.518 29.059 6.860 1.00 14.86 164 ARG B CA 1
ATOM 2861 C C . ARG B 1 172 ? 33.726 29.873 7.297 1.00 15.68 164 ARG B C 1
ATOM 2862 O O . ARG B 1 172 ? 33.705 30.512 8.357 1.00 16.95 164 ARG B O 1
ATOM 2870 N N . GLU B 1 173 ? 34.790 29.863 6.494 1.00 16.34 165 GLU B N 1
ATOM 2871 C CA . GLU B 1 173 ? 35.954 30.678 6.814 1.00 18.84 165 GLU B CA 1
ATOM 2872 C C . GLU B 1 173 ? 35.609 32.163 6.773 1.00 19.13 165 GLU B C 1
ATOM 2873 O O . GLU B 1 173 ? 36.014 32.929 7.656 1.00 19.93 165 GLU B O 1
ATOM 2879 N N . ALA B 1 174 ? 34.833 32.583 5.769 1.00 16.02 166 ALA B N 1
ATOM 2880 C CA . ALA B 1 174 ? 34.546 34.005 5.609 1.00 16.30 166 ALA B CA 1
ATOM 2881 C C . ALA B 1 174 ? 33.706 34.547 6.759 1.00 16.74 166 ALA B C 1
ATOM 2882 O O . ALA B 1 174 ? 33.908 35.685 7.201 1.00 18.38 166 ALA B O 1
ATOM 2884 N N . VAL B 1 175 ? 32.753 33.758 7.260 1.00 15.05 167 VAL B N 1
ATOM 2885 C CA . VAL B 1 175 ? 31.843 34.316 8.256 1.00 12.44 167 VAL B CA 1
ATOM 2886 C C . VAL B 1 175 ? 32.471 34.393 9.636 1.00 15.31 167 VAL B C 1
ATOM 2887 O O . VAL B 1 175 ? 31.855 34.968 10.542 1.00 15.24 167 VAL B O 1
ATOM 2891 N N . LEU B 1 176 ? 33.688 33.866 9.816 1.00 16.24 168 LEU B N 1
ATOM 2892 C CA . LEU B 1 176 ? 34.418 34.115 11.060 1.00 16.06 168 LEU B CA 1
ATOM 2893 C C . LEU B 1 176 ? 34.643 35.602 11.288 1.00 19.49 168 LEU B C 1
ATOM 2894 O O . LEU B 1 176 ? 34.825 36.025 12.435 1.00 21.44 168 LEU B O 1
ATOM 2899 N N . ALA B 1 177 ? 34.615 36.406 10.219 1.00 17.43 169 ALA B N 1
ATOM 2900 C CA . ALA B 1 177 ? 34.858 37.838 10.340 1.00 20.81 169 ALA B CA 1
ATOM 2901 C C . ALA B 1 177 ? 33.716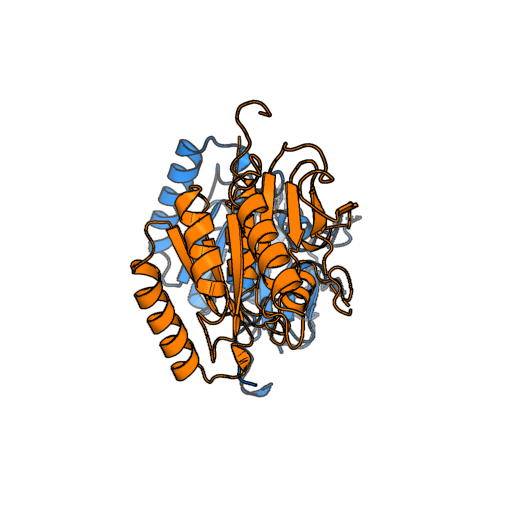 38.576 11.031 1.00 18.26 169 ALA B C 1
ATOM 2902 O O . ALA B 1 177 ? 33.907 39.720 11.455 1.00 22.77 169 ALA B O 1
ATOM 2904 N N . PHE B 1 178 ? 32.551 37.952 11.168 1.00 16.40 170 PHE B N 1
ATOM 2905 C CA . PHE B 1 178 ? 31.428 38.550 11.879 1.00 16.47 170 PHE B CA 1
ATOM 2906 C C . PHE B 1 178 ? 31.520 38.190 13.355 1.00 20.44 170 PHE B C 1
ATOM 2907 O O . PHE B 1 178 ? 31.869 37.061 13.710 1.00 26.58 170 PHE B O 1
ATOM 2915 N N . ASN B 1 179 ? 31.199 39.148 14.216 1.00 19.89 171 ASN B N 1
ATOM 2916 C CA . ASN B 1 179 ? 31.358 38.926 15.658 1.00 22.37 171 ASN B CA 1
ATOM 2917 C C . ASN B 1 179 ? 30.065 38.333 16.214 1.00 28.50 171 ASN B C 1
ATOM 2918 O O . ASN B 1 179 ? 29.277 38.986 16.903 1.00 28.78 171 ASN B O 1
ATOM 2923 N N . GLY B 1 180 ? 29.849 37.071 15.874 1.00 23.14 172 GLY B N 1
ATOM 2924 C CA . GLY B 1 180 ? 28.654 36.398 16.319 1.00 19.49 172 GLY B CA 1
ATOM 2925 C C . GLY B 1 180 ? 28.649 34.936 15.942 1.00 19.03 172 GLY B C 1
ATOM 2926 O O . GLY B 1 180 ? 29.679 34.358 15.600 1.00 24.75 172 GLY B O 1
ATOM 2927 N N . ASP B 1 181 ? 27.464 34.342 16.031 1.00 16.65 173 ASP B N 1
ATOM 2928 C CA . ASP B 1 181 ? 27.259 32.909 15.876 1.00 15.19 173 ASP B CA 1
ATOM 2929 C C . ASP B 1 181 ? 26.630 32.698 14.511 1.00 15.24 173 ASP B C 1
ATOM 2930 O O . ASP B 1 181 ? 25.453 33.017 14.317 1.00 14.83 173 ASP B O 1
ATOM 2935 N N . VAL B 1 182 ? 27.416 32.199 13.557 1.00 14.20 174 VAL B N 1
ATOM 2936 C CA . VAL B 1 182 ? 26.971 32.038 12.174 1.00 12.95 174 VAL B CA 1
ATOM 2937 C C . VAL B 1 182 ? 27.280 30.612 11.730 1.00 15.40 174 VAL B C 1
ATOM 2938 O O . VAL B 1 182 ? 28.452 30.245 11.580 1.00 17.34 174 VAL B O 1
ATOM 2942 N N . GLN B 1 183 ? 26.238 29.811 11.529 1.00 12.60 175 GLN B N 1
ATOM 2943 C CA . GLN B 1 183 ? 26.335 28.448 11.024 1.00 11.66 175 GLN B CA 1
ATOM 2944 C C . GLN B 1 183 ? 26.091 28.482 9.523 1.00 12.68 175 GLN B C 1
ATOM 2945 O O . GLN B 1 183 ? 25.323 29.313 9.042 1.00 12.66 175 GLN B O 1
ATOM 2951 N N . VAL B 1 184 ? 26.766 27.597 8.783 1.00 11.09 176 VAL B N 1
ATOM 2952 C CA . VAL B 1 184 ? 26.678 27.555 7.321 1.00 11.10 176 VAL B CA 1
ATOM 2953 C C . VAL B 1 184 ? 26.372 26.126 6.904 1.00 12.37 176 VAL B C 1
ATOM 2954 O O . VAL B 1 184 ? 27.060 25.197 7.341 1.00 14.46 176 VAL B O 1
ATOM 2958 N N . GLU B 1 185 ? 25.352 25.946 6.056 1.00 11.77 177 GLU B N 1
ATOM 2959 C CA . GLU B 1 185 ? 24.989 24.614 5.561 1.00 12.25 177 GLU B CA 1
ATOM 2960 C C . GLU B 1 185 ? 24.588 24.677 4.095 1.00 12.33 177 GLU B C 1
ATOM 2961 O O . GLU B 1 185 ? 23.936 25.640 3.675 1.00 12.58 177 GLU B O 1
ATOM 2967 N N . PRO B 1 186 ? 24.927 23.657 3.312 1.00 12.38 178 PRO B N 1
ATOM 2968 C CA . PRO B 1 186 ? 24.370 23.560 1.956 1.00 12.23 178 PRO B CA 1
ATOM 2969 C C . PRO B 1 186 ? 22.904 23.149 2.002 1.00 12.47 178 PRO B C 1
ATOM 2970 O O . PRO B 1 186 ? 22.440 22.492 2.938 1.00 14.35 178 PRO B O 1
ATOM 2974 N N . PHE B 1 187 ? 22.164 23.536 0.964 1.00 11.71 179 PHE B N 1
ATOM 2975 C CA . PHE B 1 187 ? 20.723 23.313 0.946 1.00 12.58 179 PHE B CA 1
ATOM 2976 C C . PHE B 1 187 ? 20.277 23.145 -0.501 1.00 12.56 179 PHE B C 1
ATOM 2977 O O . PHE B 1 187 ? 20.780 23.837 -1.396 1.00 14.15 179 PHE B O 1
ATOM 2985 N N . SER B 1 188 ? 19.333 22.230 -0.725 1.00 12.61 180 SER B N 1
ATOM 2986 C CA . SER B 1 188 ? 18.707 22.088 -2.041 1.00 11.87 180 SER B CA 1
ATOM 2987 C C . SER B 1 188 ? 17.217 21.832 -1.873 1.00 11.42 180 SER B C 1
ATOM 2988 O O . SER B 1 188 ? 16.808 20.753 -1.424 1.00 14.06 180 SER B O 1
ATOM 2991 N N . SER B 1 189 ? 16.405 22.817 -2.268 1.00 13.41 181 SER B N 1
ATOM 2992 C CA . SER B 1 189 ? 14.968 22.596 -2.372 1.00 14.50 181 SER B CA 1
ATOM 2993 C C . SER B 1 189 ? 14.655 21.553 -3.428 1.00 17.28 181 SER B C 1
ATOM 2994 O O . SER B 1 189 ? 13.726 20.756 -3.268 1.00 18.82 181 SER B O 1
ATOM 2997 N N . LEU B 1 190 ? 15.410 21.555 -4.527 1.00 13.40 182 LEU B N 1
ATOM 2998 C CA . LEU B 1 190 ? 15.132 20.629 -5.618 1.00 16.64 182 LEU B CA 1
ATOM 2999 C C . LEU B 1 190 ? 15.318 19.178 -5.180 1.00 16.80 182 LEU B C 1
ATOM 3000 O O . LEU B 1 190 ? 14.472 18.319 -5.454 1.00 19.62 182 LEU B O 1
ATOM 3005 N N . LYS B 1 191 ? 16.427 18.884 -4.500 1.00 15.53 183 LYS B N 1
ATOM 3006 C CA . LYS B 1 191 ? 16.733 17.526 -4.071 1.00 16.58 183 LYS B CA 1
ATOM 3007 C C . LYS B 1 191 ? 16.272 17.239 -2.646 1.00 18.77 183 LYS B C 1
ATOM 3008 O O . LYS B 1 191 ? 16.527 16.141 -2.140 1.00 18.77 183 LYS B O 1
ATOM 3014 N N . LYS B 1 192 ? 15.577 18.183 -2.006 1.00 15.11 184 LYS B N 1
ATOM 3015 C CA . LYS B 1 192 ? 15.076 18.012 -0.644 1.00 14.80 184 LYS B CA 1
ATOM 3016 C C . LYS B 1 192 ? 16.204 17.597 0.297 1.00 17.68 184 LYS B C 1
ATOM 3017 O O . LYS B 1 192 ? 16.110 16.618 1.043 1.00 16.69 184 LYS B O 1
ATOM 3023 N N . SER B 1 193 ? 17.278 18.373 0.275 1.00 14.88 185 SER B N 1
ATOM 3024 C CA . SER B 1 193 ? 18.485 18.051 1.018 1.00 13.96 185 SER B CA 1
ATOM 3025 C C . SER B 1 193 ? 18.879 19.252 1.860 1.00 14.48 185 SER B C 1
ATOM 3026 O O . SER B 1 193 ? 18.770 20.396 1.414 1.00 13.49 185 SER B O 1
ATOM 3029 N N . GLY B 1 194 ? 19.292 18.999 3.101 1.00 13.22 186 GLY B N 1
ATOM 3030 C CA . GLY B 1 194 ? 19.555 20.085 4.017 1.00 13.18 186 GLY B CA 1
ATOM 3031 C C . GLY B 1 194 ? 18.347 20.508 4.822 1.00 12.29 186 GLY B C 1
ATOM 3032 O O . GLY B 1 194 ? 18.465 21.411 5.666 1.00 11.69 186 GLY B O 1
ATOM 3033 N N . VAL B 1 195 ? 17.186 19.901 4.573 1.00 11.05 187 VAL B N 1
ATOM 3034 C CA . VAL B 1 195 ? 15.996 20.260 5.334 1.00 11.29 187 VAL B CA 1
ATOM 3035 C C . VAL B 1 195 ? 16.170 19.878 6.791 1.00 11.59 187 VAL B C 1
ATOM 3036 O O . VAL B 1 195 ? 15.720 20.603 7.688 1.00 11.80 187 VAL B O 1
ATOM 3040 N N . ASP B 1 196 ? 16.827 18.746 7.050 1.00 12.35 188 ASP B N 1
ATOM 3041 C CA . ASP B 1 196 ? 17.087 18.350 8.432 1.00 13.73 188 ASP B CA 1
ATOM 3042 C C . ASP B 1 196 ? 17.901 19.410 9.168 1.00 14.69 188 ASP B C 1
ATOM 3043 O O . ASP B 1 196 ? 17.576 19.774 10.305 1.00 12.82 188 ASP B O 1
ATOM 3048 N N . LYS B 1 197 ? 18.956 19.929 8.535 1.00 11.62 189 LYS B N 1
ATOM 3049 C CA . LYS B 1 197 ? 19.770 20.962 9.177 1.00 13.13 189 LYS B CA 1
ATOM 3050 C C . LYS B 1 197 ? 18.942 22.194 9.516 1.00 13.75 189 LYS B C 1
ATOM 3051 O O . LYS B 1 197 ? 19.125 22.813 10.572 1.00 12.08 189 LYS B O 1
ATOM 3057 N N . LEU B 1 198 ? 18.046 22.585 8.619 1.00 10.53 190 LEU B N 1
ATOM 3058 C CA . LEU B 1 198 ? 17.181 23.730 8.876 1.00 10.30 190 LEU B CA 1
ATOM 3059 C C . LEU B 1 198 ? 16.218 23.444 10.023 1.00 11.00 190 LEU B C 1
ATOM 3060 O O . LEU B 1 198 ? 16.062 24.267 10.936 1.00 11.75 190 LEU B O 1
ATOM 3065 N N . ARG B 1 199 ? 15.574 22.274 10.002 1.00 10.60 191 ARG B N 1
ATOM 3066 C CA . ARG B 1 199 ? 14.669 21.903 11.094 1.00 9.74 191 ARG B CA 1
ATOM 3067 C C . ARG B 1 199 ? 15.386 21.890 12.437 1.00 12.07 191 ARG B C 1
ATOM 3068 O O . ARG B 1 199 ? 14.823 22.330 13.451 1.00 11.63 191 ARG B O 1
ATOM 3076 N N . GLN B 1 200 ? 16.614 21.366 12.471 1.00 10.48 192 GLN B N 1
ATOM 3077 C CA . GLN B 1 200 ? 17.374 21.327 13.718 1.00 11.58 192 GLN B CA 1
ATOM 3078 C C . GLN B 1 200 ? 17.610 22.729 14.256 1.00 12.04 192 GLN B C 1
ATOM 3079 O O . GLN B 1 200 ? 17.492 22.972 15.466 1.00 12.27 192 GLN B O 1
ATOM 3085 N N . LYS B 1 201 ? 17.947 23.668 13.370 1.00 12.23 193 LYS B N 1
ATOM 3086 C CA . LYS B 1 201 ? 18.195 25.035 13.814 1.00 10.21 193 LYS B CA 1
ATOM 3087 C C . LYS B 1 201 ? 16.913 25.677 14.320 1.00 11.08 193 LYS B C 1
ATOM 3088 O O . LYS B 1 201 ? 16.905 26.322 15.377 1.00 11.03 193 LYS B O 1
ATOM 3094 N N . LEU B 1 202 ? 15.816 25.510 13.575 1.00 11.30 194 LEU B N 1
ATOM 3095 C CA . LEU B 1 202 ? 14.532 26.055 13.999 1.00 10.48 194 LEU B CA 1
ATOM 3096 C C . LEU B 1 202 ? 14.103 25.457 15.331 1.00 11.43 194 LEU B C 1
ATOM 3097 O O . LEU B 1 202 ? 13.640 26.176 16.224 1.00 11.00 194 LEU B O 1
ATOM 3102 N N . ASP B 1 203 ? 14.226 24.130 15.480 1.00 10.25 195 ASP B N 1
ATOM 3103 C CA . ASP B 1 203 ? 13.856 23.516 16.752 1.00 10.39 195 ASP B CA 1
ATOM 3104 C C . ASP B 1 203 ? 14.690 24.078 17.892 1.00 13.50 195 ASP B C 1
ATOM 3105 O O . ASP B 1 203 ? 14.180 24.282 19.003 1.00 12.62 195 ASP B O 1
ATOM 3110 N N . SER B 1 204 ? 15.978 24.335 17.646 1.00 11.64 196 SER B N 1
ATOM 3111 C CA A SER B 1 204 ? 16.811 24.894 18.707 0.49 12.45 196 SER B CA 1
ATOM 3112 C CA B SER B 1 204 ? 16.813 24.897 18.702 0.51 12.44 196 SER B CA 1
ATOM 3113 C C . SER B 1 204 ? 16.355 26.299 19.078 1.00 11.96 196 SER B C 1
ATOM 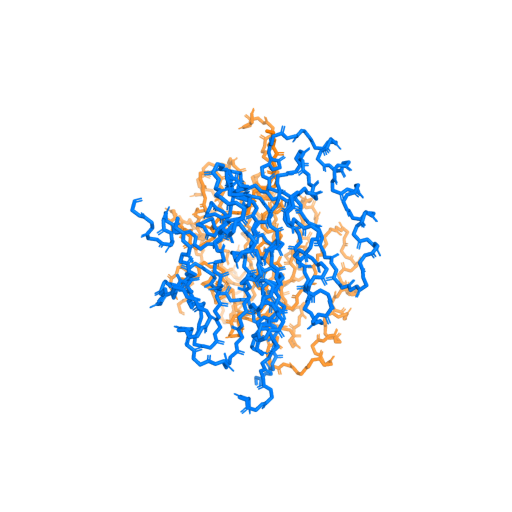3114 O O . SER B 1 204 ? 16.346 26.662 20.263 1.00 14.72 196 SER B O 1
ATOM 3119 N N . TRP B 1 205 ? 15.966 27.099 18.086 1.00 11.97 197 TRP B N 1
ATOM 3120 C CA . TRP B 1 205 ? 15.521 28.461 18.362 1.00 11.80 197 TRP B CA 1
ATOM 3121 C C . TRP B 1 205 ? 14.147 28.482 19.026 1.00 11.41 197 TRP B C 1
ATOM 3122 O O . TRP B 1 205 ? 13.899 29.295 19.928 1.00 13.81 197 TRP B O 1
ATOM 3133 N N . PHE B 1 206 ? 13.243 27.603 18.607 1.00 11.29 198 PHE B N 1
ATOM 3134 C CA . PHE B 1 206 ? 11.916 27.558 19.219 1.00 11.86 198 PHE B CA 1
ATOM 3135 C C . PHE B 1 206 ? 11.919 26.869 20.577 1.00 15.70 198 PHE B C 1
ATOM 3136 O O . PHE B 1 206 ? 10.875 26.814 21.235 1.00 15.13 198 PHE B O 1
ATOM 3144 N N . ASN B 1 207 ? 13.069 26.373 21.029 1.00 13.21 199 ASN B N 1
ATOM 3145 C CA . ASN B 1 207 ? 13.207 25.851 22.378 1.00 14.67 199 ASN B CA 1
ATOM 3146 C C . ASN B 1 207 ? 13.446 26.959 23.396 1.00 17.95 199 ASN B C 1
ATOM 3147 O O . ASN B 1 207 ? 13.332 26.706 24.599 1.00 23.28 199 ASN B O 1
ATOM 3152 N N . GLU B 1 208 ? 13.731 28.179 22.933 1.00 16.14 200 GLU B N 1
ATOM 3153 C CA . GLU B 1 208 ? 14.161 29.278 23.801 1.00 20.85 200 GLU B CA 1
ATOM 3154 C C . GLU B 1 208 ? 12.946 30.140 24.131 1.00 16.84 200 GLU B C 1
ATOM 3155 O O . GLU B 1 208 ? 12.736 31.206 23.567 1.00 18.98 200 GLU B O 1
ATOM 3161 N N . ILE B 1 209 ? 12.154 29.674 25.088 1.00 19.43 201 ILE B N 1
ATOM 3162 C CA . ILE B 1 209 ? 10.887 30.336 25.420 1.00 19.08 201 ILE B CA 1
ATOM 3163 C C . ILE B 1 209 ? 11.186 31.620 26.198 1.00 16.61 201 ILE B C 1
ATOM 3164 O O . ILE B 1 209 ? 11.972 31.576 27.156 1.00 20.47 201 ILE B O 1
ATOM 3169 N N . PRO B 1 210 ? 10.567 32.750 25.854 1.00 15.65 202 PRO B N 1
ATOM 3170 C CA . PRO B 1 210 ? 10.740 33.976 26.673 1.00 15.93 202 PRO B CA 1
ATOM 3171 C C . PRO B 1 210 ? 10.409 33.704 28.124 1.00 18.46 202 PRO B C 1
ATOM 3172 O O . PRO B 1 210 ? 9.349 33.134 28.423 1.00 20.16 202 PRO B O 1
ATOM 3176 N N . PRO B 1 211 ? 11.287 34.087 29.057 1.00 18.81 203 PRO B N 1
ATOM 3177 C CA . PRO B 1 211 ? 11.033 33.772 30.469 1.00 21.01 203 PRO B CA 1
ATOM 3178 C C . PRO B 1 211 ? 9.714 34.312 30.989 1.00 23.35 203 PRO B C 1
ATOM 3179 O O . PRO B 1 211 ? 9.089 33.678 31.849 1.00 24.18 203 PRO B O 1
ATOM 3183 N N . GLN B 1 212 ? 9.280 35.473 30.505 1.00 19.92 204 GLN B N 1
ATOM 3184 C CA . GLN B 1 212 ? 8.033 36.064 30.961 1.00 22.55 204 GLN B CA 1
ATOM 3185 C C . GLN B 1 212 ? 6.811 35.392 30.346 1.00 20.41 204 GLN B C 1
ATOM 3186 O O . GLN B 1 212 ? 5.683 35.708 30.749 1.00 26.36 204 GLN B O 1
ATOM 3192 N N . GLU B 1 213 ? 7.009 34.461 29.412 1.00 20.61 205 GLU B N 1
ATOM 3193 C CA . GLU B 1 213 ? 5.926 33.686 28.825 1.00 21.32 205 GLU B CA 1
ATOM 3194 C C . GLU B 1 213 ? 5.959 32.225 29.257 1.00 25.25 205 GLU B C 1
ATOM 3195 O O . GLU B 1 213 ? 5.191 31.415 28.730 1.00 31.55 205 GLU B O 1
ATOM 3201 N N . ALA B 1 214 ? 6.827 31.867 30.196 1.00 32.62 206 ALA B N 1
ATOM 3202 C CA . ALA B 1 214 ? 6.921 30.488 30.658 1.00 37.93 206 ALA B CA 1
ATOM 3203 C C . ALA B 1 214 ? 6.351 30.358 32.062 1.00 41.71 206 ALA B C 1
ATOM 3204 O O . ALA B 1 214 ? 6.454 31.284 32.868 1.00 41.26 206 ALA B O 1
#

Radi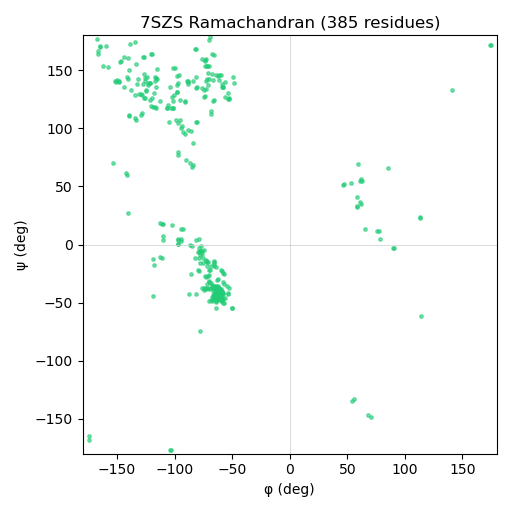us of gyration: 23.7 Å; Cα contacts (8 Å, |Δi|>4): 777; chains: 2; bounding box: 44×80×46 Å

Nearest PDB structures (foldseek):
  7szs-assembly1_A  TM=1.005E+00  e=7.922E-45  Klebsiella pneumoniae subsp. pneumoniae HS11286
  7szs-assembly1_B  TM=9.96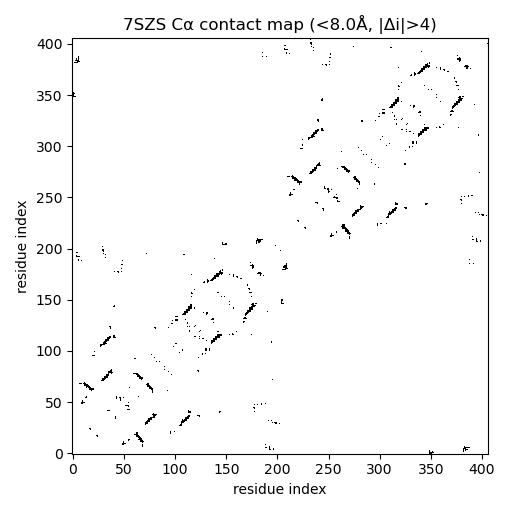1E-01  e=2.607E-42  Klebsiella pneumoniae subsp. pneumoniae HS11286
  1pui-assembly1_A  TM=9.864E-01  e=1.467E-28  Escherichia coli
  1pui-assembly2_B  TM=9.767E-01  e=5.120E-27  Escherichia coli
  5ucv-assembly1_A  TM=9.518E-01  e=6.302E-21  Neisseria gonorrhoeae NCCP11945

CATH classification: 3.40.50.300

Foldseek 3Di:
DDDDQDLFQLLPKAWDDKDLAPVRDPDLFAAEEEEEEAPPLCRQLLSCLLNVHDGRQPPVHQMWTWIDSDVRYIYIYGDYADDPPDDPVVNVVSLVRLLCCLQPRPRYAAYEYGGALVDPDDDCRVVNLQSNFVNQHAYEYENEPLVVDDPVVSVVSQVVVVVVCVPHNHHYHYYYDYSVVSPCSVVVSVVSSVRNVDTDPVVD/DDDLDLFQLLPKAWDDKALAPVGDPDLFAAEEEEEEAVPLCGQLLSCLLNVHDPRDDDVQIWTWIDSDVRYIYIYGDYAPDPPDDPVVNVVSLVRLLCCLQPRPRYAAYEYGGALVDPDDDCRVVNLQSNVVNQHAYEYENEPLVVDDPVVSVVSQVVVVVVCVPHNHHYHYYYDYSVVSPCSVVVSVVSSVRSVDHPPVVD